Protein AF-A0A8J1ZIY0-F1 (afdb_monomer_lite)

Sequence (659 aa):
MEEKLQEEKKQRLEEENERSHACDASVSLLRNRNELLRKRKSDLEQQRAEKSGAVGVLETEKEEKAAILAQSKEAVRKLKAEIRARTAEYEKTQKTRGDEAEVLASALGLLETEDRDLLTEAKEQVEATRTEDSADSNASDSSEETTESQGESLKSLQDSDSTSRSPKSLQDSEDANESSGASRTEGEEQSEQDAEKDDVEDTATEQGESMTSTSGAEEEVNKDAKQDERKARRKLKVVEQNRRGGEKKNRTSSSKSASSSSDSKRTRKTDRRRRERRGGKKLRLLASRWSSTSSFEDGGSPDAAASSLVDGLFSSSVFLQQQQSRNNKEVLLRAAAFLREQTAGKRNAVAFLAEELQSNAEKGDGAFDRIKAMLSDTIHRLSKEAAAAANKEQWCVREIGNNKADLQDIEEREKDSKARAEEMQSRLAQLVARSKESNKDKRTRQTLWQQQSKQRMDDKKRNLEEAEEMKRAGEKIARARILLQGFYGGQETSGKTSELFALLERLEADYAASLIEATGREVSASAAFGEDRSKFQTEQAALDVRLQHLEATRANVKQEASEKTRDLAMLNYDGQFLLVVLVHFVSCFEALRAARGPTTRNSNPFLVLFNYLSSTRLSLFQHQRNRANSLDKYLFLRGPNNLSFTHHLSSPIHDGLYH

Structure (mmCIF, N/CA/C/O backbone):
data_AF-A0A8J1ZIY0-F1
#
_entry.id   AF-A0A8J1ZIY0-F1
#
loop_
_atom_site.group_PDB
_atom_site.id
_atom_site.type_symbol
_atom_site.label_atom_id
_atom_site.label_alt_id
_atom_site.label_comp_id
_atom_site.label_asym_id
_atom_site.label_entity_id
_atom_site.label_seq_id
_atom_site.pdbx_PDB_ins_code
_atom_site.Cartn_x
_atom_site.Cartn_y
_atom_site.Cartn_z
_atom_site.occupancy
_atom_site.B_iso_or_equiv
_atom_site.auth_seq_id
_atom_site.auth_comp_id
_atom_site.auth_asym_id
_atom_site.auth_atom_id
_atom_site.pdbx_PDB_model_num
ATOM 1 N N . MET A 1 1 ? 66.704 22.684 -57.482 1.00 84.94 1 MET A N 1
ATOM 2 C CA . MET A 1 1 ? 66.725 21.382 -56.773 1.00 84.94 1 MET A CA 1
ATOM 3 C C . MET A 1 1 ? 66.736 21.593 -55.267 1.00 84.94 1 MET A C 1
ATOM 5 O O . MET A 1 1 ? 65.852 21.065 -54.612 1.00 84.94 1 MET A O 1
ATOM 9 N N . GLU A 1 2 ? 67.650 22.406 -54.730 1.00 92.31 2 GLU A N 1
ATOM 10 C CA . GLU A 1 2 ? 67.698 22.720 -53.289 1.00 92.31 2 GLU A CA 1
ATOM 11 C C . GLU A 1 2 ? 66.407 23.349 -52.748 1.00 92.31 2 GLU A C 1
ATOM 13 O O . GLU A 1 2 ? 65.921 22.923 -51.710 1.00 92.31 2 GLU A O 1
ATOM 18 N N . GLU A 1 3 ? 65.794 24.282 -53.479 1.00 92.56 3 GLU A N 1
ATOM 19 C CA . GLU A 1 3 ? 64.529 24.916 -53.072 1.00 92.56 3 GLU A CA 1
ATOM 20 C C . GLU A 1 3 ? 63.373 23.905 -52.955 1.00 92.56 3 GLU A C 1
ATOM 22 O O . GLU A 1 3 ? 62.667 23.887 -51.954 1.00 92.56 3 GLU A O 1
ATOM 27 N N . LYS A 1 4 ? 63.258 22.961 -53.903 1.00 90.69 4 LYS A N 1
ATOM 28 C CA . LYS A 1 4 ? 62.276 21.861 -53.826 1.00 90.69 4 LYS A CA 1
ATOM 29 C C . LYS A 1 4 ? 62.531 20.935 -52.634 1.00 90.69 4 LYS A C 1
ATOM 31 O O . LYS A 1 4 ? 61.582 20.475 -52.013 1.00 90.69 4 LYS A O 1
ATOM 36 N N . LEU A 1 5 ? 63.799 20.676 -52.307 1.00 93.44 5 LEU A N 1
ATOM 37 C CA . LEU A 1 5 ? 64.171 19.879 -51.136 1.00 93.44 5 LEU A CA 1
ATOM 38 C C . LEU A 1 5 ? 63.813 20.607 -49.826 1.00 93.44 5 LEU A C 1
ATOM 40 O O . LEU A 1 5 ? 63.412 19.965 -48.860 1.00 93.44 5 LEU A O 1
ATOM 44 N N . GLN A 1 6 ? 63.963 21.933 -49.778 1.00 94.31 6 GLN A N 1
ATOM 45 C CA . GLN A 1 6 ? 63.569 22.750 -48.625 1.00 94.31 6 GLN A CA 1
ATOM 46 C C . GLN A 1 6 ? 62.044 22.801 -48.462 1.00 94.31 6 GLN A C 1
ATOM 48 O O . GLN A 1 6 ? 61.550 22.618 -47.352 1.00 94.31 6 GLN A O 1
ATOM 53 N N . GLU A 1 7 ? 61.302 22.962 -49.560 1.00 94.31 7 GLU A N 1
ATOM 54 C CA . GLU A 1 7 ? 59.835 22.916 -49.573 1.00 94.31 7 GLU A CA 1
ATOM 55 C C . GLU A 1 7 ? 59.317 21.561 -49.059 1.00 94.31 7 GLU A C 1
ATOM 57 O O . GLU A 1 7 ? 58.463 21.513 -48.177 1.00 94.31 7 GLU A O 1
ATOM 62 N N . GLU A 1 8 ? 59.893 20.451 -49.534 1.00 94.12 8 GLU A N 1
ATOM 63 C CA . GLU A 1 8 ? 59.505 19.104 -49.103 1.00 94.12 8 GLU A CA 1
ATOM 64 C C . GLU A 1 8 ? 59.823 18.861 -47.618 1.00 94.12 8 GLU A C 1
ATOM 66 O O . GLU A 1 8 ? 59.022 18.269 -46.895 1.00 94.12 8 GLU A O 1
ATOM 71 N N . LYS A 1 9 ? 60.966 19.354 -47.118 1.00 96.62 9 LYS A N 1
ATOM 72 C CA . LYS A 1 9 ? 61.289 19.291 -45.681 1.00 96.62 9 LYS A CA 1
ATOM 73 C C . LYS A 1 9 ? 60.301 20.093 -44.839 1.00 96.62 9 LYS A C 1
ATOM 75 O O . LYS A 1 9 ? 59.909 19.623 -43.774 1.00 96.62 9 LYS A O 1
ATOM 80 N N . LYS A 1 10 ? 59.889 21.273 -45.309 1.00 96.06 10 LYS A N 1
ATOM 81 C CA . LYS A 1 10 ? 58.896 22.109 -44.628 1.00 96.06 10 LYS A CA 1
ATOM 82 C C . LYS A 1 10 ? 57.525 21.429 -44.593 1.00 96.06 10 LYS A C 1
ATOM 84 O O . LYS A 1 10 ? 56.934 21.365 -43.523 1.00 96.06 10 LYS A O 1
ATOM 89 N N . GLN A 1 11 ? 57.075 20.855 -45.710 1.00 94.94 11 GLN A N 1
ATOM 90 C CA . GLN A 1 11 ? 55.819 20.097 -45.774 1.00 94.94 11 GLN A CA 1
ATOM 91 C C . GLN A 1 11 ? 55.836 18.884 -44.841 1.00 94.94 11 GLN A C 1
ATOM 93 O O . GLN A 1 11 ? 54.886 18.672 -44.098 1.00 94.94 11 GLN A O 1
ATOM 98 N N . ARG A 1 12 ? 56.939 18.124 -44.801 1.00 95.06 12 ARG A N 1
ATOM 99 C CA . ARG A 1 12 ? 57.076 16.993 -43.867 1.00 95.06 12 ARG A CA 1
ATOM 100 C C . ARG A 1 12 ? 57.025 17.431 -42.405 1.00 95.06 12 ARG A C 1
ATOM 102 O O . ARG A 1 12 ? 56.400 16.748 -41.604 1.00 95.06 12 ARG A O 1
ATOM 109 N N . LEU A 1 13 ? 57.663 18.553 -42.067 1.00 96.31 13 LEU A N 1
ATOM 110 C CA . LEU A 1 13 ? 57.620 19.114 -40.715 1.00 96.31 13 LEU A CA 1
ATOM 111 C C . LEU A 1 13 ? 56.198 19.565 -40.340 1.00 96.31 13 LEU A C 1
ATOM 113 O O . LEU A 1 13 ? 55.760 19.365 -39.212 1.00 96.31 13 LEU A O 1
ATOM 117 N N . GLU A 1 14 ? 55.473 20.166 -41.283 1.00 95.00 14 GLU A N 1
ATOM 118 C CA . GLU A 1 14 ? 54.090 20.603 -41.090 1.00 95.00 14 GLU A CA 1
ATOM 119 C C . GLU A 1 14 ? 53.147 19.404 -40.911 1.00 95.00 14 GLU A C 1
ATOM 121 O O . GLU A 1 14 ? 52.411 19.355 -39.928 1.00 95.00 14 GLU A O 1
ATOM 126 N N . GLU A 1 15 ? 53.267 18.370 -41.750 1.00 95.31 15 GLU A N 1
ATOM 127 C CA . GLU A 1 15 ? 52.539 17.105 -41.581 1.00 95.31 15 GLU A CA 1
ATOM 128 C C . GLU A 1 15 ? 52.866 16.409 -40.248 1.00 95.31 15 GLU A C 1
ATOM 130 O O . GLU A 1 15 ? 51.986 15.823 -39.616 1.00 95.31 15 GLU A O 1
ATOM 135 N N . GLU A 1 16 ? 54.126 16.438 -39.806 1.00 96.00 16 GLU A N 1
ATOM 136 C CA . GLU A 1 16 ? 54.537 15.858 -38.525 1.00 96.00 16 GLU A CA 1
ATOM 137 C C . GLU A 1 16 ? 53.939 16.629 -37.340 1.00 96.00 16 GLU A C 1
ATOM 139 O O . GLU A 1 16 ? 53.426 16.010 -36.404 1.00 96.00 16 GLU A O 1
ATOM 144 N N . ASN A 1 17 ? 53.900 17.963 -37.410 1.00 94.81 17 ASN A N 1
ATOM 145 C CA . ASN A 1 17 ? 53.231 18.801 -36.414 1.00 94.81 17 ASN A CA 1
ATOM 146 C C . ASN A 1 17 ? 51.715 18.563 -36.382 1.00 94.81 17 ASN A C 1
ATOM 148 O O . ASN A 1 17 ? 51.141 18.437 -35.300 1.00 94.81 17 ASN A O 1
ATOM 152 N N . GLU A 1 18 ? 51.057 18.438 -37.536 1.00 95.19 18 GLU A N 1
ATOM 153 C CA . GLU A 1 18 ? 49.628 18.109 -37.609 1.00 95.19 18 GLU A CA 1
ATOM 154 C C . GLU A 1 18 ? 49.328 16.727 -37.015 1.00 95.19 18 GLU A C 1
ATOM 156 O O . GLU A 1 18 ? 48.380 16.571 -36.239 1.00 95.19 18 GLU A O 1
ATOM 161 N N . ARG A 1 19 ? 50.165 15.721 -37.310 1.00 94.31 19 ARG A N 1
ATOM 162 C CA . ARG A 1 19 ? 50.056 14.382 -36.704 1.00 94.31 19 ARG A CA 1
ATOM 163 C C . ARG A 1 19 ? 50.274 14.428 -35.195 1.00 94.31 19 ARG A C 1
ATOM 165 O O . ARG A 1 19 ? 49.537 13.767 -34.465 1.00 94.31 19 ARG A O 1
ATOM 172 N N . SER A 1 20 ? 51.242 15.215 -34.727 1.00 94.94 20 SER A N 1
ATOM 173 C CA . SER A 1 20 ? 51.497 15.426 -33.300 1.00 94.94 20 SER A CA 1
ATOM 174 C C . SER A 1 20 ? 50.278 16.044 -32.604 1.00 94.94 20 SER A C 1
ATOM 176 O O . SER A 1 20 ? 49.769 15.488 -31.630 1.00 94.94 20 SER A O 1
ATOM 178 N N . HIS A 1 21 ? 49.698 17.104 -33.177 1.00 93.44 21 HIS A N 1
ATOM 179 C CA . HIS A 1 21 ? 48.482 17.731 -32.654 1.00 93.44 21 HIS A CA 1
ATOM 180 C C . HIS A 1 21 ? 47.265 16.793 -32.658 1.00 93.44 21 HIS A C 1
ATOM 182 O O . HIS A 1 21 ? 46.485 16.789 -31.702 1.00 93.44 21 HIS A O 1
ATOM 188 N N . ALA A 1 22 ? 47.102 15.961 -33.691 1.00 92.62 22 ALA A N 1
ATOM 189 C CA . ALA A 1 22 ? 46.039 14.958 -33.740 1.00 92.62 22 ALA A CA 1
ATOM 190 C C . ALA A 1 22 ? 46.212 13.868 -32.661 1.00 92.62 22 ALA A C 1
ATOM 192 O O . ALA A 1 22 ? 45.230 13.438 -32.040 1.00 92.62 22 ALA A O 1
ATOM 193 N N . CYS A 1 23 ? 47.454 13.448 -32.399 1.00 94.06 23 CYS A N 1
ATOM 194 C CA . CYS A 1 23 ? 47.790 12.544 -31.300 1.00 94.06 23 CYS A CA 1
ATOM 195 C C . CYS A 1 23 ? 47.470 13.175 -29.938 1.00 94.06 23 CYS A C 1
ATOM 197 O O . CYS A 1 23 ? 46.787 12.545 -29.128 1.00 94.06 23 CYS A O 1
ATOM 199 N N . ASP A 1 24 ? 47.865 14.427 -29.703 1.00 94.75 24 ASP A N 1
ATOM 200 C CA . ASP A 1 24 ? 47.583 15.142 -28.453 1.00 94.75 24 ASP A CA 1
ATOM 201 C C . ASP A 1 24 ? 46.078 15.321 -28.207 1.00 94.75 24 ASP A C 1
ATOM 203 O O . ASP A 1 24 ? 45.589 15.087 -27.094 1.00 94.75 24 ASP A O 1
ATOM 207 N N . ALA A 1 25 ? 45.311 15.655 -29.250 1.00 94.12 25 ALA A N 1
ATOM 208 C CA . ALA A 1 25 ? 43.854 15.741 -29.175 1.00 94.12 25 ALA A CA 1
ATOM 209 C C . ALA A 1 25 ? 43.221 14.385 -28.812 1.00 94.12 25 ALA A C 1
ATOM 211 O O . ALA A 1 25 ? 42.346 14.310 -27.944 1.00 94.12 25 ALA A O 1
ATOM 212 N N . SER A 1 26 ? 43.705 13.296 -29.417 1.00 93.69 26 SER A N 1
ATOM 213 C CA . SER A 1 26 ? 43.235 11.935 -29.130 1.00 93.69 26 SER A CA 1
ATOM 214 C C . SER A 1 26 ? 43.559 11.507 -27.694 1.00 93.69 26 SER A C 1
ATOM 216 O O . SER A 1 26 ? 42.702 10.959 -26.996 1.00 93.69 26 SER A O 1
ATOM 218 N N . VAL A 1 27 ? 44.767 11.809 -27.210 1.00 96.19 27 VAL A N 1
ATOM 219 C CA . VAL A 1 27 ? 45.183 11.545 -25.824 1.00 96.19 27 VAL A CA 1
ATOM 220 C C . VAL A 1 27 ? 44.336 12.351 -24.835 1.00 96.19 27 VAL A C 1
ATOM 222 O O . VAL A 1 27 ? 43.915 11.809 -23.811 1.00 96.19 27 VAL A O 1
ATOM 225 N N . SER A 1 28 ? 44.025 13.613 -25.143 1.00 94.69 28 SER A N 1
ATOM 226 C CA . SER A 1 28 ? 43.142 14.457 -24.326 1.00 94.69 28 SER A CA 1
ATOM 227 C C . SER A 1 28 ? 41.725 13.876 -24.213 1.00 94.69 28 SER A C 1
ATOM 229 O O . SER A 1 28 ? 41.196 13.722 -23.109 1.00 94.69 28 SER A O 1
ATOM 231 N N . LEU A 1 29 ? 41.134 13.431 -25.329 1.00 92.25 29 LEU A N 1
ATOM 232 C CA . LEU A 1 29 ? 39.823 12.769 -25.328 1.00 92.25 29 LEU A CA 1
ATOM 233 C C . LEU A 1 29 ? 39.821 11.473 -24.504 1.00 92.25 29 LEU A C 1
ATOM 235 O O . LEU A 1 29 ? 38.870 11.212 -23.761 1.00 92.25 29 LEU A O 1
ATOM 239 N N . LEU A 1 30 ? 40.888 10.672 -24.590 1.00 94.12 30 LEU A N 1
ATOM 240 C CA . LEU A 1 30 ? 41.032 9.453 -23.790 1.00 94.12 30 LEU A CA 1
ATOM 241 C C . LEU A 1 30 ? 41.179 9.751 -22.292 1.00 94.12 30 LEU A C 1
ATOM 243 O O . LEU A 1 30 ? 40.608 9.024 -21.475 1.00 94.12 30 LEU A O 1
ATOM 247 N N . ARG A 1 31 ? 41.888 10.823 -21.910 1.00 95.88 31 ARG A N 1
ATOM 248 C CA . ARG A 1 31 ? 41.962 11.276 -20.508 1.00 95.88 31 ARG A CA 1
ATOM 249 C C . ARG A 1 31 ? 40.583 11.680 -19.986 1.00 95.88 31 ARG A C 1
ATOM 251 O O . ARG A 1 31 ? 40.152 11.125 -18.977 1.00 95.88 31 ARG A O 1
ATOM 258 N N . ASN A 1 32 ? 39.848 12.512 -20.725 1.00 93.50 32 ASN A N 1
ATOM 259 C CA . ASN A 1 32 ? 38.493 12.941 -20.352 1.00 93.50 32 ASN A CA 1
ATOM 260 C C . ASN A 1 32 ? 37.526 11.753 -20.217 1.00 93.50 32 ASN A C 1
ATOM 262 O O . ASN A 1 32 ? 36.746 11.669 -19.265 1.00 93.50 32 ASN A O 1
ATOM 266 N N . ARG A 1 33 ? 37.594 10.784 -21.140 1.00 95.19 33 ARG A N 1
ATOM 267 C CA . ARG A 1 33 ? 36.790 9.556 -21.061 1.00 95.19 33 ARG A CA 1
ATOM 268 C C . ARG A 1 33 ? 37.138 8.726 -19.824 1.00 95.19 33 ARG A C 1
ATOM 270 O O . ARG A 1 33 ? 36.232 8.219 -19.166 1.00 95.19 33 ARG A O 1
ATOM 277 N N . ASN A 1 34 ? 38.421 8.590 -19.492 1.00 94.06 34 ASN A N 1
ATOM 278 C CA . ASN A 1 34 ? 38.854 7.866 -18.296 1.00 94.06 34 ASN A CA 1
ATOM 279 C C . ASN A 1 34 ? 38.411 8.559 -17.001 1.00 94.06 34 ASN A C 1
ATOM 281 O O . ASN A 1 34 ? 38.004 7.879 -16.060 1.00 94.06 34 ASN A O 1
ATOM 285 N N . GLU A 1 35 ? 38.429 9.890 -16.948 1.00 96.44 35 GLU A N 1
ATOM 286 C CA . GLU A 1 35 ? 37.897 10.649 -15.811 1.00 96.44 35 GLU A CA 1
ATOM 287 C C . GLU A 1 35 ? 36.387 10.448 -15.641 1.00 96.44 35 GLU A C 1
ATOM 289 O O . GLU A 1 35 ? 35.929 10.152 -14.536 1.00 96.44 35 GLU A O 1
ATOM 294 N N . LEU A 1 36 ? 35.617 10.494 -16.733 1.00 92.44 36 LEU A N 1
ATOM 295 C CA . LEU A 1 36 ? 34.182 10.185 -16.711 1.00 92.44 36 LEU A CA 1
ATOM 296 C C . LEU A 1 36 ? 33.901 8.757 -16.227 1.00 92.44 36 LEU A C 1
ATOM 298 O O . LEU A 1 36 ? 32.975 8.544 -15.444 1.00 92.44 36 LEU A O 1
ATOM 302 N N . LEU A 1 37 ? 34.701 7.777 -16.658 1.00 92.50 37 LEU A N 1
ATOM 303 C CA . LEU A 1 37 ? 34.569 6.392 -16.200 1.00 92.50 37 LEU A CA 1
ATOM 304 C C . LEU A 1 37 ? 34.894 6.243 -14.710 1.00 92.50 37 LEU A C 1
ATOM 306 O O . LEU A 1 37 ? 34.174 5.534 -14.008 1.00 92.50 37 LEU A O 1
ATOM 310 N N . ARG A 1 38 ? 35.924 6.934 -14.203 1.00 96.12 38 ARG A N 1
ATOM 311 C CA . ARG A 1 38 ? 36.242 6.959 -12.765 1.00 96.12 38 ARG A CA 1
ATOM 312 C C . ARG A 1 38 ? 35.113 7.580 -11.950 1.00 96.12 38 ARG A C 1
ATOM 314 O O . ARG A 1 38 ? 34.714 6.996 -10.947 1.00 96.12 38 ARG A O 1
ATOM 321 N N . LYS A 1 39 ? 34.553 8.701 -12.412 1.00 95.12 39 LYS A N 1
ATOM 322 C CA . LYS A 1 39 ? 33.408 9.349 -11.762 1.00 95.12 39 LYS A CA 1
ATOM 323 C C . LYS A 1 39 ? 32.191 8.424 -11.722 1.00 95.12 39 LYS A C 1
ATOM 325 O O . LYS A 1 39 ? 31.655 8.168 -10.654 1.00 95.12 39 LYS A O 1
ATOM 330 N N . ARG A 1 40 ? 31.835 7.810 -12.856 1.00 91.06 40 ARG A N 1
ATOM 331 C CA . ARG A 1 40 ? 30.720 6.852 -12.929 1.00 91.06 40 ARG A CA 1
ATOM 332 C C . ARG A 1 40 ? 30.934 5.631 -12.031 1.00 91.06 40 ARG A C 1
ATOM 334 O O . ARG A 1 40 ? 29.972 5.122 -11.466 1.00 91.06 40 ARG A O 1
ATOM 341 N N . LYS A 1 41 ? 32.175 5.149 -11.901 1.00 96.31 41 LYS A N 1
ATOM 342 C CA . LYS A 1 41 ? 32.515 4.061 -10.975 1.00 96.31 41 LYS A CA 1
ATOM 343 C C . LYS A 1 41 ? 32.298 4.483 -9.516 1.00 96.31 41 LYS A C 1
ATOM 345 O O . LYS A 1 41 ? 31.647 3.744 -8.786 1.00 96.31 41 LYS A O 1
ATOM 350 N N . SER A 1 42 ? 32.764 5.674 -9.136 1.00 95.69 42 SER A N 1
ATOM 351 C CA . SER A 1 42 ? 32.536 6.256 -7.805 1.00 95.69 42 SER A CA 1
ATOM 352 C C . SER A 1 42 ? 31.043 6.408 -7.494 1.00 95.69 42 SER A C 1
ATOM 354 O O . SER A 1 42 ? 30.597 5.990 -6.430 1.00 95.69 42 SER A O 1
ATOM 356 N N . ASP A 1 43 ? 30.250 6.930 -8.434 1.00 91.44 43 ASP A N 1
ATOM 357 C CA . ASP A 1 43 ? 28.801 7.100 -8.257 1.00 91.44 43 ASP A CA 1
ATOM 358 C C . ASP A 1 43 ? 28.093 5.744 -8.055 1.00 91.44 43 ASP A C 1
ATOM 360 O O . ASP A 1 43 ? 27.182 5.616 -7.238 1.00 91.44 43 ASP A O 1
ATOM 364 N N . LEU A 1 44 ? 28.525 4.699 -8.774 1.00 90.88 44 LEU A N 1
ATOM 365 C CA . LEU A 1 44 ? 27.994 3.341 -8.608 1.00 90.88 44 LEU A CA 1
ATOM 366 C C . LEU A 1 44 ? 28.379 2.717 -7.261 1.00 90.88 44 LEU A C 1
ATOM 368 O O . LEU A 1 44 ? 27.569 1.995 -6.678 1.00 90.88 44 LEU A O 1
ATOM 372 N N . GLU A 1 45 ? 29.591 2.966 -6.766 1.00 93.75 45 GLU A N 1
ATOM 373 C CA . GLU A 1 45 ? 30.028 2.522 -5.437 1.00 93.75 45 GLU A CA 1
ATOM 374 C C . GLU A 1 45 ? 29.233 3.228 -4.333 1.00 93.75 45 GLU A C 1
ATOM 376 O O . GLU A 1 45 ? 28.742 2.561 -3.421 1.00 93.75 45 GLU A O 1
ATOM 381 N N . GLN A 1 46 ? 28.987 4.534 -4.471 1.00 92.81 46 GLN A N 1
ATOM 382 C CA . GLN A 1 46 ? 28.132 5.287 -3.555 1.00 92.81 46 GLN A CA 1
ATOM 383 C C . GLN A 1 46 ? 26.688 4.758 -3.559 1.00 92.81 46 GLN A C 1
ATOM 385 O O . GLN A 1 46 ? 26.137 4.469 -2.500 1.00 92.81 46 GLN A O 1
ATOM 390 N N . GLN A 1 47 ? 26.096 4.521 -4.734 1.00 88.31 47 GLN A N 1
ATOM 391 C CA . GLN A 1 47 ? 24.756 3.927 -4.829 1.00 88.31 47 GLN A CA 1
ATOM 392 C C . GLN A 1 47 ? 24.684 2.519 -4.225 1.00 88.31 47 GLN A C 1
ATOM 394 O O . GLN A 1 47 ? 23.646 2.127 -3.691 1.00 88.31 47 GLN A O 1
ATOM 399 N N . ARG A 1 48 ? 25.757 1.723 -4.324 1.00 91.19 48 ARG A N 1
ATOM 400 C CA . ARG A 1 48 ? 25.828 0.408 -3.669 1.00 91.19 48 ARG A CA 1
ATOM 401 C C . ARG A 1 48 ? 25.882 0.548 -2.151 1.00 91.19 48 ARG A C 1
ATOM 403 O O . ARG A 1 48 ? 25.153 -0.183 -1.490 1.00 91.19 48 ARG A O 1
ATOM 410 N N . ALA A 1 49 ? 26.664 1.491 -1.629 1.00 91.19 49 ALA A N 1
ATOM 411 C CA . ALA A 1 49 ? 26.742 1.777 -0.197 1.00 91.19 49 ALA A CA 1
ATOM 412 C C . ALA A 1 49 ? 25.396 2.271 0.371 1.00 91.19 49 ALA A C 1
ATOM 414 O O . ALA A 1 49 ? 24.945 1.797 1.414 1.00 91.19 49 ALA A O 1
ATOM 415 N N . GLU A 1 50 ? 24.706 3.158 -0.351 1.00 89.94 50 GLU A N 1
ATOM 416 C CA . GLU A 1 50 ? 23.363 3.631 0.011 1.00 89.94 50 GLU A CA 1
ATOM 417 C C . GLU A 1 50 ? 22.343 2.483 0.011 1.00 89.94 50 GLU A C 1
ATOM 419 O O . GLU A 1 50 ? 21.560 2.338 0.951 1.00 89.94 50 GLU A O 1
ATOM 424 N N . LYS A 1 51 ? 22.384 1.607 -1.005 1.00 89.75 51 LYS A N 1
ATOM 425 C CA . LYS A 1 51 ? 21.517 0.422 -1.065 1.00 89.75 51 LYS A CA 1
ATOM 426 C C . LYS A 1 51 ? 21.815 -0.576 0.051 1.00 89.75 51 LYS A C 1
ATOM 428 O O . LYS A 1 51 ? 20.868 -1.095 0.631 1.00 89.75 51 LYS A O 1
ATOM 433 N N . SER A 1 52 ? 23.083 -0.836 0.377 1.00 90.19 52 SER A N 1
ATOM 434 C CA . SER A 1 52 ? 23.426 -1.723 1.496 1.00 90.19 52 SER A CA 1
ATOM 435 C C . SER A 1 52 ? 22.983 -1.144 2.839 1.00 90.19 52 SER A C 1
ATOM 437 O O . SER A 1 52 ? 22.479 -1.887 3.674 1.00 90.19 52 SER A O 1
ATOM 439 N N . GLY A 1 53 ? 23.081 0.178 3.024 1.00 88.25 53 GLY A N 1
ATOM 440 C CA . GLY A 1 53 ? 22.541 0.848 4.208 1.00 88.25 53 GLY A CA 1
ATOM 441 C C . GLY A 1 53 ? 21.020 0.697 4.317 1.00 88.25 53 GLY A C 1
ATOM 442 O O . GLY A 1 53 ? 20.508 0.355 5.379 1.00 88.25 53 GLY A O 1
ATOM 443 N N . ALA A 1 54 ? 20.296 0.868 3.207 1.00 85.00 54 ALA A N 1
ATOM 444 C CA . ALA A 1 54 ? 18.845 0.679 3.171 1.00 85.00 54 ALA A CA 1
ATOM 445 C C . ALA A 1 54 ? 18.419 -0.772 3.462 1.00 85.00 54 ALA A C 1
ATOM 447 O O . ALA A 1 54 ? 17.408 -0.985 4.128 1.00 85.00 54 ALA A O 1
ATOM 448 N N . VAL A 1 55 ? 19.183 -1.768 2.995 1.00 87.69 55 VAL A N 1
ATOM 449 C CA . VAL A 1 55 ? 18.935 -3.183 3.323 1.00 87.69 55 VAL A CA 1
ATOM 450 C C . VAL A 1 55 ? 19.103 -3.429 4.823 1.00 87.69 55 VAL A C 1
ATOM 452 O O . VAL A 1 55 ? 18.221 -4.042 5.416 1.00 87.69 55 VAL A O 1
ATOM 455 N N . GLY A 1 56 ? 20.146 -2.876 5.450 1.00 89.38 56 GLY A N 1
ATOM 456 C CA . GLY A 1 56 ? 20.351 -2.997 6.898 1.00 89.38 56 GLY A CA 1
ATOM 457 C C . GLY A 1 56 ? 19.185 -2.438 7.722 1.00 89.38 56 GLY A C 1
ATOM 458 O O . GLY A 1 56 ? 18.709 -3.103 8.635 1.00 89.38 56 GLY A O 1
ATOM 459 N N . VAL A 1 57 ? 18.649 -1.266 7.355 1.00 87.00 57 VAL A N 1
ATOM 460 C CA . VAL A 1 57 ? 17.469 -0.679 8.030 1.00 87.00 57 VAL A CA 1
ATOM 461 C C . VAL A 1 57 ? 16.223 -1.564 7.881 1.00 87.00 57 VAL A C 1
ATOM 463 O O . VAL A 1 57 ? 15.432 -1.708 8.813 1.00 87.00 57 VAL A O 1
ATOM 466 N N . LEU A 1 58 ? 16.032 -2.188 6.714 1.00 85.50 58 LEU A N 1
ATOM 467 C CA . LEU A 1 58 ? 14.907 -3.100 6.492 1.00 85.50 58 LEU A CA 1
ATOM 468 C C . LEU A 1 58 ? 15.047 -4.407 7.284 1.00 85.50 58 LEU A C 1
ATOM 470 O O . LEU A 1 58 ? 14.034 -4.962 7.712 1.00 85.50 58 LEU A O 1
ATOM 474 N N . GLU A 1 59 ? 16.270 -4.899 7.480 1.00 89.69 59 GLU A N 1
ATOM 475 C CA . GLU A 1 59 ? 16.545 -6.067 8.321 1.00 89.69 59 GLU A CA 1
ATOM 476 C C . GLU A 1 59 ? 16.254 -5.768 9.793 1.00 89.69 59 GLU A C 1
ATOM 478 O O . GLU A 1 59 ? 15.504 -6.524 10.413 1.00 89.69 59 GLU A O 1
ATOM 483 N N . THR A 1 60 ? 16.700 -4.621 10.318 1.00 89.94 60 THR A N 1
ATOM 484 C CA . THR A 1 60 ? 16.383 -4.218 11.699 1.00 89.94 60 THR A CA 1
ATOM 485 C C . THR A 1 60 ? 14.880 -4.018 11.904 1.00 89.94 60 THR A C 1
ATOM 487 O O . THR A 1 60 ? 14.316 -4.529 12.868 1.00 89.94 60 THR A O 1
ATOM 490 N N . GLU A 1 61 ? 14.175 -3.378 10.960 1.00 87.69 61 GLU A N 1
ATOM 491 C CA . GLU A 1 61 ? 12.709 -3.255 11.035 1.00 87.69 61 GLU A CA 1
ATOM 492 C C . GLU A 1 61 ? 11.996 -4.617 11.002 1.00 87.69 61 GLU A C 1
ATOM 494 O O . GLU A 1 61 ? 10.927 -4.789 11.597 1.00 87.69 61 GLU A O 1
ATOM 499 N N . LYS A 1 62 ? 12.532 -5.585 10.248 1.00 91.88 62 LYS A N 1
ATOM 500 C CA . LYS A 1 62 ? 11.974 -6.939 10.167 1.00 91.88 62 LYS A CA 1
ATOM 501 C C . LYS A 1 62 ? 12.144 -7.669 11.498 1.00 91.88 62 LYS A C 1
ATOM 503 O O . LYS A 1 62 ? 11.199 -8.329 11.931 1.00 91.88 62 LYS A O 1
ATOM 508 N N . GLU A 1 63 ? 13.302 -7.537 12.137 1.00 92.44 63 GLU A N 1
ATOM 509 C CA . GLU A 1 63 ? 13.582 -8.104 13.459 1.00 92.44 63 GLU A CA 1
ATOM 510 C C . GLU A 1 63 ? 12.696 -7.477 14.544 1.00 92.44 63 GLU A C 1
ATOM 512 O O . GLU A 1 63 ? 12.053 -8.206 15.301 1.00 92.44 63 GLU A O 1
ATOM 517 N N . GLU A 1 64 ? 12.543 -6.150 14.554 1.00 92.44 64 GLU A N 1
ATOM 518 C CA . GLU A 1 64 ? 11.637 -5.447 15.473 1.00 92.44 64 GLU A CA 1
ATOM 519 C C . GLU A 1 64 ? 10.181 -5.904 15.304 1.00 92.44 64 GLU A C 1
ATOM 521 O O . GLU A 1 64 ? 9.502 -6.246 16.277 1.00 92.44 64 GLU A O 1
ATOM 526 N N . LYS A 1 65 ? 9.689 -5.985 14.060 1.00 91.56 65 LYS A N 1
ATOM 527 C CA . LYS A 1 65 ? 8.328 -6.474 13.774 1.00 91.56 65 LYS A CA 1
ATOM 528 C C . LYS A 1 65 ? 8.152 -7.937 14.182 1.00 91.56 65 LYS A C 1
ATOM 530 O O . LYS A 1 65 ? 7.079 -8.302 14.666 1.00 91.56 65 LYS A O 1
ATOM 535 N N . ALA A 1 66 ? 9.177 -8.774 14.016 1.00 92.25 66 ALA A N 1
ATOM 536 C CA . ALA A 1 66 ? 9.151 -10.161 14.472 1.00 92.25 66 ALA A CA 1
ATOM 537 C C . ALA A 1 66 ? 9.089 -10.256 16.007 1.00 92.25 66 ALA A C 1
ATOM 539 O O . ALA A 1 66 ? 8.309 -11.057 16.527 1.00 92.25 66 ALA A O 1
ATOM 540 N N . ALA A 1 67 ? 9.827 -9.404 16.726 1.00 93.25 67 ALA A N 1
ATOM 541 C CA . ALA A 1 67 ? 9.788 -9.324 18.185 1.00 93.25 67 ALA A CA 1
ATOM 542 C C . ALA A 1 67 ? 8.411 -8.873 18.705 1.00 93.25 67 ALA A C 1
ATOM 544 O O . ALA A 1 67 ? 7.843 -9.521 19.586 1.00 93.25 67 ALA A O 1
ATOM 545 N N . ILE A 1 68 ? 7.817 -7.834 18.104 1.00 89.75 68 ILE A N 1
ATOM 546 C CA . ILE A 1 68 ? 6.454 -7.376 18.435 1.00 89.75 68 ILE A CA 1
ATOM 547 C C . ILE A 1 68 ? 5.433 -8.496 18.190 1.00 89.75 68 ILE A C 1
ATOM 549 O O . ILE A 1 68 ? 4.543 -8.742 19.007 1.00 89.75 68 ILE A O 1
ATOM 553 N N . LEU A 1 69 ? 5.569 -9.226 17.079 1.00 89.75 69 LEU A N 1
ATOM 554 C CA . LEU A 1 69 ? 4.682 -10.339 16.756 1.00 89.75 69 LEU A CA 1
ATOM 555 C C . LEU A 1 69 ? 4.826 -11.488 17.768 1.00 89.75 69 LEU A C 1
ATOM 557 O O . LEU A 1 69 ? 3.815 -12.058 18.180 1.00 89.75 69 LEU A O 1
ATOM 561 N N . ALA A 1 70 ? 6.043 -11.799 18.220 1.00 93.25 70 ALA A N 1
ATOM 562 C CA . ALA A 1 70 ? 6.277 -12.781 19.277 1.00 93.25 70 ALA A CA 1
ATOM 563 C C . ALA A 1 70 ? 5.628 -12.363 20.610 1.00 93.25 70 ALA A C 1
ATOM 565 O O . ALA A 1 70 ? 4.886 -13.157 21.192 1.00 93.25 70 ALA A O 1
ATOM 566 N N . GLN A 1 71 ? 5.803 -11.105 21.031 1.00 92.00 71 GLN A N 1
ATOM 567 C CA . GLN A 1 71 ? 5.164 -10.557 22.236 1.00 92.00 71 GLN A CA 1
ATOM 568 C C . GLN A 1 71 ? 3.632 -10.610 22.148 1.00 92.00 71 GLN A C 1
ATOM 570 O O . GLN A 1 71 ? 2.965 -11.041 23.088 1.00 92.00 71 GLN A O 1
ATOM 575 N N . SER A 1 72 ? 3.058 -10.247 20.995 1.00 88.19 72 SER A N 1
ATOM 576 C CA . SER A 1 72 ? 1.605 -10.310 20.790 1.00 88.19 72 SER A CA 1
ATOM 577 C C . SER A 1 72 ? 1.063 -11.745 20.871 1.00 88.19 72 SER A C 1
ATOM 579 O O . SER A 1 72 ? 0.018 -11.980 21.477 1.00 88.19 72 SER A O 1
ATOM 581 N N . LYS A 1 73 ? 1.794 -12.734 20.334 1.00 94.38 73 LYS A N 1
ATOM 582 C CA . LYS A 1 73 ? 1.433 -14.156 20.444 1.00 94.38 73 LYS A CA 1
ATOM 583 C C . LYS A 1 73 ? 1.467 -14.639 21.891 1.00 94.38 73 LYS A C 1
ATOM 585 O O . LYS A 1 73 ? 0.593 -15.406 22.290 1.00 94.38 73 LYS A O 1
ATOM 590 N N . GLU A 1 74 ? 2.451 -14.203 22.672 1.00 96.31 74 GLU A N 1
ATOM 591 C CA . GLU A 1 74 ? 2.535 -14.532 24.095 1.00 96.31 74 GLU A CA 1
ATOM 592 C C . GLU A 1 74 ? 1.371 -13.917 24.886 1.00 96.31 74 GLU A C 1
ATOM 594 O O . GLU A 1 74 ? 0.727 -14.618 25.666 1.00 96.31 74 GLU A O 1
ATOM 599 N N . ALA A 1 75 ? 1.028 -12.651 24.626 1.00 90.88 75 ALA A N 1
ATOM 600 C CA . ALA A 1 75 ? -0.122 -11.992 25.244 1.00 90.88 75 ALA A CA 1
ATOM 601 C C . ALA A 1 75 ? -1.443 -12.722 24.934 1.00 90.88 75 ALA A C 1
ATOM 603 O O . ALA A 1 75 ? -2.242 -12.969 25.836 1.00 90.88 75 ALA A O 1
ATOM 604 N N . VAL A 1 76 ? -1.646 -13.157 23.685 1.00 89.69 76 VAL A N 1
ATOM 605 C CA . VAL A 1 76 ? -2.826 -13.954 23.299 1.00 89.69 76 VAL A CA 1
ATOM 606 C C . VAL A 1 76 ? -2.852 -15.309 24.011 1.00 89.69 76 VAL A C 1
ATOM 608 O O . VAL A 1 76 ? -3.922 -15.764 24.413 1.00 89.69 76 VAL A O 1
ATOM 611 N N . ARG A 1 77 ? -1.700 -15.967 24.197 1.00 94.75 77 ARG A N 1
ATOM 612 C CA . ARG A 1 77 ? -1.623 -17.216 24.976 1.00 94.75 77 ARG A CA 1
ATOM 613 C C . ARG A 1 77 ? -1.999 -16.989 26.442 1.00 94.75 77 ARG A C 1
ATOM 615 O O . ARG A 1 77 ? -2.776 -17.780 26.969 1.00 94.75 77 ARG A O 1
ATOM 622 N N . LYS A 1 78 ? -1.516 -15.907 27.064 1.00 95.50 78 LYS A N 1
ATOM 623 C CA . LYS A 1 78 ? -1.875 -15.529 28.444 1.00 95.50 78 LYS A CA 1
ATOM 624 C C . LYS A 1 78 ? -3.372 -15.257 28.583 1.00 95.50 78 LYS A C 1
ATOM 626 O O . LYS A 1 78 ? -4.004 -15.856 29.442 1.00 95.50 78 LYS A O 1
ATOM 631 N N . LEU A 1 79 ? -3.957 -14.467 27.679 1.00 92.50 79 LEU A N 1
ATOM 632 C CA . LEU A 1 79 ? -5.401 -14.203 27.673 1.00 92.50 79 LEU A CA 1
ATOM 633 C C . LEU A 1 79 ? -6.229 -15.479 27.479 1.00 92.50 79 LEU A C 1
ATOM 635 O O . LEU A 1 79 ? -7.229 -15.671 28.159 1.00 92.50 79 LEU A O 1
ATOM 639 N N . LYS A 1 80 ? -5.811 -16.392 26.591 1.00 94.69 80 LYS A N 1
ATOM 640 C CA . LYS A 1 80 ? -6.489 -17.690 26.432 1.00 94.69 80 LYS A CA 1
ATOM 641 C C . LYS A 1 80 ? -6.423 -18.541 27.701 1.00 94.69 80 LYS A C 1
ATOM 643 O O . LYS A 1 80 ? -7.405 -19.203 28.022 1.00 94.69 80 LYS A O 1
ATOM 648 N N . ALA A 1 81 ? -5.287 -18.544 28.395 1.00 95.56 81 ALA A N 1
ATOM 649 C CA . ALA A 1 81 ? -5.142 -19.252 29.663 1.00 95.56 81 ALA A CA 1
ATOM 650 C C . ALA A 1 81 ? -6.028 -18.633 30.756 1.00 95.56 81 ALA A C 1
ATOM 652 O O . ALA A 1 81 ? -6.710 -19.368 31.462 1.00 95.56 81 ALA A O 1
ATOM 653 N N . GLU A 1 82 ? -6.087 -17.301 30.839 1.00 95.81 82 GLU A N 1
ATOM 654 C CA . GLU A 1 82 ? -6.954 -16.586 31.782 1.00 95.81 82 GLU A CA 1
ATOM 655 C C . GLU A 1 82 ? -8.440 -16.853 31.513 1.00 95.81 82 GLU A C 1
ATOM 657 O O . GLU A 1 82 ? -9.186 -17.137 32.445 1.00 95.81 82 GLU A O 1
ATOM 662 N N . ILE A 1 83 ? -8.867 -16.833 30.244 1.00 91.19 83 ILE A N 1
ATOM 663 C CA . ILE A 1 83 ? -10.246 -17.175 29.870 1.00 91.19 83 ILE A CA 1
ATOM 664 C C . ILE A 1 83 ? -10.574 -18.592 30.336 1.00 91.19 83 ILE A C 1
ATOM 666 O O . ILE A 1 83 ? -11.566 -18.768 31.028 1.00 91.19 83 ILE A O 1
ATOM 670 N N . ARG A 1 84 ? -9.722 -19.583 30.035 1.00 95.19 84 ARG A N 1
ATOM 671 C CA . ARG A 1 84 ? -9.932 -20.974 30.478 1.00 95.19 84 ARG A CA 1
ATOM 672 C C . ARG A 1 84 ? -10.011 -21.098 31.999 1.00 95.19 84 ARG A C 1
ATOM 674 O O . ARG A 1 84 ? -10.864 -21.825 32.492 1.00 95.19 84 ARG A O 1
ATOM 681 N N . ALA A 1 85 ? -9.153 -20.385 32.731 1.00 95.19 85 ALA A N 1
ATOM 682 C CA . ALA A 1 85 ? -9.184 -20.373 34.191 1.00 95.19 85 ALA A CA 1
ATOM 683 C C . ALA A 1 85 ? -10.511 -19.806 34.719 1.00 95.19 85 ALA A C 1
ATOM 685 O O . ALA A 1 85 ? -11.156 -20.444 35.547 1.00 95.19 85 ALA A O 1
ATOM 686 N N . ARG A 1 86 ? -10.975 -18.672 34.175 1.00 93.25 86 ARG A N 1
ATOM 687 C CA . ARG A 1 86 ? -12.270 -18.081 34.547 1.00 93.25 86 ARG A CA 1
ATOM 688 C C . ARG A 1 86 ? -13.457 -18.960 34.162 1.00 93.25 86 ARG A C 1
ATOM 690 O O . ARG A 1 86 ? -14.428 -19.008 34.905 1.00 93.25 86 ARG A O 1
ATOM 697 N N . THR A 1 87 ? -13.402 -19.657 33.026 1.00 93.88 87 THR A N 1
ATOM 698 C CA . THR A 1 87 ? -14.451 -20.612 32.638 1.00 93.88 87 THR A CA 1
ATOM 699 C C . THR A 1 87 ? -14.516 -21.776 33.626 1.00 93.88 87 THR A C 1
ATOM 701 O O . THR A 1 87 ? -15.600 -22.109 34.088 1.00 93.88 87 THR A O 1
ATOM 704 N N . ALA A 1 88 ? -13.367 -22.320 34.037 1.00 95.06 88 ALA A N 1
ATOM 705 C CA . ALA A 1 88 ? -13.312 -23.377 35.046 1.00 95.06 88 ALA A CA 1
ATOM 706 C C . ALA A 1 88 ? -13.797 -22.903 36.432 1.00 95.06 88 ALA A C 1
ATOM 708 O O . ALA A 1 88 ? -14.459 -23.651 37.148 1.00 95.06 88 ALA A O 1
ATOM 709 N N . GLU A 1 89 ? -13.492 -21.663 36.829 1.00 94.44 89 GLU A N 1
ATOM 710 C CA . GLU A 1 89 ? -14.052 -21.057 38.047 1.00 94.44 89 GLU A CA 1
ATOM 711 C C . GLU A 1 89 ? -15.571 -20.893 37.947 1.00 94.44 89 GLU A C 1
ATOM 713 O O . GLU A 1 89 ? -16.290 -21.256 38.877 1.00 94.44 89 GLU A O 1
ATOM 718 N N . TYR A 1 90 ? -16.070 -20.416 36.805 1.00 92.81 90 TYR A N 1
ATOM 719 C CA . TYR A 1 90 ? -17.502 -20.279 36.558 1.00 92.81 90 TYR A CA 1
ATOM 720 C C . TYR A 1 90 ? -18.224 -21.631 36.638 1.00 92.81 90 TYR A C 1
ATOM 722 O O . TYR A 1 90 ? -19.234 -21.743 37.329 1.00 92.81 90 TYR A O 1
ATOM 730 N N . GLU A 1 91 ? -17.679 -22.681 36.022 1.00 94.56 91 GLU A N 1
ATOM 731 C CA . GLU A 1 91 ? -18.217 -24.044 36.113 1.00 94.56 91 GLU A CA 1
ATOM 732 C C . GLU A 1 91 ? -18.246 -24.565 37.555 1.00 94.56 91 GLU A C 1
ATOM 734 O O . GLU A 1 91 ? -19.240 -25.158 37.970 1.00 94.56 91 GLU A O 1
ATOM 739 N N . LYS A 1 92 ? -17.207 -24.293 38.359 1.00 95.00 92 LYS A N 1
ATOM 740 C CA . LYS A 1 92 ? -17.220 -24.622 39.795 1.00 95.00 92 LYS A CA 1
ATOM 741 C C . LYS A 1 92 ? -18.339 -23.889 40.533 1.00 95.00 92 LYS A C 1
ATOM 743 O O . LYS A 1 92 ? -19.050 -24.521 41.303 1.00 95.00 92 LYS A O 1
ATOM 748 N N . THR A 1 93 ? -18.529 -22.592 40.275 1.00 91.31 93 THR A N 1
ATOM 749 C CA . THR A 1 93 ? -19.620 -21.822 40.904 1.00 91.31 93 THR A CA 1
ATOM 750 C C . THR A 1 93 ? -21.010 -22.263 40.444 1.00 91.31 93 THR A C 1
ATOM 752 O O . THR A 1 93 ? -21.966 -22.164 41.206 1.00 91.31 93 THR A O 1
ATOM 755 N N . GLN A 1 94 ? -21.143 -22.756 39.210 1.00 91.94 94 GLN A N 1
ATOM 756 C CA . GLN A 1 94 ? -22.398 -23.326 38.722 1.00 91.94 94 GLN A CA 1
ATOM 757 C C . GLN A 1 94 ? -22.704 -24.660 39.401 1.00 91.94 94 GLN A C 1
ATOM 759 O O . GLN A 1 94 ? -23.839 -24.871 39.811 1.00 91.94 94 GLN A O 1
ATOM 764 N N . LYS A 1 95 ? -21.694 -25.516 39.605 1.00 93.44 95 LYS A N 1
ATOM 765 C CA . LYS A 1 95 ? -21.862 -26.760 40.371 1.00 93.44 95 LYS A CA 1
ATOM 766 C C . LYS A 1 95 ? -22.316 -26.491 41.804 1.00 93.44 95 LYS A C 1
ATOM 768 O O . LYS A 1 95 ? -23.324 -27.045 42.210 1.00 93.44 95 LYS A O 1
ATOM 773 N N . THR A 1 96 ? -21.673 -25.563 42.518 1.00 92.88 96 THR A N 1
ATOM 774 C CA . THR A 1 96 ? -22.088 -25.237 43.896 1.00 92.88 96 THR A CA 1
ATOM 775 C C . THR A 1 96 ? -23.505 -24.673 43.965 1.00 92.88 96 THR A C 1
ATOM 777 O O . THR A 1 96 ? -24.231 -24.972 44.902 1.00 92.88 96 THR A O 1
ATOM 780 N N . ARG A 1 97 ? -23.930 -23.885 42.967 1.00 88.94 97 ARG A N 1
ATOM 781 C CA . ARG A 1 97 ? -25.320 -23.405 42.877 1.00 88.94 97 ARG A CA 1
ATOM 782 C C . ARG A 1 97 ? -26.312 -24.527 42.571 1.00 88.94 97 ARG A C 1
ATOM 784 O O . ARG A 1 97 ? -27.435 -24.471 43.055 1.00 88.94 97 ARG A O 1
ATOM 791 N N . GLY A 1 98 ? -25.909 -25.514 41.770 1.00 91.88 98 GLY A N 1
ATOM 792 C CA . GLY A 1 98 ? -26.678 -26.738 41.544 1.00 91.88 98 GLY A CA 1
ATOM 793 C C . GLY A 1 98 ? -26.875 -27.519 42.843 1.00 91.88 98 GLY A C 1
ATOM 794 O O . GLY A 1 98 ? -28.012 -27.803 43.206 1.00 91.88 98 GLY A O 1
ATOM 795 N N . ASP A 1 99 ? -25.792 -27.747 43.589 1.00 91.19 99 ASP A N 1
ATOM 796 C CA . ASP A 1 99 ? -25.830 -28.424 44.892 1.00 91.19 99 ASP A CA 1
ATOM 797 C C . ASP A 1 99 ? -26.714 -27.655 45.900 1.00 91.19 99 ASP A C 1
ATOM 799 O O . ASP A 1 99 ? -27.536 -28.242 46.602 1.00 91.19 99 ASP A O 1
ATOM 803 N N . GLU A 1 100 ? -26.602 -26.321 45.951 1.00 89.19 100 GLU A N 1
ATOM 804 C CA . GLU A 1 100 ? -27.470 -25.464 46.774 1.00 89.19 100 GLU A CA 1
ATOM 805 C C . GLU A 1 100 ? -28.949 -25.584 46.373 1.00 89.19 100 GLU A C 1
ATOM 807 O O . GLU A 1 100 ? -29.819 -25.657 47.243 1.00 89.19 100 GLU A O 1
ATOM 812 N N . ALA A 1 101 ? -29.251 -25.628 45.072 1.00 87.88 101 ALA A N 1
ATOM 813 C CA . ALA A 1 101 ? -30.614 -25.794 44.575 1.00 87.88 101 ALA A CA 1
ATOM 814 C C . ALA A 1 101 ? -31.199 -27.170 44.937 1.00 87.88 101 ALA A C 1
ATOM 816 O O . ALA A 1 101 ? -32.367 -27.241 45.318 1.00 87.88 101 ALA A O 1
ATOM 817 N N . GLU A 1 102 ? -30.404 -28.243 44.890 1.00 91.62 102 GLU A N 1
ATOM 818 C CA . GLU A 1 102 ? -30.822 -29.581 45.334 1.00 91.62 102 GLU A CA 1
ATOM 819 C C . GLU A 1 102 ? -31.099 -29.637 46.842 1.00 91.62 102 GLU A C 1
ATOM 821 O O . GLU A 1 102 ? -32.086 -30.242 47.274 1.00 91.62 102 GLU A O 1
ATOM 826 N N . VAL A 1 103 ? -30.276 -28.966 47.656 1.00 91.44 103 VAL A N 1
ATOM 827 C CA . VAL A 1 103 ? -30.511 -28.848 49.105 1.00 91.44 103 VAL A CA 1
ATOM 828 C C . VAL A 1 103 ? -31.798 -28.072 49.383 1.00 91.44 103 VAL A C 1
ATOM 830 O O . VAL A 1 103 ? -32.602 -28.503 50.209 1.00 91.44 103 VAL A O 1
ATOM 833 N N . LEU A 1 104 ? -32.031 -26.959 48.679 1.00 87.38 104 LEU A N 1
ATOM 834 C CA . LEU A 1 104 ? -33.268 -26.183 48.810 1.00 87.38 104 LEU A CA 1
ATOM 835 C C . LEU A 1 104 ? -34.499 -26.982 48.365 1.00 87.38 104 LEU A C 1
ATOM 837 O O . LEU A 1 104 ? -35.522 -26.936 49.046 1.00 87.38 104 LEU A O 1
ATOM 841 N N . ALA A 1 105 ? -34.403 -27.744 47.273 1.00 88.69 105 ALA A N 1
ATOM 842 C CA . ALA A 1 105 ? -35.474 -28.626 46.815 1.00 88.69 105 ALA A CA 1
ATOM 843 C C . ALA A 1 105 ? -35.772 -29.737 47.836 1.00 88.69 105 ALA A C 1
ATOM 845 O O . ALA A 1 105 ? -36.934 -30.012 48.128 1.00 88.69 105 ALA A O 1
ATOM 846 N N . SER A 1 106 ? -34.734 -30.324 48.439 1.00 89.69 106 SER A N 1
ATOM 847 C CA . SER A 1 106 ? -34.881 -31.335 49.495 1.00 89.69 106 SER A CA 1
ATOM 848 C C . SER A 1 106 ? -35.522 -30.756 50.761 1.00 89.69 106 SER A C 1
ATOM 850 O O . SER A 1 106 ? -36.395 -31.385 51.355 1.00 89.69 106 SER A O 1
ATOM 852 N N . ALA A 1 107 ? -35.133 -29.542 51.161 1.00 86.50 107 ALA A N 1
ATOM 853 C CA . ALA A 1 107 ? -35.721 -28.847 52.304 1.00 86.50 107 ALA A CA 1
ATOM 854 C C . ALA A 1 107 ? -37.195 -28.473 52.065 1.00 86.50 107 ALA A C 1
ATOM 856 O O . ALA A 1 107 ? -38.016 -28.633 52.965 1.00 86.50 107 ALA A O 1
ATOM 857 N N . LEU A 1 108 ? -37.542 -28.024 50.852 1.00 84.75 108 LEU A N 1
ATOM 858 C CA . LEU A 1 108 ? -38.933 -27.787 50.454 1.00 84.75 108 LEU A CA 1
ATOM 859 C C . LEU A 1 108 ? -39.757 -29.076 50.488 1.00 84.75 108 LEU A C 1
ATOM 861 O O . LEU A 1 108 ? -40.865 -29.060 51.011 1.00 84.75 108 LEU A O 1
ATOM 865 N N . GLY A 1 109 ? -39.205 -30.194 50.010 1.00 87.38 109 GLY A N 1
ATOM 866 C CA . GLY A 1 109 ? -39.868 -31.497 50.092 1.00 87.38 109 GLY A CA 1
ATOM 867 C C . GLY A 1 109 ? -40.157 -31.931 51.533 1.00 87.38 109 GLY A C 1
ATOM 868 O O . GLY A 1 109 ? -41.243 -32.432 51.807 1.00 87.38 109 GLY A O 1
ATOM 869 N N . LEU A 1 110 ? -39.227 -31.688 52.466 1.00 85.19 110 LEU A N 1
ATOM 870 C CA . LEU A 1 110 ? -39.436 -31.970 53.892 1.00 85.19 110 LEU A CA 1
ATOM 871 C C . LEU A 1 110 ? -40.530 -31.088 54.509 1.00 85.19 110 LEU A C 1
ATOM 873 O O . LEU A 1 110 ? -41.388 -31.603 55.224 1.00 85.19 110 LEU A O 1
ATOM 877 N N . LEU A 1 111 ? -40.540 -29.791 54.192 1.00 79.38 111 LEU A N 1
ATOM 878 C CA . LEU A 1 111 ? -41.592 -28.870 54.637 1.00 79.38 111 LEU A CA 1
ATOM 879 C C . LEU A 1 111 ? -42.962 -29.272 54.084 1.00 79.38 111 LEU A C 1
ATOM 881 O O . LEU A 1 111 ? -43.939 -29.283 54.824 1.00 79.38 111 LEU A O 1
ATOM 885 N N . GLU A 1 112 ? -43.036 -29.662 52.809 1.00 84.88 112 GLU A N 1
ATOM 886 C CA . GLU A 1 112 ? -44.279 -30.155 52.215 1.00 84.88 112 GLU A CA 1
ATOM 887 C C . GLU A 1 112 ? -44.765 -31.446 52.879 1.00 84.88 112 GLU A C 1
ATOM 889 O O . GLU A 1 112 ? -45.974 -31.627 53.005 1.00 84.88 112 GLU A O 1
ATOM 894 N N . THR A 1 113 ? -43.864 -32.338 53.313 1.00 83.31 113 THR A N 1
ATOM 895 C CA . THR A 1 113 ? -44.246 -33.543 54.067 1.00 83.31 113 THR A CA 1
ATOM 896 C C . THR A 1 113 ? -44.688 -33.232 55.493 1.00 83.31 113 THR A C 1
ATOM 898 O O . THR A 1 113 ? -45.718 -33.751 55.909 1.00 83.31 113 THR A O 1
ATOM 901 N N . GLU A 1 114 ? -43.992 -32.342 56.210 1.00 81.56 114 GLU A N 1
ATOM 902 C CA . GLU A 1 114 ? -44.381 -31.922 57.564 1.00 81.56 114 GLU A CA 1
ATOM 903 C C . GLU A 1 114 ? -45.736 -31.206 57.558 1.00 81.56 114 GLU A C 1
ATOM 905 O O . GLU A 1 114 ? -46.606 -31.533 58.363 1.00 81.56 114 GLU A O 1
ATOM 910 N N . ASP A 1 115 ? -45.967 -30.293 56.611 1.00 78.94 115 ASP A N 1
ATOM 911 C CA . ASP A 1 115 ? -47.264 -29.629 56.459 1.00 78.94 115 ASP A CA 1
ATOM 912 C C . ASP A 1 115 ? -48.369 -30.635 56.115 1.00 78.94 115 ASP A C 1
ATOM 914 O O . ASP A 1 115 ? -49.502 -30.481 56.575 1.00 78.94 115 ASP A O 1
ATOM 918 N N . ARG A 1 116 ? -48.060 -31.683 55.335 1.00 75.62 116 ARG A N 1
ATOM 919 C CA . ARG A 1 116 ? -49.011 -32.760 55.023 1.00 75.62 116 ARG A CA 1
ATOM 920 C C . ARG A 1 116 ? -49.366 -33.577 56.255 1.00 75.62 116 ARG A C 1
ATOM 922 O O . ARG A 1 116 ? -50.551 -33.834 56.454 1.00 75.62 116 ARG A O 1
ATOM 929 N N . ASP A 1 117 ? -48.366 -33.944 57.049 1.00 77.50 117 ASP A N 1
ATOM 930 C CA . ASP A 1 117 ? -48.523 -34.741 58.263 1.00 77.50 117 ASP A CA 1
ATOM 931 C C . ASP A 1 117 ? -49.327 -33.962 59.318 1.00 77.50 117 ASP A C 1
ATOM 933 O O . ASP A 1 117 ? -50.299 -34.486 59.869 1.00 77.50 117 ASP A O 1
ATOM 937 N N . LEU A 1 118 ? -49.031 -32.668 59.492 1.00 77.75 118 LEU A N 1
ATOM 938 C CA . LEU A 1 118 ? -49.808 -31.756 60.338 1.00 77.75 118 LEU A CA 1
ATOM 939 C C . LEU A 1 118 ? -51.247 -31.575 59.829 1.00 77.75 118 LEU A C 1
ATOM 941 O O . LEU A 1 118 ? -52.184 -31.520 60.626 1.00 77.75 118 LEU A O 1
ATOM 945 N N . LEU A 1 119 ? -51.462 -31.508 58.509 1.00 70.69 119 LEU A N 1
ATOM 946 C CA . LEU A 1 119 ? -52.805 -31.453 57.916 1.00 70.69 119 LEU A CA 1
ATOM 947 C C . LEU A 1 119 ? -53.587 -32.752 58.113 1.00 70.69 119 LEU A C 1
ATOM 949 O O . LEU A 1 119 ? -54.806 -32.699 58.297 1.00 70.69 119 LEU A O 1
ATOM 953 N N . THR A 1 120 ? -52.929 -33.911 58.050 1.00 74.00 120 THR A N 1
ATOM 954 C CA . THR A 1 120 ? -53.570 -35.198 58.343 1.00 74.00 120 THR A CA 1
ATOM 955 C C . THR A 1 120 ? -53.908 -35.333 59.819 1.00 74.00 120 THR A C 1
ATOM 957 O O . THR A 1 120 ? -55.035 -35.706 60.126 1.00 74.00 120 THR A O 1
ATOM 960 N N . GLU A 1 121 ? -53.016 -34.927 60.721 1.00 75.75 121 GLU A N 1
ATOM 961 C CA . GLU A 1 121 ? -53.261 -34.951 62.166 1.00 75.75 121 GLU A CA 1
ATOM 962 C C . GLU A 1 121 ? -54.379 -33.968 62.559 1.00 75.75 121 GLU A C 1
ATOM 964 O O . GLU A 1 121 ? -55.283 -34.309 63.323 1.00 75.75 121 GLU A O 1
ATOM 969 N N . ALA A 1 122 ? -54.410 -32.773 61.958 1.00 71.25 122 ALA A N 1
ATOM 970 C CA . ALA A 1 122 ? -55.503 -31.820 62.140 1.00 71.25 122 ALA A CA 1
ATOM 971 C C . ALA A 1 122 ? -56.842 -32.351 61.599 1.00 71.25 122 ALA A C 1
ATOM 973 O O . ALA A 1 122 ? -57.882 -32.144 62.226 1.00 71.25 122 ALA A O 1
ATOM 974 N N . LYS A 1 123 ? -56.846 -33.052 60.456 1.00 75.88 123 LYS A N 1
ATOM 975 C CA . LYS A 1 123 ? -58.056 -33.717 59.940 1.00 75.88 123 LYS A CA 1
ATOM 976 C C . LYS A 1 123 ? -58.541 -34.821 60.873 1.00 75.88 123 LYS A C 1
ATOM 978 O O . LYS A 1 123 ? -59.741 -34.903 61.106 1.00 75.88 123 LYS A O 1
ATOM 983 N N . GLU A 1 124 ? -57.631 -35.609 61.431 1.00 75.00 124 GLU A N 1
ATOM 984 C CA . GLU A 1 124 ? -57.954 -36.689 62.363 1.00 75.00 124 GLU A CA 1
ATOM 985 C C . GLU A 1 124 ? -58.518 -36.138 63.688 1.00 75.00 124 GLU A C 1
ATOM 987 O O . GLU A 1 124 ? -59.514 -36.647 64.199 1.00 75.00 124 GLU A O 1
ATOM 992 N N . GLN A 1 125 ? -57.989 -35.014 64.193 1.00 73.44 125 GLN A N 1
ATOM 993 C CA . GLN A 1 125 ? -58.558 -34.300 65.348 1.00 73.44 125 GLN A CA 1
ATOM 994 C C . GLN A 1 125 ? -59.937 -33.678 65.055 1.00 73.44 125 GLN A C 1
ATOM 996 O O . GLN A 1 125 ? -60.824 -33.673 65.915 1.00 73.44 125 GLN A O 1
ATOM 1001 N N . VAL A 1 126 ? -60.155 -33.169 63.839 1.00 72.62 126 VAL A N 1
ATOM 1002 C CA . VAL A 1 126 ? -61.468 -32.659 63.408 1.00 72.62 126 VAL A CA 1
ATOM 1003 C C . VAL A 1 126 ? -62.481 -33.797 63.230 1.00 72.62 126 VAL A C 1
ATOM 1005 O O . VAL A 1 126 ? -63.647 -33.636 63.583 1.00 72.62 126 VAL A O 1
ATOM 1008 N N . GLU A 1 127 ? -62.074 -34.967 62.738 1.00 67.19 127 GLU A N 1
ATOM 1009 C CA . GLU A 1 127 ? -62.953 -36.143 62.671 1.00 67.19 127 GLU A CA 1
ATOM 1010 C C . GLU A 1 127 ? -63.266 -36.712 64.059 1.00 67.19 127 GLU A C 1
ATOM 1012 O O . GLU A 1 127 ? -64.428 -37.020 64.325 1.00 67.19 127 GLU A O 1
ATOM 1017 N N . ALA A 1 128 ? -62.294 -36.744 64.975 1.00 61.12 128 ALA A N 1
ATOM 1018 C CA . ALA A 1 128 ? -62.507 -37.165 66.361 1.00 61.12 128 ALA A CA 1
ATOM 1019 C C . ALA A 1 128 ? -63.486 -36.246 67.119 1.00 61.12 128 ALA A C 1
ATOM 1021 O O . ALA A 1 128 ? -64.325 -36.722 67.883 1.00 61.12 128 ALA A O 1
ATOM 1022 N N . THR A 1 129 ? -63.446 -34.934 66.866 1.00 58.75 129 THR A N 1
ATOM 1023 C CA . THR A 1 129 ? -64.414 -33.981 67.447 1.00 58.75 129 THR A CA 1
ATOM 1024 C C . THR A 1 129 ? -65.785 -34.045 66.767 1.00 58.75 129 THR A C 1
ATOM 1026 O O . THR A 1 129 ? -66.810 -33.850 67.415 1.00 58.75 129 THR A O 1
ATOM 1029 N N . ARG A 1 130 ? -65.853 -34.414 65.482 1.00 51.41 130 ARG A N 1
ATOM 1030 C CA . ARG A 1 130 ? -67.122 -34.598 64.753 1.00 51.41 130 ARG A CA 1
ATOM 1031 C C . ARG A 1 130 ? -67.875 -35.878 65.147 1.00 51.41 130 ARG A C 1
ATOM 1033 O O . ARG A 1 130 ? -69.092 -35.952 64.955 1.00 51.41 130 ARG A O 1
ATOM 1040 N N . THR A 1 131 ? -67.192 -36.865 65.727 1.00 51.88 131 THR A N 1
ATOM 1041 C CA . THR A 1 131 ? -67.829 -38.074 66.275 1.00 51.88 131 THR A CA 1
ATOM 1042 C C . THR A 1 131 ? -68.496 -37.884 67.641 1.00 51.88 131 THR A C 1
ATOM 1044 O O . THR A 1 131 ? -69.279 -38.747 68.028 1.00 51.88 131 THR A O 1
ATOM 1047 N N . GLU A 1 132 ? -68.281 -36.763 68.340 1.00 48.78 132 GLU A N 1
ATOM 1048 C CA . GLU A 1 132 ? -68.954 -36.490 69.625 1.00 48.78 132 GLU A CA 1
ATOM 1049 C C . GLU A 1 132 ? -70.234 -35.637 69.492 1.00 48.78 132 GLU A C 1
ATOM 1051 O O . GLU A 1 132 ? -71.113 -35.740 70.344 1.00 48.78 132 GLU A O 1
ATOM 1056 N N . ASP A 1 133 ? -70.422 -34.907 68.383 1.00 42.25 133 ASP A N 1
ATOM 1057 C CA . ASP A 1 133 ? -71.566 -33.989 68.190 1.00 42.25 133 ASP A CA 1
ATOM 1058 C C . ASP A 1 133 ? -72.654 -34.476 67.202 1.00 42.25 133 ASP A C 1
ATOM 1060 O O . ASP A 1 133 ? -73.583 -33.733 66.885 1.00 42.25 133 ASP A O 1
ATOM 1064 N N . SER A 1 134 ? -72.600 -35.717 66.700 1.00 45.31 134 SER A N 1
ATOM 1065 C CA . SER A 1 134 ? -73.577 -36.222 65.702 1.00 45.31 134 SER A CA 1
ATOM 1066 C C . SER A 1 134 ? -74.540 -37.312 66.197 1.00 45.31 134 SER A C 1
ATOM 1068 O O . SER A 1 134 ? -75.197 -37.969 65.391 1.00 45.31 134 SER A O 1
ATOM 1070 N N . ALA A 1 135 ? -74.699 -37.471 67.516 1.00 44.56 135 ALA A N 1
ATOM 1071 C CA . ALA A 1 135 ? -75.613 -38.462 68.096 1.00 44.56 135 ALA A CA 1
ATOM 1072 C C . ALA A 1 135 ? -77.112 -38.088 68.057 1.00 44.56 135 ALA A C 1
ATOM 1074 O O . ALA A 1 135 ? -77.934 -38.947 68.357 1.00 44.56 135 ALA A O 1
ATOM 1075 N N . ASP A 1 136 ? -77.500 -36.875 67.653 1.00 40.22 136 ASP A N 1
ATOM 1076 C CA . ASP A 1 136 ? -78.915 -36.480 67.598 1.00 40.22 136 ASP A CA 1
ATOM 1077 C C . ASP A 1 136 ? -79.228 -35.614 66.371 1.00 40.22 136 ASP A C 1
ATOM 1079 O O . ASP A 1 136 ? -79.119 -34.390 66.387 1.00 40.22 136 ASP A O 1
ATOM 1083 N N . SER A 1 137 ? -79.645 -36.247 65.276 1.00 43.91 137 SER A N 1
ATOM 1084 C CA . SER A 1 137 ? -80.795 -35.797 64.471 1.00 43.91 137 SER A CA 1
ATOM 1085 C C . SER A 1 137 ? -80.991 -36.723 63.278 1.00 43.91 137 SER A C 1
ATOM 1087 O O . SER A 1 137 ? -80.327 -36.664 62.248 1.00 43.91 137 SER A O 1
ATOM 1089 N N . ASN A 1 138 ? -81.951 -37.613 63.475 1.00 36.12 138 ASN A N 1
ATOM 1090 C CA . ASN A 1 138 ? -82.499 -38.508 62.483 1.00 36.12 138 ASN A CA 1
ATOM 1091 C C . ASN A 1 138 ? -83.647 -37.804 61.729 1.00 36.12 138 ASN A C 1
ATOM 1093 O O . ASN A 1 138 ? -84.348 -36.974 62.308 1.00 36.12 138 ASN A O 1
ATOM 1097 N N . ALA A 1 139 ? -83.895 -38.284 60.509 1.00 36.25 139 ALA A N 1
ATOM 1098 C CA . ALA A 1 139 ? -85.143 -38.225 59.738 1.00 36.25 139 ALA A CA 1
ATOM 1099 C C . ALA A 1 139 ? -85.388 -37.071 58.741 1.00 36.25 139 ALA A C 1
ATOM 1101 O O . ALA A 1 139 ? -85.532 -35.907 59.116 1.00 36.25 139 ALA A O 1
ATOM 1102 N N . SER A 1 140 ? -85.621 -37.513 57.491 1.00 38.16 140 SER A N 1
ATOM 1103 C CA . SER A 1 140 ? -86.498 -37.011 56.401 1.00 38.16 140 SER A CA 1
ATOM 1104 C C . SER A 1 140 ? -85.690 -36.771 55.118 1.00 38.16 140 SER A C 1
ATOM 1106 O O . SER A 1 140 ? -84.669 -36.104 55.184 1.00 38.16 140 SER A O 1
ATOM 1108 N N . ASP A 1 141 ? -86.051 -37.164 53.901 1.00 34.19 141 ASP A N 1
ATOM 1109 C CA . ASP A 1 141 ? -87.104 -37.985 53.293 1.00 34.19 141 ASP A CA 1
ATOM 1110 C C . ASP A 1 141 ? -86.754 -38.008 51.771 1.00 34.19 141 ASP A C 1
ATOM 1112 O O . ASP A 1 141 ? -86.140 -37.058 51.290 1.00 34.19 141 ASP A O 1
ATOM 1116 N N . SER A 1 142 ? -87.081 -39.111 51.084 1.00 36.69 142 SER A N 1
ATOM 1117 C CA . SER A 1 142 ? -87.232 -39.392 49.627 1.00 36.69 142 SER A CA 1
ATOM 1118 C C . SER A 1 142 ? -86.762 -38.363 48.558 1.00 36.69 142 SER A C 1
ATOM 1120 O O . SER A 1 142 ? -87.032 -37.175 48.640 1.00 36.69 142 SER A O 1
ATOM 1122 N N . SER A 1 143 ? -86.153 -38.713 47.412 1.00 38.12 143 SER A N 1
ATOM 1123 C CA . SER A 1 143 ? -86.490 -39.756 46.418 1.00 38.12 143 SER A CA 1
ATOM 1124 C C . SER A 1 143 ? -85.443 -39.805 45.271 1.00 38.12 143 SER A C 1
ATOM 1126 O O . SER A 1 143 ? -84.735 -38.828 45.047 1.00 38.12 143 SER A O 1
ATOM 1128 N N . GLU A 1 144 ? -85.377 -40.980 44.621 1.00 37.69 144 GLU A N 1
ATOM 1129 C CA . GLU A 1 144 ? -84.963 -41.396 43.248 1.00 37.69 144 GLU A CA 1
ATOM 1130 C C . GLU A 1 144 ? -84.476 -40.308 42.247 1.00 37.69 144 GLU A C 1
ATOM 1132 O O . GLU A 1 144 ? -84.960 -39.188 42.252 1.00 37.69 144 GLU A O 1
ATOM 1137 N N . GLU A 1 145 ? -83.539 -40.517 41.309 1.00 35.59 145 GLU A N 1
ATOM 1138 C CA . GLU A 1 145 ? -83.462 -41.558 40.269 1.00 35.59 145 GLU A CA 1
ATOM 1139 C C . GLU A 1 145 ? -82.115 -41.439 39.485 1.00 35.59 145 GLU A C 1
ATOM 1141 O O . GLU A 1 145 ? -81.319 -40.525 39.684 1.00 35.59 145 GLU A O 1
ATOM 1146 N N . THR A 1 146 ? -81.851 -42.403 38.608 1.00 41.75 146 THR A N 1
ATOM 1147 C CA . THR A 1 146 ? -80.580 -42.910 38.052 1.00 41.75 146 THR A CA 1
ATOM 1148 C C . THR A 1 146 ? -79.934 -42.202 36.830 1.00 41.75 146 THR A C 1
ATOM 1150 O O . THR A 1 146 ? -80.626 -41.591 36.025 1.00 41.75 146 THR A O 1
ATOM 1153 N N . THR A 1 147 ? -78.638 -42.521 36.609 1.00 40.59 147 THR A N 1
ATOM 1154 C CA . THR A 1 147 ? -77.871 -42.743 35.336 1.00 40.59 147 THR A CA 1
ATOM 1155 C C . THR A 1 147 ? -76.769 -41.758 34.873 1.00 40.59 147 THR A C 1
ATOM 1157 O O . THR A 1 147 ? -76.962 -40.555 34.802 1.00 40.59 147 THR A O 1
ATOM 1160 N N . GLU A 1 148 ? -75.618 -42.379 34.538 1.00 37.56 148 GLU A N 1
ATOM 1161 C CA . GLU A 1 148 ? -74.603 -42.107 33.485 1.00 37.56 148 GLU A CA 1
ATOM 1162 C C . GLU A 1 148 ? -73.927 -40.721 33.379 1.00 37.56 148 GLU A C 1
ATOM 1164 O O . GLU A 1 148 ? -74.553 -39.703 33.141 1.00 37.56 148 GLU A O 1
ATOM 1169 N N . SER A 1 149 ? -72.623 -40.606 33.666 1.00 39.53 149 SER A N 1
ATOM 1170 C CA . SER A 1 149 ? -71.435 -40.891 32.821 1.00 39.53 149 SER A CA 1
ATOM 1171 C C . SER A 1 149 ? -71.027 -39.739 31.885 1.00 39.53 149 SER A C 1
ATOM 1173 O O . SER A 1 149 ? -71.816 -39.336 31.042 1.00 39.53 149 SER A O 1
ATOM 1175 N N . GLN A 1 150 ? -69.740 -39.356 31.980 1.00 36.28 150 GLN A N 1
ATOM 1176 C CA . GLN A 1 150 ? -68.953 -38.558 31.016 1.00 36.28 150 GLN A CA 1
ATOM 1177 C C . GLN A 1 150 ? -69.430 -37.097 30.868 1.00 36.28 150 GLN A C 1
ATOM 1179 O O . GLN A 1 150 ? -70.605 -36.791 30.900 1.00 36.28 150 GLN A O 1
ATOM 1184 N N . GLY A 1 151 ? -68.597 -36.070 30.788 1.00 33.97 151 GLY A N 1
ATOM 1185 C CA . GLY A 1 151 ? -67.291 -35.927 30.172 1.00 33.97 151 GLY A CA 1
ATOM 1186 C C . GLY A 1 151 ? -67.317 -34.529 29.544 1.00 33.97 151 GLY A C 1
ATOM 1187 O O . GLY A 1 151 ? -68.228 -34.206 28.796 1.00 33.97 151 GLY A O 1
ATOM 1188 N N . GLU A 1 152 ? -66.386 -33.690 29.978 1.00 37.44 152 GLU A N 1
ATOM 1189 C CA . GLU A 1 152 ? -65.848 -32.477 29.352 1.00 37.44 152 GLU A CA 1
ATOM 1190 C C . GLU A 1 152 ? -66.582 -31.751 28.195 1.00 37.44 152 GLU A C 1
ATOM 1192 O O . GLU A 1 152 ? -66.829 -32.280 27.119 1.00 37.44 152 GLU A O 1
ATOM 1197 N N . SER A 1 153 ? -66.622 -30.422 28.375 1.00 37.19 153 SER A N 1
ATOM 1198 C CA . SER A 1 153 ? -66.321 -29.390 27.368 1.00 37.19 153 SER A CA 1
ATOM 1199 C C . SER A 1 153 ? -67.382 -29.047 26.315 1.00 37.19 153 SER A C 1
ATOM 1201 O O . SER A 1 153 ? -67.590 -29.749 25.331 1.00 37.19 153 SER A O 1
ATOM 1203 N N . LEU A 1 154 ? -67.933 -27.833 26.437 1.00 33.00 154 LEU A N 1
ATOM 1204 C CA . LEU A 1 154 ? -68.493 -27.085 25.314 1.00 33.00 154 LEU A CA 1
ATOM 1205 C C . LEU A 1 154 ? -68.018 -25.629 25.349 1.00 33.00 154 LEU A C 1
ATOM 1207 O O . LEU A 1 154 ? -68.264 -24.867 26.282 1.00 33.00 154 LEU A O 1
ATOM 1211 N N . LYS A 1 155 ? -67.312 -25.283 24.276 1.00 40.38 155 LYS A N 1
ATOM 1212 C CA . LYS A 1 155 ? -66.924 -23.944 23.833 1.00 40.38 155 LYS A CA 1
ATOM 1213 C C . LYS A 1 155 ? -67.997 -23.396 22.882 1.00 40.38 155 LYS A C 1
ATOM 1215 O O . LYS A 1 155 ? -68.739 -24.173 22.288 1.00 40.38 155 LYS A O 1
ATOM 1220 N N . SER A 1 156 ? -67.869 -22.098 22.589 1.00 40.06 156 SER A N 1
ATOM 1221 C CA . SER A 1 156 ? -68.363 -21.352 21.407 1.00 40.06 156 SER A CA 1
ATOM 1222 C C . SER A 1 156 ? -69.770 -20.741 21.535 1.00 40.06 156 SER A C 1
ATOM 1224 O O . SER A 1 156 ? -70.668 -21.351 22.093 1.00 40.06 156 SER A O 1
ATOM 1226 N N . LEU A 1 157 ? -69.980 -19.469 21.176 1.00 36.03 157 LEU A N 1
ATOM 1227 C CA . LEU A 1 157 ? -69.939 -18.901 19.814 1.00 36.03 157 LEU A CA 1
ATOM 1228 C C . LEU A 1 157 ? -69.732 -17.356 19.891 1.00 36.03 157 LEU A C 1
ATOM 1230 O O . LEU A 1 157 ? -70.345 -16.723 20.743 1.00 36.03 157 LEU A O 1
ATOM 1234 N N . GLN A 1 158 ? -68.786 -16.771 19.130 1.00 36.72 158 GLN A N 1
ATOM 1235 C CA . GLN A 1 158 ? -68.994 -15.922 17.917 1.00 36.72 158 GLN A CA 1
ATOM 1236 C C . GLN A 1 158 ? -69.174 -14.407 18.215 1.00 36.72 158 GLN A C 1
ATOM 1238 O O . GLN A 1 158 ? -69.823 -14.055 19.186 1.00 36.72 158 GLN A O 1
ATOM 1243 N N . ASP A 1 159 ? -68.597 -13.426 17.500 1.00 32.69 159 ASP A N 1
ATOM 1244 C CA . ASP A 1 159 ? -68.178 -13.341 16.090 1.00 32.69 159 ASP A CA 1
ATOM 1245 C C . ASP A 1 159 ? -67.152 -12.207 15.809 1.00 32.69 159 ASP A C 1
ATOM 1247 O O . ASP A 1 159 ? -67.240 -11.138 16.407 1.00 32.69 159 ASP A O 1
ATOM 1251 N N . SER A 1 160 ? -66.304 -12.437 14.784 1.00 38.62 160 SER A N 1
ATOM 1252 C CA . SER A 1 160 ? -65.786 -11.516 13.724 1.00 38.62 160 SER A CA 1
ATOM 1253 C C . SER A 1 160 ? -64.992 -10.230 14.100 1.00 38.62 160 SER A C 1
ATOM 1255 O O . SER A 1 160 ? -65.313 -9.545 15.055 1.00 38.62 160 SER A O 1
ATOM 1257 N N . ASP A 1 161 ? -63.955 -9.761 13.386 1.00 30.80 161 ASP A N 1
ATOM 1258 C CA . ASP A 1 161 ? -63.643 -9.917 11.962 1.00 30.80 161 ASP A CA 1
ATOM 1259 C C . ASP A 1 161 ? -62.175 -9.542 11.593 1.00 30.80 161 ASP A C 1
ATOM 1261 O O . ASP A 1 161 ? -61.561 -8.663 12.194 1.00 30.80 161 ASP A O 1
ATOM 1265 N N . SER A 1 162 ? -61.677 -10.249 10.569 1.00 34.53 162 SER A N 1
ATOM 1266 C CA . SER A 1 162 ? -60.612 -10.018 9.562 1.00 34.53 162 SER A CA 1
ATOM 1267 C C . SER A 1 162 ? -59.375 -9.102 9.781 1.00 34.53 162 SER A C 1
ATOM 1269 O O . SER A 1 162 ? -59.464 -7.888 9.934 1.00 34.53 162 SER A O 1
ATOM 1271 N N . THR A 1 163 ? -58.162 -9.620 9.492 1.00 31.44 163 THR A N 1
ATOM 1272 C CA . THR A 1 163 ? -57.507 -9.537 8.152 1.00 31.44 163 THR A CA 1
ATOM 1273 C C . THR A 1 163 ? -56.106 -10.202 8.131 1.00 31.44 163 THR A C 1
ATOM 1275 O O . THR A 1 163 ? -55.277 -10.038 9.017 1.00 31.44 163 THR A O 1
ATOM 1278 N N . SER A 1 164 ? -55.874 -10.949 7.051 1.00 36.34 164 SER A N 1
ATOM 1279 C CA . SER A 1 164 ? -54.787 -11.860 6.644 1.00 36.34 164 SER A CA 1
ATOM 1280 C C . SER A 1 164 ? -53.342 -11.329 6.501 1.00 36.34 164 SER A C 1
ATOM 1282 O O . SER A 1 164 ? -53.159 -10.239 5.955 1.00 36.34 164 SER A O 1
ATOM 1284 N N . ARG A 1 165 ? -52.331 -12.204 6.715 1.00 30.42 165 ARG A N 1
ATOM 1285 C CA . ARG A 1 165 ? -51.302 -12.598 5.702 1.00 30.42 165 ARG A CA 1
ATOM 1286 C C . ARG A 1 165 ? -50.306 -13.679 6.195 1.00 30.42 165 ARG A C 1
ATOM 1288 O O . ARG A 1 165 ? -49.739 -13.559 7.268 1.00 30.42 165 ARG A O 1
ATOM 1295 N N . SER A 1 166 ? -50.100 -14.697 5.349 1.00 36.38 166 SER A N 1
ATOM 1296 C CA . SER A 1 166 ? -49.303 -15.941 5.491 1.00 36.38 166 SER A CA 1
ATOM 1297 C C . SER A 1 166 ? -47.765 -15.774 5.509 1.00 36.38 166 SER A C 1
ATOM 1299 O O . SER A 1 166 ? -47.274 -14.715 5.109 1.00 36.38 166 SER A O 1
ATOM 1301 N N . PRO A 1 167 ? -46.994 -16.832 5.868 1.00 41.03 167 PRO A N 1
ATOM 1302 C CA . PRO A 1 167 ? -46.418 -17.756 4.855 1.00 41.03 167 PRO A CA 1
ATOM 1303 C C . PRO A 1 167 ? -46.421 -19.250 5.291 1.00 41.03 167 PRO A C 1
ATOM 1305 O O . PRO A 1 167 ? -46.282 -19.559 6.463 1.00 41.03 167 PRO A O 1
ATOM 1308 N N . LYS A 1 168 ? -46.837 -20.191 4.430 1.00 34.84 168 LYS A N 1
ATOM 1309 C CA . LYS A 1 168 ? -46.076 -21.032 3.467 1.00 34.84 168 LYS A CA 1
ATOM 1310 C C . LYS A 1 168 ? -45.178 -22.120 4.095 1.00 34.84 168 LYS A C 1
ATOM 1312 O O . LYS A 1 168 ? -44.168 -21.831 4.720 1.00 34.84 168 LYS A O 1
ATOM 1317 N N . SER A 1 169 ? -45.611 -23.356 3.855 1.00 33.06 169 SER A N 1
ATOM 1318 C CA . SER A 1 169 ? -45.188 -24.657 4.372 1.00 33.06 169 SER A CA 1
ATOM 1319 C C . SER A 1 169 ? -43.915 -25.232 3.740 1.00 33.06 169 SER A C 1
ATOM 1321 O O . SER A 1 169 ? -43.623 -24.984 2.569 1.00 33.06 169 SER A O 1
ATOM 1323 N N . LEU A 1 170 ? -43.233 -26.065 4.534 1.00 37.62 170 LEU A N 1
ATOM 1324 C CA . LEU A 1 170 ? -42.357 -27.159 4.106 1.00 37.62 170 LEU A CA 1
ATOM 1325 C C . LEU A 1 170 ? -43.172 -28.259 3.402 1.00 37.62 170 LEU A C 1
ATOM 1327 O O . LEU A 1 170 ? -44.312 -28.523 3.786 1.00 37.62 170 LEU A O 1
ATOM 1331 N N . GLN A 1 171 ? -42.552 -28.924 2.428 1.00 34.28 171 GLN A N 1
ATOM 1332 C CA . GLN A 1 171 ? -42.900 -30.278 2.003 1.00 34.28 171 GLN A CA 1
ATOM 1333 C C . GLN A 1 171 ? -41.630 -30.994 1.531 1.00 34.28 171 GLN A C 1
ATOM 1335 O O . GLN A 1 171 ? -40.769 -30.386 0.893 1.00 34.28 171 GLN A O 1
ATOM 1340 N N . ASP A 1 172 ? -41.555 -32.260 1.917 1.00 33.41 172 ASP A N 1
ATOM 1341 C CA . ASP A 1 172 ? -40.443 -33.199 1.822 1.00 33.41 172 ASP A CA 1
ATOM 1342 C C . ASP A 1 172 ? -40.114 -33.658 0.395 1.00 33.41 172 ASP A C 1
ATOM 1344 O O . ASP A 1 172 ? -40.989 -33.714 -0.470 1.00 33.41 172 ASP A O 1
ATOM 1348 N N . SER A 1 173 ? -38.865 -34.091 0.197 1.00 35.78 173 SER A N 1
ATOM 1349 C CA . SER A 1 173 ? -38.548 -35.294 -0.585 1.00 35.78 173 SER A CA 1
ATOM 1350 C C . SER A 1 173 ? -37.106 -35.729 -0.302 1.00 35.78 173 SER A C 1
ATOM 1352 O O . SER A 1 173 ? -36.150 -35.087 -0.749 1.00 35.78 173 SER A O 1
ATOM 1354 N N . GLU A 1 174 ? -36.977 -36.812 0.457 1.00 36.59 174 GLU A N 1
ATOM 1355 C CA . GLU A 1 174 ? -35.823 -37.707 0.459 1.00 36.59 174 GLU A CA 1
ATOM 1356 C C . GLU A 1 174 ? -35.705 -38.380 -0.917 1.00 36.59 174 GLU A C 1
ATOM 1358 O O . GLU A 1 174 ? -36.726 -38.715 -1.509 1.00 36.59 174 GLU A O 1
ATOM 1363 N N . ASP A 1 175 ? -34.482 -38.578 -1.414 1.00 32.44 175 ASP A N 1
ATOM 1364 C CA . ASP A 1 175 ? -34.129 -39.761 -2.204 1.00 32.44 175 ASP A CA 1
ATOM 1365 C C . ASP A 1 175 ? -32.603 -39.918 -2.300 1.00 32.44 175 ASP A C 1
ATOM 1367 O O . ASP A 1 175 ? -31.833 -38.960 -2.400 1.00 32.44 175 ASP A O 1
ATOM 1371 N N . ALA A 1 176 ? -32.199 -41.179 -2.209 1.00 38.84 176 ALA A N 1
ATOM 1372 C CA . ALA A 1 176 ? -30.864 -41.710 -1.995 1.00 38.84 176 ALA A CA 1
ATOM 1373 C C . ALA A 1 176 ? -29.849 -41.443 -3.122 1.00 38.84 176 ALA A C 1
ATOM 1375 O O . ALA A 1 176 ? -30.204 -41.421 -4.298 1.00 38.84 176 ALA A O 1
ATOM 1376 N N . ASN A 1 177 ? -28.553 -41.413 -2.772 1.00 33.19 177 ASN A N 1
ATOM 1377 C CA . ASN A 1 177 ? -27.555 -42.155 -3.550 1.00 33.19 177 ASN A CA 1
ATOM 1378 C C . ASN A 1 177 ? -26.273 -42.431 -2.743 1.00 33.19 177 ASN A C 1
ATOM 1380 O O . ASN A 1 177 ? -25.418 -41.562 -2.564 1.00 33.19 177 ASN A O 1
ATOM 1384 N N . GLU A 1 178 ? -26.140 -43.673 -2.285 1.00 34.56 178 GLU A N 1
ATOM 1385 C CA . GLU A 1 178 ? -24.864 -44.291 -1.935 1.00 34.56 178 GLU A CA 1
ATOM 1386 C C . GLU A 1 178 ? -24.090 -44.616 -3.220 1.00 34.56 178 GLU A C 1
ATOM 1388 O O . GLU A 1 178 ? -24.651 -45.168 -4.161 1.00 34.56 178 GLU A O 1
ATOM 1393 N N . SER A 1 179 ? -22.781 -44.355 -3.254 1.00 33.06 179 SER A N 1
ATOM 1394 C CA . SER A 1 179 ? -21.852 -45.162 -4.057 1.00 33.06 179 SER A CA 1
ATOM 1395 C C . SER A 1 179 ? -20.405 -44.890 -3.650 1.00 33.06 179 SER A C 1
ATOM 1397 O O . SER A 1 179 ? -19.771 -43.929 -4.082 1.00 33.06 179 SER A O 1
ATOM 1399 N N . SER A 1 180 ? -19.912 -45.810 -2.827 1.00 37.53 180 SER A N 1
ATOM 1400 C CA . SER A 1 180 ? -18.551 -46.346 -2.719 1.00 37.53 180 SER A CA 1
ATOM 1401 C C . SER A 1 180 ? -17.497 -45.934 -3.761 1.00 37.53 180 SER A C 1
ATOM 1403 O O . SER A 1 180 ? -17.745 -45.967 -4.966 1.00 37.53 180 SER A O 1
ATOM 1405 N N . GLY A 1 181 ? -16.256 -45.762 -3.291 1.00 29.42 181 GLY A N 1
ATOM 1406 C CA . GLY A 1 181 ? -15.067 -45.764 -4.147 1.00 29.42 181 GLY A CA 1
ATOM 1407 C C . GLY A 1 181 ? -13.754 -45.585 -3.385 1.00 29.42 181 GLY A C 1
ATOM 1408 O O . GLY A 1 181 ? -13.171 -44.510 -3.393 1.00 29.42 181 GLY A O 1
ATOM 1409 N N . ALA A 1 182 ? -13.304 -46.644 -2.712 1.00 32.03 182 ALA A N 1
ATOM 1410 C CA . ALA A 1 182 ? -12.021 -46.744 -2.018 1.00 32.03 182 ALA A CA 1
ATOM 1411 C C . ALA A 1 182 ? -10.800 -46.638 -2.959 1.00 32.03 182 ALA A C 1
ATOM 1413 O O . ALA A 1 182 ? -10.848 -47.134 -4.082 1.00 32.03 182 ALA A O 1
ATOM 1414 N N . SER A 1 183 ? -9.661 -46.125 -2.466 1.00 31.81 183 SER A N 1
ATOM 1415 C CA . SER A 1 183 ? -8.446 -46.922 -2.156 1.00 31.81 183 SER A CA 1
ATOM 1416 C C . SER A 1 183 ? -7.127 -46.113 -2.158 1.00 31.81 183 SER A C 1
ATOM 1418 O O . SER A 1 183 ? -6.857 -45.383 -3.102 1.00 31.81 183 SER A O 1
ATOM 1420 N N . ARG A 1 184 ? -6.304 -46.385 -1.118 1.00 33.16 184 ARG A N 1
ATOM 1421 C CA . ARG A 1 184 ? -4.820 -46.539 -1.087 1.00 33.16 184 ARG A CA 1
ATOM 1422 C C . ARG A 1 184 ? -3.901 -45.325 -1.381 1.00 33.16 184 ARG A C 1
ATOM 1424 O O . ARG A 1 184 ? -4.164 -44.583 -2.308 1.00 33.16 184 ARG A O 1
ATOM 1431 N N . THR A 1 185 ? -2.750 -45.082 -0.728 1.00 32.50 185 THR A N 1
ATOM 1432 C CA . THR A 1 185 ? -1.978 -45.679 0.400 1.00 32.50 185 THR A CA 1
ATOM 1433 C C . THR A 1 185 ? -0.775 -44.764 0.739 1.00 32.50 185 THR A C 1
ATOM 1435 O O . THR A 1 185 ? -0.324 -44.053 -0.150 1.00 32.50 185 THR A O 1
ATOM 1438 N N . GLU A 1 186 ? -0.252 -44.905 1.974 1.00 31.19 186 GLU A N 1
ATOM 1439 C CA . GLU A 1 186 ? 1.149 -44.707 2.461 1.00 31.19 186 GLU A CA 1
ATOM 1440 C C . GLU A 1 186 ? 1.785 -43.287 2.428 1.00 31.19 186 GLU A C 1
ATOM 1442 O O . GLU A 1 186 ? 1.618 -42.551 1.465 1.00 31.19 186 GLU A O 1
ATOM 1447 N N . GLY A 1 187 ? 2.544 -42.798 3.427 1.00 30.86 187 GLY A N 1
ATOM 1448 C CA . GLY A 1 187 ? 3.098 -43.367 4.677 1.00 30.86 187 GLY A CA 1
ATOM 1449 C C . GLY A 1 187 ? 3.266 -42.302 5.794 1.00 30.86 187 GLY A C 1
ATOM 1450 O O . GLY A 1 187 ? 3.084 -41.114 5.533 1.00 30.86 187 GLY A O 1
ATOM 1451 N N . GLU A 1 188 ? 3.281 -42.716 7.074 1.00 33.12 188 GLU A N 1
ATOM 1452 C CA . GLU A 1 188 ? 4.456 -42.779 7.997 1.00 33.12 188 GLU A CA 1
ATOM 1453 C C . GLU A 1 188 ? 5.101 -41.387 8.249 1.00 33.12 188 GLU A C 1
ATOM 1455 O O . GLU A 1 188 ? 5.494 -40.723 7.302 1.00 33.12 188 GLU A O 1
ATOM 1460 N N . GLU A 1 189 ? 5.180 -40.805 9.459 1.00 32.91 189 GLU A N 1
ATOM 1461 C CA . GLU A 1 189 ? 5.740 -41.309 10.730 1.00 32.91 189 GLU A CA 1
ATOM 1462 C C . GLU A 1 189 ? 5.237 -40.525 11.989 1.00 32.91 189 GLU A C 1
ATOM 1464 O O . GLU A 1 189 ? 5.059 -39.311 11.934 1.00 32.91 189 GLU A O 1
ATOM 1469 N N . GLN A 1 190 ? 5.108 -41.258 13.118 1.00 33.59 190 GLN A N 1
ATOM 1470 C CA . GLN A 1 190 ? 5.359 -40.910 14.552 1.00 33.59 190 GLN A CA 1
ATOM 1471 C C . GLN A 1 190 ? 4.471 -39.855 15.278 1.00 33.59 190 GLN A C 1
ATOM 1473 O O . GLN A 1 190 ? 4.551 -38.664 15.003 1.00 33.59 190 GLN A O 1
ATOM 1478 N N . SER A 1 191 ? 3.487 -40.247 16.120 1.00 36.09 191 SER A N 1
ATOM 1479 C CA . SER A 1 191 ? 3.515 -40.703 17.553 1.00 36.09 191 SER A CA 1
ATOM 1480 C C . SER A 1 191 ? 3.803 -39.567 18.559 1.00 36.09 191 SER A C 1
ATOM 1482 O O . SER A 1 191 ? 4.872 -38.982 18.483 1.00 36.09 191 SER A O 1
ATOM 1484 N N . GLU A 1 192 ? 2.871 -39.117 19.414 1.00 40.03 192 GLU A N 1
ATOM 1485 C CA . GLU A 1 192 ? 2.427 -39.659 20.731 1.00 40.03 192 GLU A CA 1
ATOM 1486 C C . GLU A 1 192 ? 0.981 -39.156 21.022 1.00 40.03 192 GLU A C 1
ATOM 1488 O O . GLU A 1 192 ? 0.687 -37.991 20.757 1.00 40.03 192 GLU A O 1
ATOM 1493 N N . GLN A 1 193 ? -0.029 -40.008 21.282 1.00 33.88 193 GLN A N 1
ATOM 1494 C CA . GLN A 1 193 ? -0.544 -40.451 22.609 1.00 33.88 193 GLN A CA 1
ATOM 1495 C C . GLN A 1 193 ? -0.677 -39.284 23.616 1.00 33.88 193 GLN A C 1
ATOM 1497 O O . GLN A 1 193 ? 0.306 -38.637 23.932 1.00 33.88 193 GLN A O 1
ATOM 1502 N N . ASP A 1 194 ? -1.877 -38.850 24.019 1.00 36.25 194 ASP A N 1
ATOM 1503 C CA . ASP A 1 194 ? -2.773 -39.588 24.917 1.00 36.25 194 ASP A CA 1
ATOM 1504 C C . ASP A 1 194 ? -4.271 -39.450 24.596 1.00 36.25 194 ASP A C 1
ATOM 1506 O O . ASP A 1 194 ? -4.757 -38.442 24.080 1.00 36.25 194 ASP A O 1
ATOM 1510 N N . ALA A 1 195 ? -4.984 -40.523 24.928 1.00 37.25 195 ALA A N 1
ATOM 1511 C CA . ALA A 1 195 ? -6.413 -40.717 24.778 1.00 37.25 195 ALA A CA 1
ATOM 1512 C C . ALA A 1 195 ? -7.138 -40.457 26.102 1.00 37.25 195 ALA A C 1
ATOM 1514 O O . ALA A 1 195 ? -6.701 -40.952 27.133 1.00 37.25 195 ALA A O 1
ATOM 1515 N N . GLU A 1 196 ? -8.307 -39.822 26.043 1.00 37.31 196 GLU A N 1
ATOM 1516 C CA . GLU A 1 196 ? -9.412 -40.171 26.936 1.00 37.31 196 GLU A CA 1
ATOM 1517 C C . GLU A 1 196 ? -10.734 -39.886 26.212 1.00 37.31 196 GLU A C 1
ATOM 1519 O O . GLU A 1 196 ? -11.007 -38.770 25.764 1.00 37.31 196 GLU A O 1
ATOM 1524 N N . LYS A 1 197 ? -11.477 -40.972 25.985 1.00 37.31 197 LYS A N 1
ATOM 1525 C CA . LYS A 1 197 ? -12.878 -41.000 25.568 1.00 37.31 197 LYS A CA 1
ATOM 1526 C C . LYS A 1 197 ? -13.730 -40.697 26.797 1.00 37.31 197 LYS A C 1
ATOM 1528 O O . LYS A 1 197 ? -13.352 -41.132 27.872 1.00 37.31 197 LYS A O 1
ATOM 1533 N N . ASP A 1 198 ? -14.887 -40.076 26.602 1.00 32.72 198 ASP A N 1
ATOM 1534 C CA . ASP A 1 198 ? -16.141 -40.678 27.054 1.00 32.72 198 ASP A CA 1
ATOM 1535 C C . ASP A 1 198 ? -17.338 -40.053 26.329 1.00 32.72 198 ASP A C 1
ATOM 1537 O O . ASP A 1 198 ? -17.334 -38.888 25.924 1.00 32.72 198 ASP A O 1
ATOM 1541 N N . ASP A 1 199 ? -18.296 -40.937 26.087 1.00 33.91 199 ASP A N 1
ATOM 1542 C CA . ASP A 1 199 ? -19.508 -40.809 25.297 1.00 33.91 199 ASP A CA 1
ATOM 1543 C C . ASP A 1 199 ? -20.674 -40.168 26.098 1.00 33.91 199 ASP A C 1
ATOM 1545 O O . ASP A 1 199 ? -20.607 -40.022 27.317 1.00 33.91 199 ASP A O 1
ATOM 1549 N N . VAL A 1 200 ? -21.792 -39.951 25.387 1.00 33.53 200 VAL A N 1
ATOM 1550 C CA . VAL A 1 200 ? -23.198 -40.085 25.848 1.00 33.53 200 VAL A CA 1
ATOM 1551 C C . VAL A 1 200 ? -24.026 -38.797 26.110 1.00 33.53 200 VAL A C 1
ATOM 1553 O O . VAL A 1 200 ? -23.867 -38.089 27.096 1.00 33.53 200 VAL A O 1
ATOM 1556 N N . GLU A 1 201 ? -24.992 -38.631 25.193 1.00 31.05 201 GLU A N 1
ATOM 1557 C CA . GLU A 1 201 ? -26.418 -38.258 25.333 1.00 31.05 201 GLU A CA 1
ATOM 1558 C C . GLU A 1 201 ? -26.991 -36.842 25.169 1.00 31.05 201 GLU A C 1
ATOM 1560 O O . GLU A 1 201 ? -26.500 -35.811 25.621 1.00 31.05 201 GLU A O 1
ATOM 1565 N N . ASP A 1 202 ? -28.129 -36.920 24.474 1.00 33.97 202 ASP A N 1
ATOM 1566 C CA . ASP A 1 202 ? -29.138 -35.959 24.076 1.00 33.97 202 ASP A CA 1
ATOM 1567 C C . ASP A 1 202 ? -29.823 -35.237 25.245 1.00 33.97 202 ASP A C 1
ATOM 1569 O O . ASP A 1 202 ? -29.976 -35.774 26.337 1.00 33.97 202 ASP A O 1
ATOM 1573 N N . THR A 1 203 ? -30.383 -34.056 24.972 1.00 31.02 203 THR A N 1
ATOM 1574 C CA . THR A 1 203 ? -31.823 -33.792 25.175 1.00 31.02 203 THR A CA 1
ATOM 1575 C C . THR A 1 203 ? -32.223 -32.428 24.613 1.00 31.02 203 THR A C 1
ATOM 1577 O O . THR A 1 203 ? -31.468 -31.457 24.596 1.00 31.02 203 THR A O 1
ATOM 1580 N N . ALA A 1 204 ? -33.441 -32.407 24.085 1.00 30.03 204 ALA A N 1
ATOM 1581 C CA . ALA A 1 204 ? -34.098 -31.310 23.403 1.00 30.03 204 ALA A CA 1
ATOM 1582 C C . ALA A 1 204 ? -34.926 -30.423 24.355 1.00 30.03 204 ALA A C 1
ATOM 1584 O O . ALA A 1 204 ? -35.325 -30.881 25.421 1.00 30.03 204 ALA A O 1
ATOM 1585 N N . THR A 1 205 ? -35.338 -29.252 23.828 1.00 31.62 205 THR A N 1
ATOM 1586 C CA . THR A 1 205 ? -36.558 -28.465 24.176 1.00 31.62 205 THR A CA 1
ATOM 1587 C C . THR A 1 205 ? -36.594 -27.846 25.592 1.00 31.62 205 THR A C 1
ATOM 1589 O O . THR A 1 205 ? -36.096 -28.418 26.539 1.00 31.62 205 THR A O 1
ATOM 1592 N N . GLU A 1 206 ? -37.100 -26.637 25.858 1.00 30.19 206 GLU A N 1
ATOM 1593 C CA . GLU A 1 206 ? -38.353 -26.036 25.400 1.00 30.19 206 GLU A CA 1
ATOM 1594 C C . GLU A 1 206 ? -38.434 -24.519 25.721 1.00 30.19 206 GLU A C 1
ATOM 1596 O O . GLU A 1 206 ? -37.531 -23.910 26.290 1.00 30.19 206 GLU A O 1
ATOM 1601 N N . GLN A 1 207 ? -39.540 -23.927 25.277 1.00 33.94 207 GLN A N 1
ATOM 1602 C CA . GLN A 1 207 ? -39.944 -22.521 25.232 1.00 33.94 207 GLN A CA 1
ATOM 1603 C C . GLN A 1 207 ? -40.121 -21.819 26.592 1.00 33.94 207 GLN A C 1
ATOM 1605 O O . GLN A 1 207 ? -40.362 -22.443 27.618 1.00 33.94 207 GLN A O 1
ATOM 1610 N N . GLY A 1 208 ? -40.155 -20.481 26.553 1.00 28.47 208 GLY A N 1
ATOM 1611 C CA . GLY A 1 208 ? -40.700 -19.661 27.636 1.00 28.47 208 GLY A CA 1
ATOM 1612 C C . GLY A 1 208 ? -40.862 -18.189 27.247 1.00 28.47 208 GLY A C 1
ATOM 1613 O O . GLY A 1 208 ? -39.996 -17.365 27.529 1.00 28.47 208 GLY A O 1
ATOM 1614 N N . GLU A 1 209 ? -41.971 -17.859 26.582 1.00 36.97 209 GLU A N 1
ATOM 1615 C CA . GLU A 1 209 ? -42.482 -16.488 26.460 1.00 36.97 209 GLU A CA 1
ATOM 1616 C C . GLU A 1 209 ? -43.109 -16.041 27.794 1.00 36.97 209 GLU A C 1
ATOM 1618 O O . GLU A 1 209 ? -43.839 -16.819 28.399 1.00 36.97 209 GLU A O 1
ATOM 1623 N N . SER A 1 210 ? -42.949 -14.777 28.212 1.00 30.48 210 SER A N 1
ATOM 1624 C CA . SER A 1 210 ? -44.075 -14.014 28.784 1.00 30.48 210 SER A CA 1
ATOM 1625 C C . SER A 1 210 ? -43.822 -12.501 28.808 1.00 30.48 210 SER A C 1
ATOM 1627 O O . SER A 1 210 ? -42.697 -12.012 28.895 1.00 30.48 210 SER A O 1
ATOM 1629 N N . MET A 1 211 ? -44.927 -11.776 28.662 1.00 33.88 211 MET A N 1
ATOM 1630 C CA . MET A 1 211 ? -45.073 -10.332 28.527 1.00 33.88 211 MET A CA 1
ATOM 1631 C C . MET A 1 211 ? -44.947 -9.584 29.862 1.00 33.88 211 MET A C 1
ATOM 1633 O O . MET A 1 211 ? -45.315 -10.121 30.894 1.00 33.88 211 MET A O 1
ATOM 1637 N N . THR A 1 212 ? -44.645 -8.282 29.822 1.00 32.12 212 THR A N 1
ATOM 1638 C CA . THR A 1 212 ? -45.581 -7.266 30.347 1.00 32.12 212 THR A CA 1
ATOM 1639 C C . THR A 1 212 ? -45.311 -5.889 29.741 1.00 32.12 212 THR A C 1
ATOM 1641 O O . THR A 1 212 ? -44.194 -5.384 29.678 1.00 32.12 212 THR A O 1
ATOM 1644 N N . SER A 1 213 ? -46.394 -5.292 29.265 1.00 37.62 213 SER A N 1
ATOM 1645 C CA . SER A 1 213 ? -46.537 -3.910 28.836 1.00 37.62 213 SER A CA 1
ATOM 1646 C C . SER A 1 213 ? -46.822 -3.001 30.032 1.00 37.62 213 SER A C 1
ATOM 1648 O O . SER A 1 213 ? -47.780 -3.258 30.758 1.00 37.62 213 SER A O 1
ATOM 1650 N N . THR A 1 214 ? -46.114 -1.879 30.157 1.00 35.62 214 THR A N 1
ATO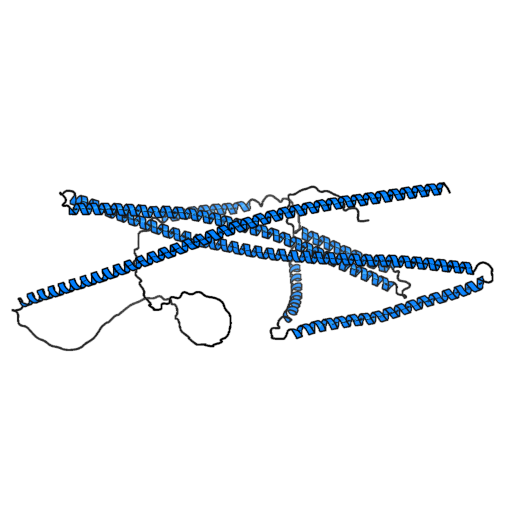M 1651 C CA . THR A 1 214 ? -46.615 -0.695 30.871 1.00 35.62 214 THR A CA 1
ATOM 1652 C C . THR A 1 214 ? -46.323 0.566 30.065 1.00 35.62 214 THR A C 1
ATOM 1654 O O . THR A 1 214 ? -45.192 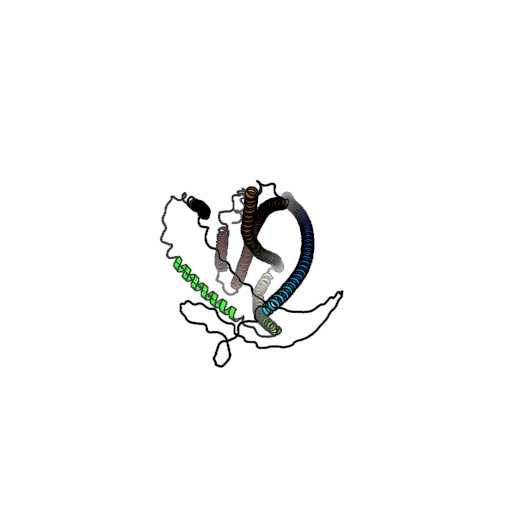0.971 29.815 1.00 35.62 214 THR A O 1
ATOM 1657 N N . SER A 1 215 ? -47.417 1.145 29.589 1.00 40.50 215 SER A N 1
ATOM 1658 C CA . SER A 1 215 ? -47.525 2.387 28.844 1.00 40.50 215 SER A CA 1
ATOM 1659 C C . SER A 1 215 ? -47.513 3.607 29.763 1.00 40.50 215 SER A C 1
ATOM 1661 O O . SER A 1 215 ? -48.183 3.601 30.792 1.00 40.50 215 SER A O 1
ATOM 1663 N N . GLY A 1 216 ? -46.917 4.698 29.276 1.00 41.59 216 GLY A N 1
ATOM 1664 C CA . GLY A 1 216 ? -47.483 6.039 29.447 1.00 41.59 216 GLY A CA 1
ATOM 1665 C C . GLY A 1 216 ? -46.893 6.903 30.558 1.00 41.59 216 GLY A C 1
ATOM 1666 O O . GLY A 1 216 ? -47.550 7.096 31.570 1.00 41.59 216 GLY A O 1
ATOM 1667 N N . ALA A 1 217 ? -45.721 7.505 30.316 1.00 42.88 217 ALA A N 1
ATOM 1668 C CA . ALA A 1 217 ? -45.315 8.781 30.929 1.00 42.88 217 ALA A CA 1
ATOM 1669 C C . ALA A 1 217 ? -44.037 9.377 30.286 1.00 42.88 217 ALA A C 1
ATOM 1671 O O . ALA A 1 217 ? -43.113 9.748 30.996 1.00 42.88 217 ALA A O 1
ATOM 1672 N N . GLU A 1 218 ? -43.930 9.482 28.955 1.00 42.47 218 GLU A N 1
ATOM 1673 C CA . GLU A 1 218 ? -42.724 10.065 28.325 1.00 42.47 218 GLU A CA 1
ATOM 1674 C C . GLU A 1 218 ? -43.044 10.925 27.090 1.00 42.47 218 GLU A C 1
ATOM 1676 O O . GLU A 1 218 ? -42.738 10.555 25.958 1.00 42.47 218 GLU A O 1
ATOM 1681 N N . GLU A 1 219 ? -43.652 12.104 27.277 1.00 46.84 219 GLU A N 1
ATOM 1682 C CA . GLU A 1 219 ? -43.852 13.058 26.164 1.00 46.84 219 GLU A CA 1
ATOM 1683 C C . GLU A 1 219 ? -43.272 14.473 26.391 1.00 46.84 219 GLU A C 1
ATOM 1685 O O . GLU A 1 219 ? -43.262 15.294 25.470 1.00 46.84 219 GLU A O 1
ATOM 1690 N N . GLU A 1 220 ? -42.667 14.775 27.548 1.00 46.50 220 GLU A N 1
ATOM 1691 C CA . GLU A 1 220 ? -42.103 16.120 27.789 1.00 46.50 220 GLU A CA 1
ATOM 1692 C C . GLU A 1 220 ? -40.576 16.240 27.671 1.00 46.50 220 GLU A C 1
ATOM 1694 O O . GLU A 1 220 ? -40.096 17.278 27.222 1.00 46.50 220 GLU A O 1
ATOM 1699 N N . VAL A 1 221 ? -39.793 15.182 27.912 1.00 50.25 221 VAL A N 1
ATOM 1700 C CA . VAL A 1 221 ? -38.312 15.273 27.889 1.00 50.25 221 VAL A CA 1
ATOM 1701 C C . VAL A 1 221 ? -37.721 15.226 26.462 1.00 50.25 221 VAL A C 1
ATOM 1703 O O . VAL A 1 221 ? -36.567 15.576 26.225 1.00 50.25 221 VAL A O 1
ATOM 1706 N N . ASN A 1 222 ? -38.522 14.878 25.447 1.00 51.53 222 ASN A N 1
ATOM 1707 C CA . ASN A 1 222 ? -38.051 14.690 24.064 1.00 51.53 222 ASN A CA 1
ATOM 1708 C C . ASN A 1 222 ? -38.167 15.952 23.171 1.00 51.53 222 ASN A C 1
ATOM 1710 O O . ASN A 1 222 ? -37.865 15.914 21.972 1.00 51.53 222 ASN A O 1
ATOM 1714 N N . LYS A 1 223 ? -38.623 17.090 23.715 1.00 56.97 223 LYS A N 1
ATOM 1715 C CA . LYS A 1 223 ? -38.756 18.344 22.946 1.00 56.97 223 LYS A CA 1
ATOM 1716 C C . LYS A 1 223 ? -37.422 19.086 22.818 1.00 56.97 223 LYS A C 1
ATOM 1718 O O . LYS A 1 223 ? -37.109 19.567 21.725 1.00 56.97 223 LYS A O 1
ATOM 1723 N N . ASP A 1 224 ? -36.591 19.071 23.858 1.00 62.00 224 ASP A N 1
ATOM 1724 C CA . ASP A 1 224 ? -35.299 19.769 23.855 1.00 62.00 224 ASP A CA 1
ATOM 1725 C C . ASP A 1 224 ? -34.234 19.036 23.028 1.00 62.00 224 ASP A C 1
ATOM 1727 O O . ASP A 1 224 ? -33.553 19.655 22.206 1.00 62.00 224 ASP A O 1
ATOM 1731 N N . ALA A 1 225 ? -34.195 17.701 23.090 1.00 65.50 225 ALA A N 1
ATOM 1732 C CA . ALA A 1 225 ? -33.312 16.891 22.244 1.00 65.50 225 ALA A CA 1
ATOM 1733 C C . ALA A 1 225 ? -33.628 17.055 20.741 1.00 65.50 225 ALA A C 1
ATOM 1735 O O . ALA A 1 225 ? -32.727 17.223 19.912 1.00 65.50 225 ALA A O 1
ATOM 1736 N N . LYS A 1 226 ? -34.918 17.107 20.372 1.00 73.06 226 LYS A N 1
ATOM 1737 C CA . LYS A 1 226 ? -35.347 17.388 18.988 1.00 73.06 226 LYS A CA 1
ATOM 1738 C C . LYS A 1 226 ? -35.045 18.825 18.559 1.00 73.06 226 LYS A C 1
ATOM 1740 O O . LYS A 1 226 ? -34.814 19.075 17.370 1.00 73.06 226 LYS A O 1
ATOM 1745 N N . GLN A 1 227 ? -35.047 19.782 19.484 1.00 75.25 227 GLN A N 1
ATOM 1746 C CA . GLN A 1 227 ? -34.708 21.173 19.193 1.00 75.25 227 GLN A CA 1
ATOM 1747 C C . GLN A 1 227 ? -33.208 21.347 18.920 1.00 75.25 227 GLN A C 1
ATOM 1749 O O . GLN A 1 227 ? -32.836 22.057 17.974 1.00 75.25 227 GLN A O 1
ATOM 1754 N N . ASP A 1 228 ? -32.357 20.641 19.659 1.00 75.38 228 ASP A N 1
ATOM 1755 C CA . ASP A 1 228 ? -30.910 20.659 19.452 1.00 75.38 228 ASP A CA 1
ATOM 1756 C C . ASP A 1 228 ? -30.484 19.898 18.192 1.00 75.38 228 ASP A C 1
ATOM 1758 O O . ASP A 1 228 ? -29.651 20.400 17.427 1.00 75.38 228 ASP A O 1
ATOM 1762 N N . GLU A 1 229 ? -31.150 18.788 17.851 1.00 79.56 229 GLU A N 1
ATOM 1763 C CA . GLU A 1 229 ? -30.939 18.119 16.561 1.00 79.56 229 GLU A CA 1
ATOM 1764 C C . GLU A 1 229 ? -31.344 19.026 15.378 1.00 79.56 229 GLU A C 1
ATOM 1766 O O . GLU A 1 229 ? -30.637 19.127 14.366 1.00 79.56 229 GLU A O 1
ATOM 1771 N N . ARG A 1 230 ? -32.448 19.780 15.507 1.00 86.31 230 ARG A N 1
ATOM 1772 C CA . ARG A 1 230 ? -32.879 20.762 14.493 1.00 86.31 230 ARG A CA 1
ATOM 1773 C C . ARG A 1 230 ? -31.898 21.930 14.364 1.00 86.31 230 ARG A C 1
ATOM 1775 O O . ARG A 1 230 ? -31.630 22.366 13.238 1.00 86.31 230 ARG A O 1
ATOM 1782 N N . LYS A 1 231 ? -31.331 22.429 15.469 1.00 87.56 231 LYS A N 1
ATOM 1783 C CA . LYS A 1 231 ? -30.278 23.463 15.444 1.00 87.56 231 LYS A CA 1
ATOM 1784 C C . LYS A 1 231 ? -28.994 22.940 14.792 1.00 87.56 231 LYS A C 1
ATOM 1786 O O . LYS A 1 231 ? -28.423 23.646 13.957 1.00 87.56 231 LYS A O 1
ATOM 1791 N N . ALA A 1 232 ? -28.580 21.707 15.088 1.00 81.69 232 ALA A N 1
ATOM 1792 C CA . ALA A 1 232 ? -27.414 21.075 14.469 1.00 81.69 232 ALA A CA 1
ATOM 1793 C C . ALA A 1 232 ? -27.598 20.896 12.951 1.00 81.69 232 ALA A C 1
ATOM 1795 O O . ALA A 1 2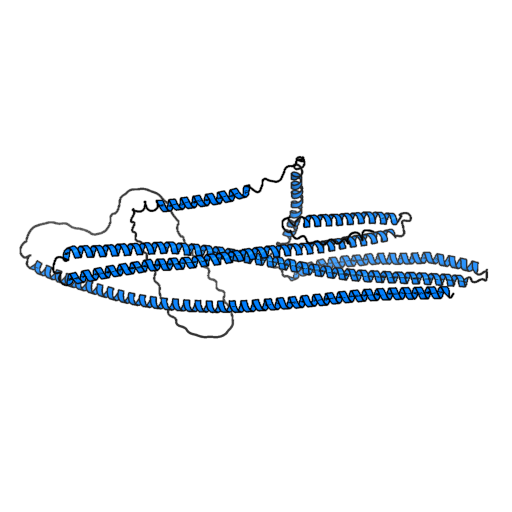32 ? -26.735 21.301 12.168 1.00 81.69 232 ALA A O 1
ATOM 1796 N N . ARG A 1 233 ? -28.770 20.414 12.511 1.00 82.69 233 ARG A N 1
ATOM 1797 C CA . ARG A 1 233 ? -29.111 20.292 11.082 1.00 82.69 233 ARG A CA 1
ATOM 1798 C C . ARG A 1 233 ? -29.127 21.640 10.357 1.00 82.69 233 ARG A C 1
ATOM 1800 O O . ARG A 1 233 ? -28.673 21.718 9.216 1.00 82.69 233 ARG A O 1
ATOM 1807 N N . ARG A 1 234 ? -29.607 22.717 10.996 1.00 89.50 234 ARG A N 1
ATOM 1808 C CA . ARG A 1 234 ? -29.568 24.076 10.417 1.00 89.50 234 ARG A CA 1
ATOM 1809 C C . ARG A 1 234 ? -28.134 24.587 10.252 1.00 89.50 234 ARG A C 1
ATOM 1811 O O . ARG A 1 234 ? -27.815 25.106 9.186 1.00 89.50 234 ARG A O 1
ATOM 1818 N N . LYS A 1 235 ? -27.258 24.381 11.244 1.00 85.81 235 LYS A N 1
ATOM 1819 C CA . LYS A 1 235 ? -25.833 24.758 11.154 1.00 85.81 235 LYS A CA 1
ATOM 1820 C C . LYS A 1 235 ? -25.114 24.012 10.025 1.00 85.81 235 LYS A C 1
ATOM 1822 O O . LYS A 1 235 ? -24.405 24.639 9.243 1.00 85.81 235 LYS A O 1
ATOM 1827 N N . LEU A 1 236 ? -25.366 22.711 9.872 1.00 80.50 236 LEU A N 1
ATOM 1828 C CA . LEU A 1 236 ? -24.789 21.901 8.791 1.00 80.50 236 LEU A CA 1
ATOM 1829 C C . LEU A 1 236 ? -25.247 22.372 7.401 1.00 80.50 236 LEU A C 1
ATOM 1831 O O . LEU A 1 236 ? -24.440 22.472 6.478 1.00 80.50 236 LEU A O 1
ATOM 1835 N N . LYS A 1 237 ? -26.524 22.755 7.267 1.00 86.06 237 LYS A N 1
ATOM 1836 C CA . LYS A 1 237 ? -27.073 23.288 6.012 1.00 86.06 237 LYS A CA 1
ATOM 1837 C C . LYS A 1 237 ? -26.434 24.623 5.619 1.00 86.06 237 LYS A C 1
ATOM 1839 O O . LYS A 1 237 ? -26.147 24.817 4.444 1.00 86.06 237 LYS A O 1
ATOM 1844 N N . VAL A 1 238 ? -26.160 25.505 6.587 1.00 85.31 238 VAL A N 1
ATOM 1845 C CA . VAL A 1 238 ? -25.467 26.789 6.357 1.00 85.31 238 VAL A CA 1
ATOM 1846 C C . VAL A 1 238 ? -24.009 26.571 5.938 1.00 85.31 238 VAL A C 1
ATOM 1848 O O . VAL A 1 238 ? -23.544 27.210 4.996 1.00 85.31 238 VAL A O 1
ATOM 1851 N N . VAL A 1 239 ? -23.301 25.626 6.566 1.00 79.25 239 VAL A N 1
ATOM 1852 C CA . VAL A 1 239 ? -21.926 25.263 6.175 1.00 79.25 239 VAL A CA 1
ATOM 1853 C C . VAL A 1 239 ? -21.887 24.717 4.744 1.00 79.25 239 VAL A C 1
ATOM 1855 O O . VAL A 1 239 ? -21.033 25.118 3.952 1.00 79.25 239 VAL A O 1
ATOM 1858 N N . GLU A 1 240 ? -22.847 23.874 4.358 1.00 75.75 240 GLU A N 1
ATOM 1859 C CA . GLU A 1 240 ? -22.904 23.340 2.996 1.00 75.75 240 GLU A CA 1
ATOM 1860 C C . GLU A 1 240 ? -23.326 24.390 1.951 1.00 75.75 240 GLU A C 1
ATOM 1862 O O . GLU A 1 240 ? -22.809 24.395 0.829 1.00 75.75 240 GLU A O 1
ATOM 1867 N N . GLN A 1 241 ? -24.192 25.340 2.317 1.00 76.25 241 GLN A N 1
ATOM 1868 C CA . GLN A 1 241 ? -24.545 26.475 1.457 1.00 76.25 241 GLN A CA 1
ATOM 1869 C C . GLN A 1 241 ? -23.348 27.411 1.232 1.00 76.25 241 GLN A C 1
ATOM 1871 O O . GLN A 1 241 ? -23.109 27.832 0.099 1.00 76.25 241 GLN A O 1
ATOM 1876 N N . ASN A 1 242 ? -22.539 27.655 2.268 1.00 68.81 242 ASN A N 1
ATOM 1877 C CA . ASN A 1 242 ? -21.302 28.432 2.160 1.00 68.81 242 ASN A CA 1
ATOM 1878 C C . ASN A 1 242 ? -20.242 27.711 1.311 1.00 68.81 242 ASN A C 1
ATOM 1880 O O . ASN A 1 242 ? -19.557 28.352 0.512 1.00 68.81 242 ASN A O 1
ATOM 1884 N N . ARG A 1 243 ? -20.174 26.373 1.380 1.00 63.38 243 ARG A N 1
ATOM 1885 C CA . ARG A 1 243 ? -19.295 25.565 0.518 1.00 63.38 243 ARG A CA 1
ATOM 1886 C C . ARG A 1 243 ? -19.693 25.651 -0.960 1.00 63.38 243 ARG A C 1
ATOM 1888 O O . ARG A 1 243 ? -18.829 25.786 -1.820 1.00 63.38 243 ARG A O 1
ATOM 1895 N N . ARG A 1 244 ? -20.998 25.658 -1.262 1.00 57.62 244 ARG A N 1
ATOM 1896 C CA . ARG A 1 244 ? -21.522 25.827 -2.635 1.00 57.62 244 ARG A CA 1
ATOM 1897 C C . ARG A 1 244 ? -21.446 27.275 -3.146 1.00 57.62 244 ARG A C 1
ATOM 1899 O O . ARG A 1 244 ? -21.433 27.491 -4.356 1.00 57.62 244 ARG A O 1
ATOM 1906 N N . GLY A 1 245 ? -21.387 28.264 -2.252 1.00 52.31 245 GLY A N 1
ATOM 1907 C CA . GLY A 1 245 ? -21.201 29.680 -2.594 1.00 52.31 245 GLY A CA 1
ATOM 1908 C C . GLY A 1 245 ? -19.763 30.043 -2.991 1.00 52.31 245 GLY A C 1
ATOM 1909 O O . GLY A 1 245 ? -19.569 30.912 -3.842 1.00 52.31 245 GLY A O 1
ATOM 1910 N N . GLY A 1 246 ? -18.764 29.348 -2.433 1.00 44.28 246 GLY A N 1
ATOM 1911 C CA . GLY A 1 246 ? -17.341 29.571 -2.728 1.00 44.28 246 GLY A CA 1
ATOM 1912 C C . GLY A 1 246 ? -16.908 29.142 -4.136 1.00 44.28 246 GLY A C 1
ATOM 1913 O O . GLY A 1 246 ? -16.064 29.793 -4.744 1.00 44.28 246 GLY A O 1
ATOM 1914 N N . GLU A 1 247 ? -17.540 28.117 -4.715 1.00 44.25 247 GLU A N 1
ATOM 1915 C CA . GLU A 1 247 ? -17.194 27.609 -6.056 1.00 44.25 247 GLU A CA 1
ATOM 1916 C C . GLU A 1 247 ? -17.697 28.483 -7.219 1.00 44.25 247 GLU A C 1
ATOM 1918 O O . GLU A 1 247 ? -17.247 28.322 -8.354 1.00 44.25 247 GLU A O 1
ATOM 1923 N N . LYS A 1 248 ? -18.603 29.441 -6.972 1.00 45.97 248 LYS A N 1
ATOM 1924 C CA . LYS A 1 248 ? -19.162 30.304 -8.031 1.00 45.97 248 LYS A CA 1
ATOM 1925 C C . LYS A 1 248 ? -18.446 31.646 -8.218 1.00 45.97 248 LYS A C 1
ATOM 1927 O O . LYS A 1 248 ? -18.722 32.315 -9.209 1.00 45.97 248 LYS A O 1
ATOM 1932 N N . LYS A 1 249 ? -17.515 32.038 -7.337 1.00 44.81 249 LYS A N 1
ATOM 1933 C CA . LYS A 1 249 ? -16.829 33.347 -7.422 1.00 44.81 249 LYS A CA 1
ATOM 1934 C C . LYS A 1 249 ? -15.486 33.351 -8.172 1.00 44.81 249 LYS A C 1
ATOM 1936 O O . LYS A 1 249 ? -15.008 34.427 -8.499 1.00 44.81 249 LYS A O 1
ATOM 1941 N N . ASN A 1 250 ? -14.943 32.195 -8.568 1.00 40.81 250 ASN A N 1
ATOM 1942 C CA . ASN A 1 250 ? -13.673 32.111 -9.320 1.00 40.81 250 ASN A CA 1
ATOM 1943 C C . ASN A 1 250 ? -13.829 31.952 -10.847 1.00 40.81 250 ASN A C 1
ATOM 1945 O O . ASN A 1 250 ? -12.919 31.471 -11.518 1.00 40.81 250 ASN A O 1
ATOM 1949 N N . ARG A 1 251 ? -14.974 32.340 -11.430 1.00 40.09 251 ARG A N 1
ATOM 1950 C CA . ARG A 1 251 ? -15.224 32.203 -12.883 1.00 40.09 251 ARG A CA 1
ATOM 1951 C C . ARG A 1 251 ? -15.594 33.483 -13.637 1.00 40.09 251 ARG A C 1
ATOM 1953 O O . ARG A 1 251 ? -15.957 33.397 -14.805 1.00 40.09 251 ARG A O 1
ATOM 1960 N N . THR A 1 252 ? -15.452 34.665 -13.042 1.00 40.69 252 THR A N 1
ATOM 1961 C CA . THR A 1 252 ? -15.809 35.929 -13.714 1.00 40.69 252 THR A CA 1
ATOM 1962 C C . THR A 1 252 ? -14.734 37.002 -13.560 1.00 40.69 252 THR A C 1
ATOM 1964 O O . THR A 1 252 ? -14.939 37.984 -12.856 1.00 40.69 252 THR A O 1
ATOM 1967 N N . SER A 1 253 ? -13.596 36.835 -14.237 1.00 40.75 253 SER A N 1
ATOM 1968 C CA . SER A 1 253 ? -12.671 37.943 -14.539 1.00 40.75 253 SER A CA 1
ATOM 1969 C C . SER A 1 253 ? -11.626 37.562 -15.597 1.00 40.75 253 SER A C 1
ATOM 1971 O O . SER A 1 253 ? -10.430 37.658 -15.367 1.00 40.75 253 SER A O 1
ATOM 1973 N N . SER A 1 254 ? -12.055 37.114 -16.781 1.00 38.56 254 SER A N 1
ATOM 1974 C CA . SER A 1 254 ? -11.204 37.142 -17.985 1.00 38.56 254 SER A CA 1
ATOM 1975 C C . SER A 1 254 ? -12.025 36.807 -19.230 1.00 38.56 254 SER A C 1
ATOM 1977 O O . SER A 1 254 ? -12.264 35.642 -19.539 1.00 38.56 254 SER A O 1
ATOM 1979 N N . SER A 1 255 ? -12.541 37.832 -19.909 1.00 37.72 255 SER A N 1
ATOM 1980 C CA . SER A 1 255 ? -12.646 37.887 -21.379 1.00 37.72 255 SER A CA 1
ATOM 1981 C C . SER A 1 255 ? -13.426 39.129 -21.806 1.00 37.72 255 SER A C 1
ATOM 1983 O O . SER A 1 255 ? -14.644 39.219 -21.671 1.00 37.72 255 SER A O 1
ATOM 1985 N N . LYS A 1 256 ? -12.700 40.097 -22.366 1.00 40.66 256 LYS A N 1
ATOM 1986 C CA . LYS A 1 256 ? -13.259 41.153 -23.206 1.00 40.66 256 LYS A CA 1
ATOM 1987 C C . LYS A 1 256 ? -12.330 41.345 -24.401 1.00 40.66 256 LYS A C 1
ATOM 1989 O O . LYS A 1 256 ? -11.427 42.165 -24.352 1.00 40.66 256 LYS A O 1
ATOM 1994 N N . SER A 1 257 ? -12.557 40.570 -25.457 1.00 35.31 257 SER A N 1
ATOM 1995 C CA . SER A 1 257 ? -12.311 40.987 -26.842 1.00 35.31 257 SER A CA 1
ATOM 1996 C C . SER A 1 257 ? -12.976 40.003 -27.806 1.00 35.31 257 SER A C 1
ATOM 1998 O O . SER A 1 257 ? -12.969 38.787 -27.622 1.00 35.31 257 SER A O 1
ATOM 2000 N N . ALA A 1 258 ? -13.657 40.581 -28.787 1.00 39.91 258 ALA A N 1
ATOM 2001 C CA . ALA A 1 258 ? -14.526 39.933 -29.750 1.00 39.91 258 ALA A CA 1
ATOM 2002 C C . ALA A 1 258 ? -13.751 39.397 -30.965 1.00 39.91 258 ALA A C 1
ATOM 2004 O O . ALA A 1 258 ? -12.748 39.984 -31.358 1.00 39.91 258 ALA A O 1
ATOM 2005 N N . SER A 1 259 ? -14.267 38.348 -31.618 1.00 34.50 259 SER A N 1
ATOM 2006 C CA . SER A 1 259 ? -14.649 38.387 -33.048 1.00 34.50 259 SER A CA 1
ATOM 2007 C C . SER A 1 259 ? -15.058 37.007 -33.605 1.00 34.50 259 SER A C 1
ATOM 2009 O O . SER A 1 259 ? -14.405 35.989 -33.400 1.00 34.50 259 SER A O 1
ATOM 2011 N N . SER A 1 260 ? -16.217 37.017 -34.273 1.00 45.91 260 SER A N 1
ATOM 2012 C CA . SER A 1 260 ? -16.667 36.214 -35.426 1.00 45.91 260 SER A CA 1
ATOM 2013 C C . SER A 1 260 ? -16.058 34.827 -35.701 1.00 45.91 260 SER A C 1
ATOM 2015 O O . SER A 1 260 ? -14.936 34.726 -36.185 1.00 45.91 260 SER A O 1
ATOM 2017 N N . SER A 1 261 ? -16.870 33.765 -35.569 1.00 41.28 261 SER A N 1
ATOM 2018 C CA . SER A 1 261 ? -16.846 32.567 -36.443 1.00 41.28 261 SER A CA 1
ATOM 2019 C C . SER A 1 261 ? -17.806 31.497 -35.894 1.00 41.28 261 SER A C 1
ATOM 2021 O O . SER A 1 261 ? -17.401 30.509 -35.266 1.00 41.28 261 SER A O 1
ATOM 2023 N N . SER A 1 262 ? -19.102 31.667 -36.136 1.00 42.12 262 SER A N 1
ATOM 2024 C CA . SER A 1 262 ? -20.136 30.698 -35.764 1.00 42.12 262 SER A CA 1
ATOM 2025 C C . SER A 1 262 ? -20.934 30.258 -36.987 1.00 42.12 262 SER A C 1
ATOM 2027 O O . SER A 1 262 ? -22.128 30.500 -37.037 1.00 42.12 262 SER A O 1
ATOM 2029 N N . ASP A 1 263 ? -20.284 29.603 -37.959 1.00 43.22 263 ASP A N 1
ATOM 2030 C CA . ASP A 1 263 ? -21.038 28.885 -39.006 1.00 43.22 263 ASP A CA 1
ATOM 2031 C C . ASP A 1 263 ? -20.378 27.619 -39.603 1.00 43.22 263 ASP A C 1
ATOM 2033 O O . ASP A 1 263 ? -20.976 26.926 -40.417 1.00 43.22 263 ASP A O 1
ATOM 2037 N N . SER A 1 264 ? -19.188 27.191 -39.148 1.00 46.78 264 SER A N 1
ATOM 2038 C CA . SER A 1 264 ? -18.534 25.969 -39.686 1.00 46.78 264 SER A CA 1
ATOM 2039 C C . SER A 1 264 ? -18.655 24.708 -38.811 1.00 46.78 264 SER A C 1
ATOM 2041 O O . SER A 1 264 ? -18.140 23.640 -39.152 1.00 46.78 264 SER A O 1
ATOM 2043 N N . LYS A 1 265 ? -19.348 24.781 -37.664 1.00 46.59 265 LYS A N 1
ATOM 2044 C CA . LYS A 1 265 ? -19.393 23.676 -36.681 1.00 46.59 265 LYS A CA 1
ATOM 2045 C C . LYS A 1 265 ? -20.544 22.681 -36.882 1.00 46.59 265 LYS A C 1
ATOM 2047 O O . LYS A 1 265 ? -20.519 21.615 -36.264 1.00 46.59 265 LYS A O 1
ATOM 2052 N N . ARG A 1 266 ? -21.520 22.962 -37.757 1.00 46.16 266 ARG A N 1
ATOM 2053 C CA . ARG A 1 266 ? -22.698 22.089 -37.948 1.00 46.16 266 ARG A CA 1
ATOM 2054 C C . ARG A 1 266 ? -22.487 20.943 -38.952 1.00 46.16 266 ARG A C 1
ATOM 2056 O O . ARG A 1 266 ? -23.118 19.904 -38.797 1.00 46.16 266 ARG A O 1
ATOM 2063 N N . THR A 1 267 ? -21.538 21.049 -39.885 1.00 51.97 267 THR A N 1
ATOM 2064 C CA . THR A 1 267 ? -21.302 20.028 -40.933 1.00 51.97 267 THR A CA 1
ATOM 2065 C C . THR A 1 267 ? -20.231 18.985 -40.581 1.00 51.97 267 THR A C 1
ATOM 2067 O O . THR A 1 267 ? -20.213 17.900 -41.151 1.00 51.97 267 THR A O 1
ATOM 2070 N N . ARG A 1 268 ? -19.377 19.227 -39.572 1.00 52.03 268 ARG A N 1
ATOM 2071 C CA . ARG A 1 268 ? -18.337 18.259 -39.144 1.00 52.03 268 ARG A CA 1
ATOM 2072 C C . ARG A 1 268 ? -18.846 17.132 -38.236 1.00 52.03 268 ARG A C 1
ATOM 2074 O O . ARG A 1 268 ? -18.190 16.097 -38.111 1.00 52.03 268 ARG A O 1
ATOM 2081 N N . LYS A 1 269 ? -20.007 17.299 -37.592 1.00 53.28 269 LYS A N 1
ATOM 2082 C CA . LYS A 1 269 ? -20.544 16.306 -36.639 1.00 53.28 269 LYS A CA 1
ATOM 2083 C C . LYS A 1 269 ? -21.260 15.141 -37.336 1.00 53.28 269 LYS A C 1
ATOM 2085 O O . LYS A 1 269 ? -21.297 14.037 -36.796 1.00 53.28 269 LYS A O 1
ATOM 2090 N N . THR A 1 270 ? -21.774 15.358 -38.544 1.00 55.66 270 THR A N 1
ATOM 2091 C CA . THR A 1 270 ? -22.450 14.336 -39.358 1.00 55.66 270 THR A CA 1
ATOM 2092 C C . THR A 1 270 ? -21.459 13.434 -40.102 1.00 55.66 270 THR A C 1
ATOM 2094 O O . THR A 1 270 ? -21.683 12.225 -40.172 1.00 55.66 270 THR A O 1
ATOM 2097 N N . ASP A 1 271 ? -20.307 13.957 -40.534 1.00 54.34 271 ASP A N 1
ATOM 2098 C CA . ASP A 1 271 ? -19.285 13.161 -41.234 1.00 54.34 271 ASP A CA 1
ATOM 2099 C C . ASP A 1 271 ? -18.494 12.211 -40.320 1.00 54.34 271 ASP A C 1
ATOM 2101 O O . ASP A 1 271 ? -18.138 11.095 -40.716 1.00 54.34 271 ASP A O 1
ATOM 2105 N N . ARG A 1 272 ? -18.289 12.586 -39.050 1.00 57.78 272 ARG A N 1
ATOM 2106 C CA . ARG A 1 272 ? -17.614 11.720 -38.067 1.00 57.78 272 ARG A CA 1
ATOM 2107 C C . ARG A 1 272 ? -18.414 10.445 -37.774 1.00 57.78 272 ARG A C 1
ATOM 2109 O O . ARG A 1 272 ? -17.848 9.353 -37.776 1.00 57.78 272 ARG A O 1
ATOM 2116 N N . ARG A 1 273 ? -19.745 10.555 -37.656 1.00 59.75 273 ARG A N 1
ATOM 2117 C CA . ARG A 1 273 ? -20.642 9.395 -37.475 1.00 59.75 273 ARG A CA 1
ATOM 2118 C C . ARG A 1 273 ? -20.692 8.478 -38.704 1.00 59.75 273 ARG A C 1
ATOM 2120 O O . ARG A 1 273 ? -20.941 7.281 -38.565 1.00 59.75 273 ARG A O 1
ATOM 2127 N N . ARG A 1 274 ? -20.429 9.005 -39.907 1.00 59.97 274 ARG A N 1
ATOM 2128 C CA . ARG A 1 274 ? -20.412 8.214 -41.150 1.00 59.97 274 ARG A CA 1
ATOM 2129 C C . ARG A 1 274 ? -19.116 7.407 -41.315 1.00 59.97 274 ARG A C 1
ATOM 2131 O O . ARG A 1 274 ? -19.172 6.294 -41.837 1.00 59.97 274 ARG A O 1
ATOM 2138 N N . ARG A 1 275 ? -17.977 7.908 -40.812 1.00 56.38 275 ARG A N 1
ATOM 2139 C CA . ARG A 1 275 ? -16.694 7.169 -40.784 1.00 56.38 275 ARG A CA 1
ATOM 2140 C C . ARG A 1 275 ? -16.657 6.065 -39.721 1.00 56.38 275 ARG A C 1
ATOM 2142 O O . ARG A 1 275 ? -16.203 4.965 -40.027 1.00 56.38 275 ARG A O 1
ATOM 2149 N N . GLU A 1 276 ? -17.227 6.290 -38.537 1.00 62.09 276 GLU A N 1
ATOM 2150 C CA . GLU A 1 276 ? -17.296 5.267 -37.473 1.00 62.09 276 GLU A CA 1
ATOM 2151 C C . GLU A 1 276 ? -18.160 4.053 -37.880 1.00 62.09 276 GLU A C 1
ATOM 2153 O O . GLU A 1 276 ? -17.806 2.907 -37.599 1.00 62.09 276 GLU A O 1
ATOM 2158 N N . ARG A 1 277 ? -19.225 4.264 -38.670 1.00 63.16 277 ARG A N 1
ATOM 2159 C CA . ARG A 1 277 ? -20.065 3.169 -39.197 1.00 63.16 277 ARG A CA 1
ATOM 2160 C C . ARG A 1 277 ? -19.399 2.317 -40.288 1.00 63.16 277 ARG A C 1
ATOM 2162 O O . ARG A 1 277 ? -19.814 1.177 -40.488 1.00 63.16 277 ARG A O 1
ATOM 2169 N N . ARG A 1 278 ? -18.377 2.830 -40.986 1.00 61.25 278 ARG A N 1
ATOM 2170 C CA . ARG A 1 278 ? -17.626 2.067 -42.006 1.00 61.25 278 ARG A CA 1
ATOM 2171 C C . ARG A 1 278 ? -16.451 1.284 -41.405 1.00 61.25 278 ARG A C 1
ATOM 2173 O O . ARG A 1 278 ? -16.174 0.185 -41.874 1.00 61.25 278 ARG A O 1
ATOM 2180 N N . GLY A 1 279 ? -15.831 1.784 -40.332 1.00 57.31 279 GLY A N 1
ATOM 2181 C CA . GLY A 1 279 ? -14.777 1.065 -39.599 1.00 57.31 279 GLY A CA 1
ATOM 2182 C C . GLY A 1 279 ? -15.289 -0.154 -38.819 1.00 57.31 279 GLY A C 1
ATOM 2183 O O . GLY A 1 279 ? -14.667 -1.214 -38.850 1.00 57.31 279 GLY A O 1
ATOM 2184 N N . GLY A 1 280 ? -16.473 -0.049 -38.201 1.00 59.72 280 GLY A N 1
ATOM 2185 C CA . GLY A 1 280 ? -17.037 -1.128 -37.377 1.00 59.72 280 GLY A CA 1
ATOM 2186 C C . GLY A 1 280 ? -17.416 -2.407 -38.140 1.00 59.72 280 GLY A C 1
ATOM 2187 O O . GLY A 1 280 ? -17.351 -3.496 -37.577 1.00 59.72 280 GLY A O 1
ATOM 2188 N N . LYS A 1 281 ? -17.760 -2.315 -39.434 1.00 62.31 281 LYS A N 1
ATOM 2189 C CA . LYS A 1 281 ? -18.105 -3.499 -40.249 1.00 62.31 281 LYS A CA 1
ATOM 2190 C C . LYS A 1 281 ? -16.877 -4.324 -40.651 1.00 62.31 281 LYS A C 1
ATOM 2192 O O . LYS A 1 281 ? -16.963 -5.546 -40.698 1.00 62.31 281 LYS A O 1
ATOM 2197 N N . LYS A 1 282 ? -15.732 -3.676 -40.892 1.00 58.03 282 LYS A N 1
ATOM 2198 C CA . LYS A 1 282 ? -14.486 -4.359 -41.284 1.00 58.03 282 LYS A CA 1
ATOM 2199 C C . LYS A 1 282 ? -13.834 -5.077 -40.095 1.00 58.03 282 LYS A C 1
ATOM 2201 O O . LYS A 1 282 ? -13.321 -6.177 -40.256 1.00 58.03 282 LYS A O 1
ATOM 2206 N N . LEU A 1 283 ? -13.946 -4.497 -38.896 1.00 57.06 283 LEU A N 1
ATOM 2207 C CA . LEU A 1 283 ? -13.509 -5.123 -37.643 1.00 57.06 283 LEU A CA 1
ATOM 2208 C C . LEU A 1 283 ? -14.409 -6.292 -37.213 1.00 57.06 283 LEU A C 1
ATOM 2210 O O . LEU A 1 283 ? -13.890 -7.290 -36.729 1.00 57.06 283 LEU A O 1
ATOM 2214 N N . ARG A 1 284 ? -15.729 -6.233 -37.460 1.00 58.44 284 ARG A N 1
ATOM 2215 C CA . ARG A 1 284 ? -16.616 -7.388 -37.219 1.00 58.44 284 ARG A CA 1
ATOM 2216 C C . ARG A 1 284 ? -16.323 -8.572 -38.144 1.00 58.44 284 ARG A C 1
ATOM 2218 O O . ARG A 1 284 ? -16.315 -9.691 -37.664 1.00 58.44 284 ARG A O 1
ATOM 2225 N N . LEU A 1 285 ? -16.012 -8.341 -39.422 1.00 59.69 285 LEU A N 1
ATOM 2226 C CA . LEU A 1 285 ? -15.633 -9.418 -40.354 1.00 59.69 285 LEU A CA 1
ATOM 2227 C C . LEU A 1 285 ? -14.294 -10.085 -39.994 1.00 59.69 285 LEU A C 1
ATOM 2229 O O . LEU A 1 285 ? -14.143 -11.289 -40.178 1.00 59.69 285 LEU A O 1
ATOM 2233 N N . LEU A 1 286 ? -13.339 -9.325 -39.447 1.00 51.97 286 LEU A N 1
ATOM 2234 C CA . LEU A 1 286 ? -12.071 -9.874 -38.953 1.00 51.97 286 LEU A CA 1
ATOM 2235 C C . LEU A 1 286 ? -12.243 -10.629 -37.626 1.00 51.97 286 LEU A C 1
ATOM 2237 O O . LEU A 1 286 ? -11.658 -11.696 -37.466 1.00 51.97 286 LEU A O 1
ATOM 2241 N N . ALA A 1 287 ? -13.101 -10.141 -36.724 1.00 54.09 287 ALA A N 1
ATOM 2242 C CA . ALA A 1 287 ? -13.424 -10.832 -35.476 1.00 54.09 287 ALA A CA 1
ATOM 2243 C C . ALA A 1 287 ? -14.216 -12.133 -35.710 1.00 54.09 287 ALA A C 1
ATOM 2245 O O . ALA A 1 287 ? -13.933 -13.138 -35.067 1.00 54.09 287 ALA A O 1
ATOM 2246 N N . SER A 1 288 ? -15.141 -12.163 -36.678 1.00 57.97 288 SER A N 1
ATOM 2247 C CA . SER A 1 288 ? -15.848 -13.395 -37.058 1.00 57.97 288 SER A CA 1
ATOM 2248 C C . SER A 1 288 ? -14.913 -14.448 -37.659 1.00 57.97 288 SER A C 1
ATOM 2250 O O . SER A 1 288 ? -15.113 -15.629 -37.419 1.00 57.97 288 SER A O 1
ATOM 2252 N N . ARG A 1 289 ? -13.851 -14.044 -38.373 1.00 50.19 289 ARG A N 1
ATOM 2253 C CA . ARG A 1 289 ? -12.852 -14.977 -38.925 1.00 50.19 289 ARG A CA 1
ATOM 2254 C C . ARG A 1 289 ? -11.901 -15.548 -37.865 1.00 50.19 289 ARG A C 1
ATOM 2256 O O . ARG A 1 289 ? -11.379 -16.633 -38.072 1.00 50.19 289 ARG A O 1
ATOM 2263 N N . TRP A 1 290 ? -11.689 -14.843 -36.752 1.00 50.62 290 TRP A N 1
ATOM 2264 C CA . TRP A 1 290 ? -10.897 -15.331 -35.610 1.00 50.62 290 TRP A CA 1
ATOM 2265 C C . TRP A 1 290 ? -11.729 -16.137 -34.601 1.00 50.62 290 TRP A C 1
ATOM 2267 O O . TRP A 1 290 ? -11.206 -17.033 -33.951 1.00 50.62 290 TRP A O 1
ATOM 2277 N N . SER A 1 291 ? -13.034 -15.869 -34.499 1.00 44.47 291 SER A N 1
ATOM 2278 C CA . SER A 1 291 ? -13.947 -16.639 -33.643 1.00 44.47 291 SER A CA 1
ATOM 2279 C C . SER A 1 291 ? -14.287 -18.025 -34.208 1.00 44.47 291 SER A C 1
ATOM 2281 O O . SER A 1 291 ? -14.710 -18.889 -33.448 1.00 44.47 291 SER A O 1
ATOM 2283 N N . SER A 1 292 ? -14.106 -18.259 -35.513 1.00 44.34 292 SER A N 1
ATOM 2284 C CA . SER A 1 292 ? -14.342 -19.572 -36.139 1.00 44.34 292 SER A CA 1
ATOM 2285 C C . SER A 1 292 ? -13.191 -20.571 -35.961 1.00 44.34 292 SER A C 1
ATOM 2287 O O . SER A 1 292 ? -13.298 -21.692 -36.440 1.00 44.34 292 SER A O 1
ATOM 2289 N N . THR A 1 293 ? -12.104 -20.194 -35.280 1.00 45.12 293 THR A N 1
ATOM 2290 C CA . THR A 1 293 ? -10.961 -21.083 -34.989 1.00 45.12 293 THR A CA 1
ATOM 2291 C C . THR A 1 293 ? -10.822 -21.445 -33.507 1.00 45.12 293 THR A C 1
ATOM 2293 O O . THR A 1 293 ? -9.825 -22.048 -33.134 1.00 45.12 293 THR A O 1
ATOM 2296 N N . SER A 1 294 ? -11.789 -21.094 -32.649 1.00 39.72 294 SER A N 1
ATOM 2297 C CA . SER A 1 294 ? -11.696 -21.321 -31.194 1.00 39.72 294 SER A CA 1
ATOM 2298 C C . SER A 1 294 ? -12.806 -22.200 -30.606 1.00 39.72 294 SER A C 1
ATOM 2300 O O . SER A 1 294 ? -13.088 -22.103 -29.418 1.00 39.72 294 SER A O 1
ATOM 2302 N N . SER A 1 295 ? -13.460 -23.036 -31.413 1.00 44.50 295 SER A N 1
ATOM 2303 C CA . SER A 1 295 ? -14.352 -24.100 -30.921 1.00 44.50 295 SER A CA 1
ATOM 2304 C C . SER A 1 295 ? -13.760 -25.448 -31.328 1.00 44.50 295 SER A C 1
ATOM 2306 O O . SER A 1 295 ? -14.101 -26.005 -32.365 1.00 44.50 295 SER A O 1
ATOM 2308 N N . PHE A 1 296 ? -12.799 -25.918 -30.534 1.00 37.19 296 PHE A N 1
ATOM 2309 C CA . PHE A 1 296 ? -12.263 -27.275 -30.597 1.00 37.19 296 PHE A CA 1
ATOM 2310 C C . PHE A 1 296 ? -12.064 -27.755 -29.157 1.00 37.19 296 PHE A C 1
ATOM 2312 O O . PHE A 1 296 ? -10.960 -27.749 -28.621 1.00 37.19 296 PHE A O 1
ATOM 2319 N N . GLU A 1 297 ? -13.178 -28.068 -28.503 1.00 44.34 297 GLU A N 1
ATOM 2320 C CA . GLU A 1 297 ? -13.197 -28.932 -27.328 1.00 44.34 297 GLU A CA 1
ATOM 2321 C C . GLU A 1 297 ? -13.648 -30.302 -27.833 1.00 44.34 297 GLU A C 1
ATOM 2323 O O . GLU A 1 297 ? -14.826 -30.485 -28.111 1.00 4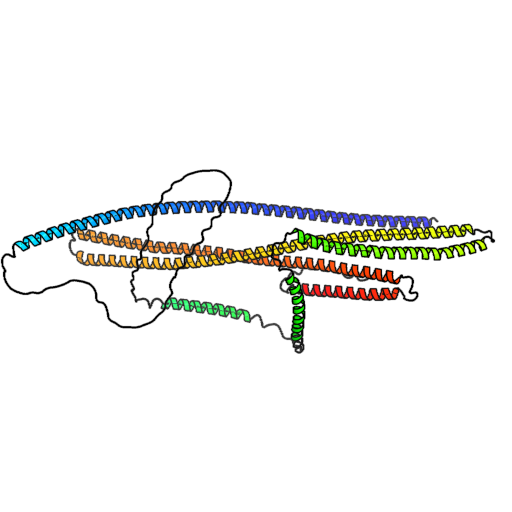4.34 297 GLU A O 1
ATOM 2328 N N . ASP A 1 298 ? -12.685 -31.189 -28.096 1.00 40.91 298 ASP A N 1
ATOM 2329 C CA . ASP A 1 298 ? -12.814 -32.636 -27.883 1.00 40.91 298 ASP A CA 1
ATOM 2330 C C . ASP A 1 298 ? -11.478 -33.353 -28.178 1.00 40.91 298 ASP A C 1
ATOM 2332 O O . ASP A 1 298 ? -11.006 -33.434 -29.311 1.00 40.91 298 ASP A O 1
ATOM 2336 N N . GLY A 1 299 ? -10.848 -33.853 -27.110 1.00 44.97 299 GLY A N 1
ATOM 2337 C CA . GLY A 1 299 ? -10.223 -35.184 -27.028 1.00 44.97 299 GLY A CA 1
ATOM 2338 C C . GLY A 1 299 ? -9.140 -35.655 -28.015 1.00 44.97 299 GLY A C 1
ATOM 2339 O O . GLY A 1 299 ? -8.887 -36.856 -28.051 1.00 44.97 299 GLY A O 1
ATOM 2340 N N . GLY A 1 300 ? -8.492 -34.798 -28.808 1.00 38.88 300 GLY A N 1
ATOM 2341 C CA . GLY A 1 300 ? -7.482 -35.216 -29.799 1.00 38.88 300 GLY A CA 1
ATOM 2342 C C . GLY A 1 300 ? -6.022 -35.049 -29.354 1.00 38.88 300 GLY A C 1
ATOM 2343 O O . GLY A 1 300 ? -5.602 -33.946 -29.017 1.00 38.88 300 GLY A O 1
ATOM 2344 N N . SER A 1 301 ? -5.244 -36.138 -29.409 1.00 47.69 301 SER A N 1
ATOM 2345 C CA . SER A 1 301 ? -3.814 -36.236 -29.056 1.00 47.69 301 SER A CA 1
ATOM 2346 C C . SER A 1 301 ? -2.926 -35.094 -29.612 1.00 47.69 301 SER A C 1
ATOM 2348 O O . SER A 1 301 ? -3.022 -34.770 -30.803 1.00 47.69 301 SER A O 1
ATOM 2350 N N . PRO A 1 302 ? -2.015 -34.517 -28.795 1.00 49.41 302 PRO A N 1
ATOM 2351 C CA . PRO A 1 302 ? -1.201 -33.348 -29.150 1.00 49.41 302 PRO A CA 1
ATOM 2352 C C . PRO A 1 302 ? -0.170 -33.568 -30.278 1.00 49.41 302 PRO A C 1
ATOM 2354 O O . PRO A 1 302 ? 0.342 -32.586 -30.819 1.00 49.41 302 PRO A O 1
ATOM 2357 N N . ASP A 1 303 ? 0.083 -34.806 -30.713 1.00 45.50 303 ASP A N 1
ATOM 2358 C CA . ASP A 1 303 ? 1.050 -35.100 -31.790 1.00 45.50 303 ASP A CA 1
ATOM 2359 C C . ASP A 1 303 ? 0.521 -34.808 -33.212 1.00 45.50 303 ASP A C 1
ATOM 2361 O O . ASP A 1 303 ? 1.297 -34.580 -34.148 1.00 45.50 303 ASP A O 1
ATOM 2365 N N . ALA A 1 304 ? -0.802 -34.728 -33.400 1.00 50.00 304 ALA A N 1
ATOM 2366 C CA . ALA A 1 304 ? -1.392 -34.455 -34.715 1.00 50.00 304 ALA A CA 1
ATOM 2367 C C . ALA A 1 304 ? -1.342 -32.961 -35.101 1.00 50.00 304 ALA A C 1
ATOM 2369 O O . ALA A 1 304 ? -1.198 -32.615 -36.277 1.00 50.00 304 ALA A O 1
ATOM 2370 N N . ALA A 1 305 ? -1.410 -32.055 -34.119 1.00 50.50 305 ALA A N 1
ATOM 2371 C CA . ALA A 1 305 ? -1.394 -30.612 -34.366 1.00 50.50 305 ALA A CA 1
ATOM 2372 C C . ALA A 1 305 ? 0.011 -30.092 -34.723 1.00 50.50 305 ALA A C 1
ATOM 2374 O O . ALA A 1 305 ? 0.138 -29.219 -35.584 1.00 50.50 305 ALA A O 1
ATOM 2375 N N . ALA A 1 306 ? 1.066 -30.672 -34.136 1.00 52.84 306 ALA A N 1
ATOM 2376 C CA . ALA A 1 306 ? 2.453 -30.334 -34.457 1.00 52.84 306 ALA A CA 1
ATOM 2377 C C . ALA A 1 306 ? 2.829 -30.710 -35.904 1.00 52.84 306 ALA A C 1
ATOM 2379 O O . ALA A 1 306 ? 3.509 -29.941 -36.583 1.00 52.84 306 ALA A O 1
ATOM 2380 N N . SER A 1 307 ? 2.314 -31.834 -36.413 1.00 51.97 307 SER A N 1
ATOM 2381 C CA . SER A 1 307 ? 2.622 -32.320 -37.767 1.00 51.97 307 SER A CA 1
ATOM 2382 C C . SER A 1 307 ? 2.059 -31.406 -38.869 1.00 51.97 307 SER A C 1
ATOM 2384 O O . SER A 1 307 ? 2.770 -31.053 -39.804 1.00 51.97 307 SER A O 1
ATOM 2386 N N . SER A 1 308 ? 0.833 -30.890 -38.711 1.00 54.72 308 SER A N 1
ATOM 2387 C CA . SER A 1 308 ? 0.210 -29.992 -39.706 1.00 54.72 308 SER A CA 1
ATOM 2388 C C . SER A 1 308 ? 0.874 -28.609 -39.824 1.00 54.72 308 SER A C 1
ATOM 2390 O O . SER A 1 308 ? 0.857 -27.983 -40.888 1.00 54.72 308 SER A O 1
ATOM 2392 N N . LEU A 1 309 ? 1.491 -28.130 -38.740 1.00 49.50 309 LEU A N 1
ATOM 2393 C CA . LEU A 1 309 ? 2.163 -26.829 -38.689 1.00 49.50 309 LEU A CA 1
ATOM 2394 C C . LEU A 1 309 ? 3.589 -26.925 -39.256 1.00 49.50 309 LEU A C 1
ATOM 2396 O O . LEU A 1 309 ? 4.062 -25.998 -39.918 1.00 49.50 309 LEU A O 1
ATOM 2400 N N . VAL A 1 310 ? 4.229 -28.085 -39.084 1.00 55.56 310 VAL A N 1
ATOM 2401 C CA . VAL A 1 310 ? 5.493 -28.443 -39.737 1.00 55.56 310 VAL A CA 1
ATOM 2402 C C . VAL A 1 310 ? 5.283 -28.678 -41.241 1.00 55.56 310 VAL A C 1
ATOM 2404 O O . VAL A 1 310 ? 6.043 -28.128 -42.036 1.00 55.56 310 VAL A O 1
ATOM 2407 N N . ASP A 1 311 ? 4.204 -29.342 -41.667 1.00 52.59 311 ASP A N 1
ATOM 2408 C CA . ASP A 1 311 ? 3.905 -29.570 -43.093 1.00 52.59 311 ASP A CA 1
ATOM 2409 C C . ASP A 1 311 ? 3.592 -28.270 -43.864 1.00 52.59 311 ASP A C 1
ATOM 2411 O O . ASP A 1 311 ? 3.999 -28.096 -45.021 1.00 52.59 311 ASP A O 1
ATOM 2415 N N . GLY A 1 312 ? 2.947 -27.297 -43.207 1.00 51.09 312 GLY A N 1
ATOM 2416 C CA . GLY A 1 312 ? 2.730 -25.955 -43.760 1.00 51.09 312 GLY A CA 1
ATOM 2417 C C . GLY A 1 312 ? 4.020 -25.133 -43.904 1.00 51.09 312 GLY A C 1
ATOM 2418 O O . GLY A 1 312 ? 4.196 -24.408 -44.889 1.00 51.09 312 GLY A O 1
ATOM 2419 N N . LEU A 1 313 ? 4.960 -25.277 -42.962 1.00 52.16 313 LEU A N 1
ATOM 2420 C CA . LEU A 1 313 ? 6.273 -24.622 -43.016 1.00 52.16 313 LEU A CA 1
ATOM 2421 C C . LEU A 1 313 ? 7.212 -25.286 -44.038 1.00 52.16 313 LEU A C 1
ATOM 2423 O O . LEU A 1 313 ? 7.938 -24.578 -44.745 1.00 52.16 313 LEU A O 1
ATOM 2427 N N . PHE A 1 314 ? 7.145 -26.610 -44.205 1.00 51.88 314 PHE A N 1
ATOM 2428 C CA . PHE A 1 314 ? 7.909 -27.331 -45.228 1.00 51.88 314 PHE A CA 1
ATOM 2429 C C . PHE A 1 314 ? 7.416 -27.035 -46.653 1.00 51.88 314 PHE A C 1
ATOM 2431 O O . PHE A 1 314 ? 8.246 -26.843 -47.544 1.00 51.88 314 PHE A O 1
ATOM 2438 N N . SER A 1 315 ? 6.107 -26.869 -46.881 1.00 51.75 315 SER A N 1
ATOM 2439 C CA . SER A 1 315 ? 5.590 -26.452 -48.201 1.00 51.75 315 SER A CA 1
ATOM 2440 C C . SER A 1 315 ? 6.015 -25.031 -48.604 1.00 51.75 315 SER A C 1
ATOM 2442 O O . SER A 1 315 ? 6.304 -24.781 -49.775 1.00 51.75 315 SER A O 1
ATOM 2444 N N . SER A 1 316 ? 6.116 -24.098 -47.648 1.00 51.41 316 SER A N 1
ATOM 2445 C CA . SER A 1 316 ? 6.608 -22.730 -47.901 1.00 51.41 316 SER A CA 1
ATOM 2446 C C . SER A 1 316 ? 8.115 -22.702 -48.209 1.00 51.41 316 SER A C 1
ATOM 2448 O O . SER A 1 316 ? 8.562 -22.027 -49.141 1.00 51.41 316 SER A O 1
ATOM 2450 N N . SER A 1 317 ? 8.891 -23.507 -47.476 1.00 50.59 317 SER A N 1
ATOM 2451 C CA . SER A 1 317 ? 10.336 -23.681 -47.663 1.00 50.59 317 SER A CA 1
ATOM 2452 C C . SER A 1 317 ? 10.683 -24.269 -49.039 1.00 50.59 317 SER A C 1
ATOM 2454 O O . SER A 1 317 ? 11.514 -23.713 -49.762 1.00 50.59 317 SER A O 1
ATOM 2456 N N . VAL A 1 318 ? 9.980 -25.325 -49.470 1.00 58.88 318 VAL A N 1
ATOM 2457 C CA . VAL A 1 318 ? 10.219 -25.969 -50.774 1.00 58.88 318 VAL A CA 1
ATOM 2458 C C . VAL A 1 318 ? 9.822 -25.053 -51.938 1.00 58.88 318 VAL A C 1
ATOM 2460 O O . VAL A 1 318 ? 10.521 -25.020 -52.952 1.00 58.88 318 VAL A O 1
ATOM 2463 N N . PHE A 1 319 ? 8.775 -24.232 -51.794 1.00 55.75 319 PHE A N 1
ATOM 2464 C CA . PHE A 1 319 ? 8.387 -23.262 -52.825 1.00 55.75 319 PHE A CA 1
ATOM 2465 C C . PHE A 1 319 ? 9.413 -22.123 -52.979 1.00 55.75 319 PHE A C 1
ATOM 2467 O O . PHE A 1 319 ? 9.780 -21.772 -54.104 1.00 55.75 319 PHE A O 1
ATOM 2474 N N . LEU A 1 320 ? 9.950 -21.595 -51.871 1.00 52.78 320 LEU A N 1
ATOM 2475 C CA . LEU A 1 320 ? 11.023 -20.589 -51.890 1.00 52.78 320 LEU A CA 1
ATOM 2476 C C . LEU A 1 320 ? 12.343 -21.161 -52.433 1.00 52.78 320 LEU A C 1
ATOM 2478 O O . LEU A 1 320 ? 13.013 -20.504 -53.234 1.00 52.78 320 LEU A O 1
ATOM 2482 N N . GLN A 1 321 ? 12.686 -22.406 -52.095 1.00 52.12 321 GLN A N 1
ATOM 2483 C CA . GLN A 1 321 ? 13.888 -23.071 -52.605 1.00 52.12 321 GLN A CA 1
ATOM 2484 C C . GLN A 1 321 ? 13.765 -23.430 -54.101 1.00 52.12 321 GLN A C 1
ATOM 2486 O O . GLN A 1 321 ? 14.732 -23.308 -54.863 1.00 52.12 321 GLN A O 1
ATOM 2491 N N . GLN A 1 322 ? 12.560 -23.768 -54.577 1.00 55.59 322 GLN A N 1
ATOM 2492 C CA . GLN A 1 322 ? 12.304 -24.021 -55.996 1.00 55.59 322 GLN A CA 1
ATOM 2493 C C . GLN A 1 322 ? 12.290 -22.726 -56.829 1.00 55.59 322 GLN A C 1
ATOM 2495 O O . GLN A 1 322 ? 12.810 -22.731 -57.951 1.00 55.59 322 GLN A O 1
ATOM 2500 N N . GLN A 1 323 ? 11.814 -21.600 -56.279 1.00 56.31 323 GLN A N 1
ATOM 2501 C CA . GLN A 1 323 ? 11.938 -20.283 -56.920 1.00 56.31 323 GLN A CA 1
ATOM 2502 C C . GLN A 1 323 ? 13.399 -19.817 -57.020 1.00 56.31 323 GLN A C 1
ATOM 2504 O O . GLN A 1 323 ? 13.815 -19.330 -58.073 1.00 56.31 323 GLN A O 1
ATOM 2509 N N . GLN A 1 324 ? 14.211 -20.036 -55.980 1.00 55.03 324 GLN A N 1
ATOM 2510 C CA . GLN A 1 324 ? 15.639 -19.703 -56.011 1.00 55.03 324 GLN A CA 1
ATOM 2511 C C . GLN A 1 324 ? 16.405 -20.520 -57.067 1.00 55.03 324 GLN A C 1
ATOM 2513 O O . GLN A 1 324 ? 17.246 -19.971 -57.776 1.00 55.03 324 GLN A O 1
ATOM 2518 N N . SER A 1 325 ? 16.067 -21.800 -57.268 1.00 56.41 325 SER A N 1
ATOM 2519 C CA . SER A 1 325 ? 16.723 -22.639 -58.288 1.00 56.41 325 SER A CA 1
ATOM 2520 C C . SER A 1 325 ? 16.411 -22.224 -59.737 1.00 56.41 325 SER A C 1
ATOM 2522 O O . SER A 1 325 ? 17.277 -22.326 -60.612 1.00 56.41 325 SER A O 1
ATOM 2524 N N . ARG A 1 326 ? 15.195 -21.721 -60.002 1.00 56.84 326 ARG A N 1
ATOM 2525 C CA . ARG A 1 326 ? 14.793 -21.212 -61.325 1.00 56.84 326 ARG A CA 1
ATOM 2526 C C . ARG A 1 326 ? 15.440 -19.861 -61.621 1.00 56.84 326 ARG A C 1
ATOM 2528 O O . ARG A 1 326 ? 16.009 -19.694 -62.699 1.00 56.84 326 ARG A O 1
ATOM 2535 N N . ASN A 1 327 ? 15.466 -18.964 -60.637 1.00 62.22 327 ASN A N 1
ATOM 2536 C CA . ASN A 1 327 ? 16.126 -17.665 -60.768 1.00 62.22 327 ASN A CA 1
ATOM 2537 C C . ASN A 1 327 ? 17.645 -17.820 -60.961 1.00 62.22 327 ASN A C 1
ATOM 2539 O O . ASN A 1 327 ? 18.236 -17.122 -61.782 1.00 62.22 327 ASN A O 1
ATOM 2543 N N . ASN A 1 328 ? 18.278 -18.793 -60.297 1.00 63.06 328 ASN A N 1
ATOM 2544 C CA . ASN A 1 328 ? 19.714 -19.037 -60.451 1.00 63.06 328 ASN A CA 1
ATOM 2545 C C . ASN A 1 328 ? 20.095 -19.522 -61.861 1.00 63.06 328 ASN A C 1
ATOM 2547 O O . ASN A 1 328 ? 21.136 -19.119 -62.375 1.00 63.06 328 ASN A O 1
ATOM 2551 N N . LYS A 1 329 ? 19.257 -20.327 -62.534 1.00 67.75 329 LYS A N 1
ATOM 2552 C CA . LYS A 1 329 ? 19.529 -20.780 -63.913 1.00 67.75 329 LYS A CA 1
ATOM 2553 C C . LYS A 1 329 ? 19.432 -19.647 -64.934 1.00 67.75 329 LYS A C 1
ATOM 2555 O O . LYS A 1 329 ? 20.290 -19.551 -65.809 1.00 67.75 329 LYS A O 1
ATOM 2560 N N . GLU A 1 330 ? 18.440 -18.766 -64.813 1.00 70.62 330 GLU A N 1
ATOM 2561 C CA . GLU A 1 330 ? 18.330 -17.590 -65.687 1.00 70.62 330 GLU A CA 1
ATOM 2562 C C . GLU A 1 330 ? 19.451 -16.576 -65.443 1.00 70.62 330 GLU A C 1
ATOM 2564 O O . GLU A 1 330 ? 19.998 -16.018 -66.396 1.00 70.62 330 GLU A O 1
ATOM 2569 N N . VAL A 1 331 ? 19.840 -16.366 -64.181 1.00 67.62 331 VAL A N 1
ATOM 2570 C CA . VAL A 1 331 ? 20.972 -15.498 -63.831 1.00 67.62 331 VAL A CA 1
ATOM 2571 C C . VAL A 1 331 ? 22.282 -16.067 -64.381 1.00 67.62 331 VAL A C 1
ATOM 2573 O O . VAL A 1 331 ? 23.063 -15.311 -64.958 1.00 67.62 331 VAL A O 1
ATOM 2576 N N . LEU A 1 332 ? 22.502 -17.385 -64.295 1.00 65.25 332 LEU A N 1
ATOM 2577 C CA . LEU A 1 332 ? 23.676 -18.049 -64.875 1.00 65.25 332 LEU A CA 1
ATOM 2578 C C . LEU A 1 332 ? 23.684 -17.997 -66.411 1.00 65.25 332 LEU A C 1
ATOM 2580 O O . LEU A 1 332 ? 24.730 -17.726 -66.997 1.00 65.25 332 LEU A O 1
ATOM 2584 N N . LEU A 1 333 ? 22.539 -18.184 -67.076 1.00 73.94 333 LEU A N 1
ATOM 2585 C CA . LEU A 1 333 ? 22.432 -18.062 -68.536 1.00 73.94 333 LEU A CA 1
ATOM 2586 C C . LEU A 1 333 ? 22.660 -16.623 -69.015 1.00 73.94 333 LEU A C 1
ATOM 2588 O O . LEU A 1 333 ? 23.363 -16.418 -70.004 1.00 73.94 333 LEU A O 1
ATOM 2592 N N . ARG A 1 334 ? 22.141 -15.618 -68.298 1.00 70.12 334 ARG A N 1
ATOM 2593 C CA . ARG A 1 334 ? 22.430 -14.202 -68.583 1.00 70.12 334 ARG A CA 1
ATOM 2594 C C . ARG A 1 334 ? 23.888 -13.846 -68.323 1.00 70.12 334 ARG A C 1
ATOM 2596 O O . ARG A 1 334 ? 24.470 -13.128 -69.128 1.00 70.12 334 ARG A O 1
ATOM 2603 N N . ALA A 1 335 ? 24.490 -14.357 -67.250 1.00 64.88 335 ALA A N 1
ATOM 2604 C CA . ALA A 1 335 ? 25.913 -14.164 -66.982 1.00 64.88 335 ALA A CA 1
ATOM 2605 C C . ALA A 1 335 ? 26.777 -14.805 -68.082 1.00 64.88 335 ALA A C 1
ATOM 2607 O O . ALA A 1 335 ? 27.694 -14.166 -68.590 1.00 64.88 335 ALA A O 1
ATOM 2608 N N . ALA A 1 336 ? 26.443 -16.022 -68.524 1.00 67.25 336 ALA A N 1
ATOM 2609 C CA . ALA A 1 336 ? 27.133 -16.698 -69.621 1.00 67.25 336 ALA A CA 1
ATOM 2610 C C . ALA A 1 336 ? 26.958 -15.971 -70.968 1.00 67.25 336 ALA A C 1
ATOM 2612 O O . ALA A 1 336 ? 27.919 -15.856 -71.728 1.00 67.25 336 ALA A O 1
ATOM 2613 N N . ALA A 1 337 ? 25.765 -15.445 -71.261 1.00 72.12 337 ALA A N 1
ATOM 2614 C CA . ALA A 1 337 ? 25.513 -14.639 -72.455 1.00 72.12 337 ALA A CA 1
ATOM 2615 C C . ALA A 1 337 ? 26.296 -13.317 -72.427 1.00 72.12 337 ALA A C 1
ATOM 2617 O O . ALA A 1 337 ? 26.953 -12.981 -73.408 1.00 72.12 337 ALA A O 1
ATOM 2618 N N . PHE A 1 338 ? 26.318 -12.626 -71.284 1.00 72.94 338 PHE A N 1
ATOM 2619 C CA . PHE A 1 338 ? 27.084 -11.393 -71.098 1.00 72.94 338 PHE A CA 1
ATOM 2620 C C . PHE A 1 338 ? 28.596 -11.621 -71.232 1.00 72.94 338 PHE A C 1
ATOM 2622 O O . PHE A 1 338 ? 29.286 -10.840 -71.885 1.00 72.94 338 PHE A O 1
ATOM 2629 N N . LEU A 1 339 ? 29.122 -12.718 -70.673 1.00 65.62 339 LEU A N 1
ATOM 2630 C CA . LEU A 1 339 ? 30.526 -13.101 -70.852 1.00 65.62 339 LEU A CA 1
ATOM 2631 C C . LEU A 1 339 ? 30.837 -13.420 -72.322 1.00 65.62 339 LEU A C 1
ATOM 2633 O O . LEU A 1 339 ? 31.867 -12.981 -72.832 1.00 65.62 339 LEU A O 1
ATOM 2637 N N . ARG A 1 340 ? 29.935 -14.109 -73.037 1.00 69.88 340 ARG A N 1
ATOM 2638 C CA . ARG A 1 340 ? 30.085 -14.363 -74.481 1.00 69.88 340 ARG A CA 1
ATOM 2639 C C . ARG A 1 340 ? 30.083 -13.067 -75.295 1.00 69.88 340 ARG A C 1
ATOM 2641 O O . ARG A 1 340 ? 30.946 -12.903 -76.152 1.00 69.88 340 ARG A O 1
ATOM 2648 N N . GLU A 1 341 ? 29.198 -12.127 -74.991 1.00 71.56 341 GLU A N 1
ATOM 2649 C CA . GLU A 1 341 ? 29.104 -10.829 -75.670 1.00 71.56 341 GLU A CA 1
ATOM 2650 C C . GLU A 1 341 ? 30.333 -9.938 -75.404 1.00 71.56 341 GLU A C 1
ATOM 2652 O O . GLU A 1 341 ? 30.918 -9.385 -76.337 1.00 71.56 341 GLU A O 1
ATOM 2657 N N . GLN A 1 342 ? 30.827 -9.908 -74.160 1.00 66.19 342 GLN A N 1
ATOM 2658 C CA . GLN A 1 342 ? 32.105 -9.277 -73.798 1.00 66.19 342 GLN A CA 1
ATOM 2659 C C . GLN A 1 342 ? 33.290 -9.873 -74.569 1.00 66.19 342 GLN A C 1
ATOM 2661 O O . GLN A 1 342 ? 34.179 -9.136 -75.000 1.00 66.19 342 GLN A O 1
ATOM 2666 N N . THR A 1 343 ? 33.323 -11.196 -74.760 1.00 56.94 343 THR A N 1
ATOM 2667 C CA . THR A 1 343 ? 34.387 -11.837 -75.549 1.00 56.94 343 THR A CA 1
ATOM 2668 C C . THR A 1 343 ? 34.237 -11.595 -77.051 1.00 56.94 343 THR A C 1
ATOM 2670 O O . THR A 1 343 ? 35.248 -11.452 -77.733 1.00 56.94 343 THR A O 1
ATOM 2673 N N . ALA A 1 344 ? 33.013 -11.480 -77.572 1.00 61.28 344 ALA A N 1
ATOM 2674 C CA . ALA A 1 344 ? 32.759 -11.193 -78.983 1.00 61.28 344 ALA A CA 1
ATOM 2675 C C . ALA A 1 344 ? 33.195 -9.768 -79.367 1.00 61.28 344 ALA A C 1
ATOM 2677 O O . ALA A 1 344 ? 33.886 -9.596 -80.368 1.00 61.28 344 ALA A O 1
ATOM 2678 N N . GLY A 1 345 ? 32.904 -8.765 -78.529 1.00 60.97 345 GLY A N 1
ATOM 2679 C CA . GLY A 1 345 ? 33.387 -7.393 -78.741 1.00 60.97 345 GLY A CA 1
ATOM 2680 C C . GLY A 1 345 ? 34.917 -7.270 -78.683 1.00 60.97 345 GLY A C 1
ATOM 2681 O O . GLY A 1 345 ? 35.509 -6.496 -79.431 1.00 60.97 345 GLY A O 1
ATOM 2682 N N . LYS A 1 346 ? 35.578 -8.085 -77.848 1.00 58.88 346 LYS A N 1
ATOM 2683 C CA . LYS A 1 346 ? 37.047 -8.113 -77.729 1.00 58.88 346 LYS A CA 1
ATOM 2684 C C . LYS A 1 346 ? 37.738 -8.873 -78.869 1.00 58.88 346 LYS A C 1
ATOM 2686 O O . LYS A 1 346 ? 38.854 -8.512 -79.222 1.00 58.88 346 LYS A O 1
ATOM 2691 N N . ARG A 1 347 ? 37.091 -9.867 -79.493 1.00 57.16 347 ARG A N 1
ATOM 2692 C CA . ARG A 1 347 ? 37.635 -10.578 -80.673 1.00 57.16 347 ARG A CA 1
ATOM 2693 C C . ARG A 1 347 ? 37.819 -9.657 -81.882 1.00 57.16 347 ARG A C 1
ATOM 2695 O O . ARG A 1 347 ? 38.820 -9.777 -82.578 1.00 57.16 347 ARG A O 1
ATOM 2702 N N . ASN A 1 348 ? 36.923 -8.688 -82.070 1.00 60.12 348 ASN A N 1
ATOM 2703 C CA . ASN A 1 348 ? 37.044 -7.703 -83.149 1.00 60.12 348 ASN A CA 1
ATOM 2704 C C . ASN A 1 348 ? 38.150 -6.669 -82.875 1.00 60.12 348 ASN A C 1
ATOM 2706 O O . ASN A 1 348 ? 38.818 -6.234 -83.804 1.00 60.12 348 ASN A O 1
ATOM 2710 N N . ALA A 1 349 ? 38.405 -6.329 -81.606 1.00 57.59 349 ALA A N 1
ATOM 2711 C CA . ALA A 1 349 ? 39.533 -5.474 -81.227 1.00 57.59 349 ALA A CA 1
ATOM 2712 C C . ALA A 1 349 ? 40.892 -6.169 -81.435 1.00 57.59 349 ALA A C 1
ATOM 2714 O O . ALA A 1 349 ? 41.862 -5.518 -81.807 1.00 57.59 349 ALA A O 1
ATOM 2715 N N . VAL A 1 350 ? 40.958 -7.494 -81.244 1.00 57.53 350 VAL A N 1
ATOM 2716 C CA . VAL A 1 350 ? 42.158 -8.296 -81.546 1.00 57.53 350 VAL A CA 1
ATOM 2717 C C . VAL A 1 350 ? 42.401 -8.388 -83.056 1.00 57.53 350 VAL A C 1
ATOM 2719 O O . VAL A 1 350 ? 43.548 -8.310 -83.479 1.00 57.53 350 VAL A O 1
ATOM 2722 N N . ALA A 1 351 ? 41.346 -8.493 -83.870 1.00 58.88 351 ALA A N 1
ATOM 2723 C CA . ALA A 1 351 ? 41.466 -8.460 -85.330 1.00 58.88 351 ALA A CA 1
ATOM 2724 C C . ALA A 1 351 ? 41.950 -7.089 -85.842 1.00 58.88 351 ALA A C 1
ATOM 2726 O O . ALA A 1 351 ? 42.842 -7.036 -86.681 1.00 58.88 351 ALA A O 1
ATOM 2727 N N . PHE A 1 352 ? 41.444 -5.990 -85.272 1.00 63.12 352 PHE A N 1
ATOM 2728 C CA . PHE A 1 352 ? 41.880 -4.632 -85.622 1.00 63.12 352 PHE A CA 1
ATOM 2729 C C . PHE A 1 352 ? 43.337 -4.360 -85.201 1.00 63.12 352 PHE A C 1
ATOM 2731 O O . PHE A 1 352 ? 44.112 -3.788 -85.959 1.00 63.12 352 PHE A O 1
ATOM 2738 N N . LEU A 1 353 ? 43.747 -4.845 -84.020 1.00 59.34 353 LEU A N 1
ATOM 2739 C CA . LEU A 1 353 ? 45.143 -4.792 -83.569 1.00 59.34 353 LEU A CA 1
ATOM 2740 C C . LEU A 1 353 ? 46.075 -5.649 -84.433 1.00 59.34 353 LEU A C 1
ATOM 2742 O O . LEU A 1 353 ? 47.228 -5.272 -84.617 1.00 59.34 353 LEU A O 1
ATOM 2746 N N . ALA A 1 354 ? 45.600 -6.785 -84.952 1.00 60.44 354 ALA A N 1
ATOM 2747 C CA . ALA A 1 354 ? 46.368 -7.625 -85.868 1.00 60.44 354 ALA A CA 1
ATOM 2748 C C . ALA A 1 354 ? 46.580 -6.937 -87.228 1.00 60.44 354 ALA A C 1
ATOM 2750 O O . ALA A 1 354 ? 47.681 -6.998 -87.768 1.00 60.44 354 ALA A O 1
ATOM 2751 N N . GLU A 1 355 ? 45.572 -6.228 -87.739 1.00 64.75 355 GLU A N 1
ATOM 2752 C CA . GLU A 1 355 ? 45.657 -5.461 -88.989 1.00 64.75 355 GLU A CA 1
ATOM 2753 C C . GLU A 1 355 ? 46.581 -4.233 -88.847 1.00 64.75 355 GLU A C 1
ATOM 2755 O O . GLU A 1 355 ? 47.441 -3.985 -89.695 1.00 64.75 355 GLU A O 1
ATOM 2760 N N . GLU A 1 356 ? 46.514 -3.526 -87.715 1.00 62.81 356 GLU A N 1
ATOM 2761 C CA . GLU A 1 356 ? 47.387 -2.382 -87.414 1.00 62.81 356 GLU A CA 1
ATOM 2762 C C . GLU A 1 356 ? 48.848 -2.803 -87.136 1.00 62.81 356 GLU A C 1
ATOM 2764 O O . GLU A 1 356 ? 49.790 -2.095 -87.511 1.00 62.81 356 GLU A O 1
ATOM 2769 N N . LEU A 1 357 ? 49.055 -3.992 -86.555 1.00 58.22 357 LEU A N 1
ATOM 2770 C CA . LEU A 1 357 ? 50.363 -4.648 -86.417 1.00 58.22 357 LEU A CA 1
ATOM 2771 C C . LEU A 1 357 ? 50.989 -4.982 -87.772 1.00 58.22 357 LEU A C 1
ATOM 2773 O O . LEU A 1 357 ? 52.190 -4.787 -87.961 1.00 58.22 357 LEU A O 1
ATOM 2777 N N . GLN A 1 358 ? 50.176 -5.469 -88.709 1.00 62.53 358 GLN A N 1
ATOM 2778 C CA . GLN A 1 358 ? 50.628 -5.877 -90.035 1.00 62.53 358 GLN A CA 1
ATOM 2779 C C . GLN A 1 358 ? 51.003 -4.662 -90.898 1.00 62.53 358 GLN A C 1
ATOM 2781 O O . GLN A 1 358 ? 51.994 -4.719 -91.618 1.00 62.53 358 GLN A O 1
ATOM 2786 N N . SER A 1 359 ? 50.310 -3.525 -90.739 1.00 61.03 359 SER A N 1
ATOM 2787 C CA . SER A 1 359 ? 50.654 -2.268 -91.429 1.00 61.03 359 SER A CA 1
ATOM 2788 C C . SER A 1 359 ? 51.853 -1.503 -90.842 1.00 61.03 359 SER A C 1
ATOM 2790 O O . SER A 1 359 ? 52.477 -0.707 -91.541 1.00 61.03 359 SER A O 1
ATOM 2792 N N . ASN A 1 360 ? 52.194 -1.716 -89.565 1.00 53.69 360 ASN A N 1
ATOM 2793 C CA . ASN A 1 360 ? 53.304 -1.017 -88.900 1.00 53.69 360 ASN A CA 1
ATOM 2794 C C . ASN A 1 360 ? 54.620 -1.814 -88.895 1.00 53.69 360 ASN A C 1
ATOM 2796 O O . ASN A 1 360 ? 55.665 -1.240 -88.605 1.00 53.69 360 ASN A O 1
ATOM 2800 N N . ALA A 1 361 ? 54.601 -3.103 -89.251 1.00 53.81 361 ALA A N 1
ATOM 2801 C CA . ALA A 1 361 ? 55.809 -3.925 -89.376 1.00 53.81 361 ALA A CA 1
ATOM 2802 C C . ALA A 1 361 ? 56.748 -3.471 -90.518 1.00 53.81 361 ALA A C 1
ATOM 2804 O O . ALA A 1 361 ? 57.941 -3.760 -90.479 1.00 53.81 361 ALA A O 1
ATOM 2805 N N . GLU A 1 362 ? 56.237 -2.730 -91.508 1.00 55.66 362 GLU A N 1
ATOM 2806 C CA . GLU A 1 362 ? 57.014 -2.230 -92.656 1.00 55.66 362 GLU A CA 1
ATOM 2807 C C . GLU A 1 362 ? 57.804 -0.942 -92.355 1.00 55.66 362 GLU A C 1
ATOM 2809 O O . GLU A 1 362 ? 58.717 -0.575 -93.094 1.00 55.66 362 GLU A O 1
ATOM 2814 N N . LYS A 1 363 ? 57.503 -0.261 -91.242 1.00 56.34 363 LYS A N 1
ATOM 2815 C CA . LYS A 1 363 ? 58.262 0.891 -90.741 1.00 56.34 363 LYS A CA 1
ATOM 2816 C C . LYS A 1 363 ? 59.037 0.406 -89.524 1.00 56.34 363 LYS A C 1
ATOM 2818 O O . LYS A 1 363 ? 58.458 0.308 -88.452 1.00 56.34 363 LYS A O 1
ATOM 2823 N N . GLY A 1 364 ? 60.303 0.029 -89.708 1.00 53.22 364 GLY A N 1
ATOM 2824 C CA . GLY A 1 364 ? 61.169 -0.624 -88.713 1.00 53.22 364 GLY A CA 1
ATOM 2825 C C . GLY A 1 364 ? 61.506 0.201 -87.464 1.00 53.22 364 GLY A C 1
ATOM 2826 O O . GLY A 1 364 ? 62.677 0.354 -87.138 1.00 53.22 364 GLY A O 1
ATOM 2827 N N . ASP A 1 365 ? 60.495 0.706 -86.762 1.00 56.50 365 ASP A N 1
ATOM 2828 C CA . ASP A 1 365 ? 60.606 1.517 -85.559 1.00 56.50 365 ASP A CA 1
ATOM 2829 C C . ASP A 1 365 ? 59.542 1.055 -84.536 1.00 56.50 365 ASP A C 1
ATOM 2831 O O . ASP A 1 365 ? 58.345 1.315 -84.662 1.00 56.50 365 ASP A O 1
ATOM 2835 N N . GLY A 1 366 ? 59.969 0.282 -83.532 1.00 60.81 366 GLY A N 1
ATOM 2836 C CA . GLY A 1 366 ? 59.322 0.160 -82.213 1.00 60.81 366 GLY A CA 1
ATOM 2837 C C . GLY A 1 366 ? 57.862 -0.325 -82.075 1.00 60.81 366 GLY A C 1
ATOM 2838 O O . GLY A 1 366 ? 57.297 -0.173 -80.990 1.00 60.81 366 GLY A O 1
ATOM 2839 N N . ALA A 1 367 ? 57.209 -0.913 -83.086 1.00 70.81 367 ALA A N 1
ATOM 2840 C CA . ALA A 1 367 ? 55.790 -1.324 -82.996 1.00 70.81 367 ALA A CA 1
ATOM 2841 C C . ALA A 1 367 ? 55.474 -2.275 -81.812 1.00 70.81 367 ALA A C 1
ATOM 2843 O O . ALA A 1 367 ? 54.444 -2.140 -81.145 1.00 70.81 367 ALA A O 1
ATOM 2844 N N . PHE A 1 368 ? 56.387 -3.199 -81.494 1.00 75.94 368 PHE A N 1
ATOM 2845 C CA . PHE A 1 368 ? 56.261 -4.104 -80.343 1.00 75.94 368 PHE A CA 1
ATOM 2846 C C . PHE A 1 368 ? 56.324 -3.380 -78.993 1.00 75.94 368 PHE A C 1
ATOM 2848 O O . PHE A 1 368 ? 55.643 -3.785 -78.049 1.00 75.94 368 PHE A O 1
ATOM 2855 N N . ASP A 1 369 ? 57.105 -2.306 -78.889 1.00 80.88 369 ASP A N 1
ATOM 2856 C CA . ASP A 1 369 ? 57.249 -1.555 -77.641 1.00 80.88 369 ASP A CA 1
ATOM 2857 C C . ASP A 1 369 ? 55.991 -0.735 -77.339 1.00 80.88 369 ASP A C 1
ATOM 2859 O O . ASP A 1 369 ? 55.568 -0.657 -76.185 1.00 80.88 369 ASP A O 1
ATOM 2863 N N . ARG A 1 370 ? 55.299 -0.236 -78.373 1.00 81.50 370 ARG A N 1
ATOM 2864 C CA . ARG A 1 3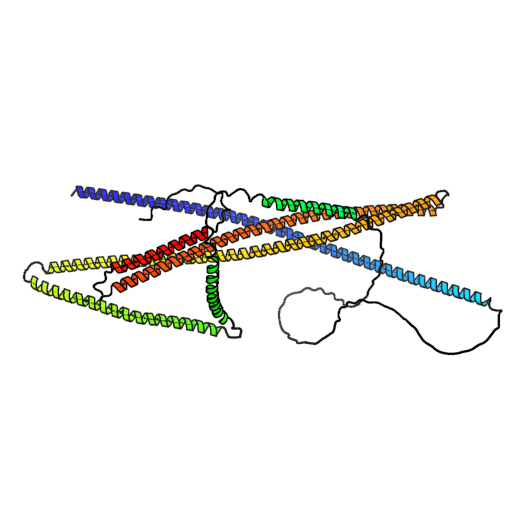70 ? 53.991 0.423 -78.223 1.00 81.50 370 ARG A CA 1
ATOM 2865 C C . ARG A 1 370 ? 52.906 -0.541 -77.730 1.00 81.50 370 ARG A C 1
ATOM 2867 O O . ARG A 1 370 ? 52.105 -0.172 -76.874 1.00 81.50 370 ARG A O 1
ATOM 2874 N N . ILE A 1 371 ? 52.901 -1.785 -78.209 1.00 81.56 371 ILE A N 1
ATOM 2875 C CA . ILE A 1 371 ? 51.950 -2.810 -77.745 1.00 81.56 371 ILE A CA 1
ATOM 2876 C C . ILE A 1 371 ? 52.258 -3.238 -76.316 1.00 81.56 371 ILE A C 1
ATOM 2878 O O . ILE A 1 371 ? 51.336 -3.354 -75.511 1.00 81.56 371 ILE A O 1
ATOM 2882 N N . LYS A 1 372 ? 53.537 -3.414 -75.961 1.00 81.94 372 LYS A N 1
ATOM 2883 C CA . LYS A 1 372 ? 53.940 -3.654 -74.567 1.00 81.94 372 LYS A CA 1
ATOM 2884 C C . LYS A 1 372 ? 53.509 -2.505 -73.653 1.00 81.94 372 LYS A C 1
ATOM 2886 O O . LYS A 1 372 ? 52.996 -2.779 -72.571 1.00 81.94 372 LYS A O 1
ATOM 2891 N N . ALA A 1 373 ? 53.655 -1.251 -74.090 1.00 83.06 373 ALA A N 1
ATOM 2892 C CA . ALA A 1 373 ? 53.189 -0.082 -73.344 1.00 83.06 373 ALA A CA 1
ATOM 2893 C C . ALA A 1 373 ? 51.661 -0.093 -73.166 1.00 83.06 373 ALA A C 1
ATOM 2895 O O . ALA A 1 373 ? 51.186 -0.006 -72.038 1.00 83.06 373 ALA A O 1
ATOM 2896 N N . MET A 1 374 ? 50.889 -0.321 -74.237 1.00 85.44 374 MET A N 1
ATOM 2897 C CA . MET A 1 374 ? 49.429 -0.453 -74.145 1.00 85.44 374 MET A CA 1
ATOM 2898 C C . MET A 1 374 ? 48.996 -1.610 -73.237 1.00 85.44 374 MET A C 1
ATOM 2900 O O . MET A 1 374 ? 48.088 -1.437 -72.426 1.00 85.44 374 MET A O 1
ATOM 2904 N N . LEU A 1 375 ? 49.623 -2.788 -73.332 1.00 88.56 375 LEU A N 1
ATOM 2905 C CA . LEU A 1 375 ? 49.325 -3.911 -72.439 1.00 88.56 375 LEU A CA 1
ATOM 2906 C C . LEU A 1 375 ? 49.668 -3.576 -70.987 1.00 88.56 375 LEU A C 1
ATOM 2908 O O . LEU A 1 375 ? 48.852 -3.844 -70.110 1.00 88.56 375 LEU A O 1
ATOM 2912 N N . SER A 1 376 ? 50.828 -2.967 -70.733 1.00 90.50 376 SER A N 1
ATOM 2913 C CA . SER A 1 376 ? 51.236 -2.525 -69.396 1.00 90.50 376 SER A CA 1
ATOM 2914 C C . SER A 1 376 ? 50.243 -1.522 -68.807 1.00 90.50 376 SER A C 1
ATOM 2916 O O . SER A 1 376 ? 49.827 -1.683 -67.658 1.00 90.50 376 SER A O 1
ATOM 2918 N N . ASP A 1 377 ? 49.793 -0.550 -69.604 1.00 90.56 377 ASP A N 1
ATOM 2919 C CA . ASP A 1 377 ? 48.769 0.424 -69.218 1.00 90.56 377 ASP A CA 1
ATOM 2920 C C . ASP A 1 377 ? 47.421 -0.246 -68.955 1.00 90.56 377 ASP A C 1
ATOM 2922 O O . ASP A 1 377 ? 46.746 0.073 -67.977 1.00 90.56 377 ASP A O 1
ATOM 2926 N N . THR A 1 378 ? 47.029 -1.219 -69.781 1.00 87.75 378 THR A N 1
ATOM 2927 C CA . THR A 1 378 ? 45.774 -1.960 -69.590 1.00 87.75 378 THR A CA 1
ATOM 2928 C C . THR A 1 378 ? 45.833 -2.813 -68.323 1.00 87.75 378 THR A C 1
ATOM 2930 O O . THR A 1 378 ? 44.871 -2.831 -67.560 1.00 87.75 378 THR A O 1
ATOM 2933 N N . ILE A 1 379 ? 46.964 -3.471 -68.051 1.00 90.88 379 ILE A N 1
ATOM 2934 C CA . ILE A 1 379 ? 47.205 -4.227 -66.813 1.00 90.88 379 ILE A CA 1
ATOM 2935 C C . ILE A 1 379 ? 47.181 -3.285 -65.607 1.00 90.88 379 ILE A C 1
ATOM 2937 O O . ILE A 1 379 ? 46.518 -3.598 -64.624 1.00 90.88 379 ILE A O 1
ATOM 2941 N N . HIS A 1 380 ? 47.831 -2.119 -65.684 1.00 90.69 380 HIS A N 1
ATOM 2942 C CA . HIS A 1 380 ? 47.795 -1.107 -64.624 1.00 90.69 380 HIS A CA 1
ATOM 2943 C C . HIS A 1 380 ? 46.389 -0.553 -64.395 1.00 90.69 380 HIS A C 1
ATOM 2945 O O . HIS A 1 380 ? 45.994 -0.296 -63.259 1.00 90.69 380 HIS A O 1
ATOM 2951 N N . ARG A 1 381 ? 45.607 -0.363 -65.460 1.00 91.81 381 ARG A N 1
ATOM 2952 C CA . ARG A 1 381 ? 44.218 0.082 -65.345 1.00 91.81 381 ARG A CA 1
ATOM 2953 C C . ARG A 1 381 ? 43.355 -0.995 -64.700 1.00 91.81 381 ARG A C 1
ATOM 2955 O O . ARG A 1 381 ? 42.627 -0.692 -63.763 1.00 91.81 381 ARG A O 1
ATOM 2962 N N . LEU A 1 382 ? 43.481 -2.245 -65.143 1.00 88.81 382 LEU A N 1
ATOM 2963 C CA . LEU A 1 382 ? 42.750 -3.382 -64.581 1.00 88.81 382 LEU A CA 1
ATOM 2964 C C . LEU A 1 382 ? 43.151 -3.667 -63.130 1.00 88.81 382 LEU A C 1
ATOM 2966 O O . LEU A 1 382 ? 42.282 -3.978 -62.322 1.00 88.81 382 LEU A O 1
ATOM 2970 N N . SER A 1 383 ? 44.427 -3.519 -62.766 1.00 87.94 383 SER A N 1
ATOM 2971 C CA . SER A 1 383 ? 44.879 -3.679 -61.380 1.00 87.94 383 SER A CA 1
ATOM 2972 C C . SER A 1 383 ? 44.351 -2.557 -60.482 1.00 87.94 383 SER A C 1
ATOM 2974 O O . SER A 1 383 ? 43.884 -2.835 -59.377 1.00 87.94 383 SER A O 1
ATOM 2976 N N . LYS A 1 384 ? 44.320 -1.306 -60.969 1.00 92.38 384 LYS A N 1
ATOM 2977 C CA . LYS A 1 384 ? 43.670 -0.178 -60.277 1.00 92.38 384 LYS A CA 1
ATOM 2978 C C . LYS A 1 384 ? 42.159 -0.380 -60.130 1.00 92.38 384 LYS A C 1
ATOM 2980 O O . LYS A 1 384 ? 41.625 -0.154 -59.047 1.00 92.38 384 LYS A O 1
ATOM 2985 N N . GLU A 1 385 ? 41.471 -0.820 -61.184 1.00 87.44 385 GLU A N 1
ATOM 2986 C CA . GLU A 1 385 ? 40.033 -1.128 -61.155 1.00 87.44 385 GLU A CA 1
ATOM 2987 C C . GLU A 1 385 ? 39.727 -2.274 -60.173 1.00 87.44 385 GLU A C 1
ATOM 2989 O O . GLU A 1 385 ? 38.785 -2.170 -59.387 1.00 87.44 385 GLU A O 1
ATOM 2994 N N . ALA A 1 386 ? 40.554 -3.325 -60.147 1.00 88.38 386 ALA A N 1
ATOM 2995 C CA . ALA A 1 386 ? 40.427 -4.435 -59.205 1.00 88.38 386 ALA A CA 1
ATOM 2996 C C . ALA A 1 386 ? 40.657 -3.996 -57.749 1.00 88.38 386 ALA A C 1
ATOM 2998 O O . ALA A 1 386 ? 39.870 -4.351 -56.873 1.00 88.38 386 ALA A O 1
ATOM 2999 N N . ALA A 1 387 ? 41.678 -3.174 -57.484 1.00 90.38 387 ALA A N 1
ATOM 3000 C CA . ALA A 1 387 ? 41.934 -2.630 -56.150 1.00 90.38 387 ALA A CA 1
ATOM 3001 C C . ALA A 1 387 ? 40.789 -1.719 -55.669 1.00 90.38 387 ALA A C 1
ATOM 3003 O O . ALA A 1 387 ? 40.350 -1.816 -54.522 1.00 90.38 387 ALA A O 1
ATOM 3004 N N . ALA A 1 388 ? 40.248 -0.872 -56.551 1.00 90.56 388 ALA A N 1
ATOM 3005 C CA . ALA A 1 388 ? 39.089 -0.038 -56.237 1.00 90.56 388 ALA A CA 1
ATOM 3006 C C . ALA A 1 388 ? 37.828 -0.878 -55.955 1.00 90.56 388 ALA A C 1
ATOM 3008 O O . ALA A 1 388 ? 37.069 -0.560 -55.035 1.00 90.56 388 ALA A O 1
ATOM 3009 N N . ALA A 1 389 ? 37.616 -1.963 -56.707 1.00 83.06 389 ALA A N 1
ATOM 3010 C CA . ALA A 1 389 ? 36.524 -2.901 -56.465 1.00 83.06 389 ALA A CA 1
ATOM 3011 C C . ALA A 1 389 ? 36.666 -3.607 -55.105 1.00 83.06 389 ALA A C 1
ATOM 3013 O O . ALA A 1 389 ? 35.697 -3.637 -54.347 1.00 83.06 389 ALA A O 1
ATOM 3014 N N . ALA A 1 390 ? 37.868 -4.080 -54.759 1.00 90.62 390 ALA A N 1
ATOM 3015 C CA . ALA A 1 390 ? 38.147 -4.711 -53.469 1.00 90.62 390 ALA A CA 1
ATOM 3016 C C . ALA A 1 390 ? 37.919 -3.748 -52.289 1.00 90.62 390 ALA A C 1
ATOM 3018 O O . ALA A 1 390 ? 37.271 -4.113 -51.311 1.00 90.62 390 ALA A O 1
ATOM 3019 N N . ASN A 1 391 ? 38.366 -2.491 -52.399 1.00 89.94 391 ASN A N 1
ATOM 3020 C CA . ASN A 1 391 ? 38.120 -1.472 -51.370 1.00 89.94 391 ASN A CA 1
ATOM 3021 C C . ASN A 1 391 ? 36.621 -1.205 -51.171 1.00 89.94 391 ASN A C 1
ATOM 3023 O O . ASN A 1 391 ? 36.151 -1.058 -50.042 1.00 89.94 391 ASN A O 1
ATOM 3027 N N . LYS A 1 392 ? 35.852 -1.166 -52.264 1.00 87.25 392 LYS A N 1
ATOM 3028 C CA . LYS A 1 392 ? 34.400 -0.984 -52.199 1.00 87.25 392 LYS A CA 1
ATOM 3029 C C . LYS A 1 392 ? 33.701 -2.189 -51.570 1.00 87.25 392 LYS A C 1
ATOM 3031 O O . LYS A 1 392 ? 32.790 -2.001 -50.769 1.00 87.25 392 LYS A O 1
ATOM 3036 N N . GLU A 1 393 ? 34.124 -3.403 -51.906 1.00 89.06 393 GLU A N 1
ATOM 3037 C CA . GLU A 1 393 ? 33.603 -4.627 -51.296 1.00 89.06 393 GLU A CA 1
ATOM 3038 C C . GLU A 1 393 ? 33.881 -4.656 -49.790 1.00 89.06 393 GLU A C 1
ATOM 3040 O O . GLU A 1 393 ? 32.958 -4.864 -49.006 1.00 89.06 393 GLU A O 1
ATOM 3045 N N . GLN A 1 394 ? 35.110 -4.341 -49.371 1.00 90.44 394 GLN A N 1
ATOM 3046 C CA . GLN A 1 394 ? 35.466 -4.242 -47.954 1.00 90.44 394 GLN A CA 1
ATOM 3047 C C . GLN A 1 394 ? 34.622 -3.198 -47.213 1.00 90.44 394 GLN A C 1
ATOM 3049 O O . GLN A 1 394 ? 34.189 -3.450 -46.087 1.00 90.44 394 GLN A O 1
ATOM 3054 N N . TRP A 1 395 ? 34.352 -2.047 -47.837 1.00 93.25 395 TRP A N 1
ATOM 3055 C CA . TRP A 1 395 ? 33.456 -1.039 -47.270 1.00 93.25 395 TRP A CA 1
ATOM 3056 C C . TRP A 1 395 ? 32.025 -1.573 -47.121 1.00 93.25 395 TRP A C 1
ATOM 3058 O O . TRP A 1 395 ? 31.453 -1.463 -46.042 1.00 93.25 395 TRP A O 1
ATOM 3068 N N . CYS A 1 396 ? 31.472 -2.230 -48.148 1.00 88.81 396 CYS A N 1
ATOM 3069 C CA . CYS A 1 396 ? 30.138 -2.832 -48.076 1.00 88.81 396 CYS A CA 1
ATOM 3070 C C . CYS A 1 396 ? 30.041 -3.922 -46.996 1.00 88.81 396 CYS A C 1
ATOM 3072 O O . CYS A 1 396 ? 29.061 -3.952 -46.258 1.00 88.81 396 CYS A O 1
ATOM 3074 N N . VAL A 1 397 ? 31.045 -4.796 -46.873 1.00 92.19 397 VAL A N 1
ATOM 3075 C CA . VAL A 1 397 ? 31.078 -5.845 -45.839 1.00 92.19 397 VAL A CA 1
ATOM 3076 C C . VAL A 1 397 ? 31.120 -5.228 -44.442 1.00 92.19 397 VAL A C 1
ATOM 3078 O O . VAL A 1 397 ? 30.369 -5.654 -43.564 1.00 92.19 397 VAL A O 1
ATOM 3081 N N . ARG A 1 398 ? 31.950 -4.198 -44.240 1.00 93.12 398 ARG A N 1
ATOM 3082 C CA . ARG A 1 398 ? 32.027 -3.473 -42.965 1.00 93.12 398 ARG A CA 1
ATOM 3083 C C . ARG A 1 398 ? 30.700 -2.803 -42.622 1.00 93.12 398 ARG A C 1
ATOM 3085 O O . ARG A 1 398 ? 30.226 -2.948 -41.502 1.00 93.12 398 ARG A O 1
ATOM 3092 N N . GLU A 1 399 ? 30.088 -2.121 -43.583 1.00 88.25 399 GLU A N 1
ATOM 3093 C CA . GLU A 1 399 ? 28.833 -1.400 -43.376 1.00 88.25 399 GLU A CA 1
ATOM 3094 C C . GLU A 1 399 ? 27.664 -2.353 -43.083 1.00 88.25 399 GLU A C 1
ATOM 3096 O O . GLU A 1 399 ? 26.845 -2.090 -42.207 1.00 88.25 399 GLU A O 1
ATOM 3101 N N . ILE A 1 400 ? 27.600 -3.508 -43.757 1.00 84.25 400 ILE A N 1
ATOM 3102 C CA . ILE A 1 400 ? 26.623 -4.564 -43.444 1.00 84.25 400 ILE A CA 1
ATOM 3103 C C . ILE A 1 400 ? 26.865 -5.126 -42.035 1.00 84.25 400 ILE A C 1
ATOM 3105 O O . ILE A 1 400 ? 25.906 -5.368 -41.303 1.00 84.25 400 ILE A O 1
ATOM 3109 N N . GLY A 1 401 ? 28.130 -5.314 -41.644 1.00 90.38 401 GLY A N 1
ATOM 3110 C CA . GLY A 1 401 ? 28.507 -5.749 -40.298 1.00 90.38 401 GLY A CA 1
ATOM 3111 C C . GLY A 1 401 ? 28.052 -4.771 -39.213 1.00 90.38 401 GLY A C 1
ATOM 3112 O O . GLY A 1 401 ? 27.396 -5.190 -38.260 1.00 90.38 401 GLY A O 1
ATOM 3113 N N . ASN A 1 402 ? 28.328 -3.477 -39.398 1.00 87.50 402 ASN A N 1
ATOM 3114 C CA . ASN A 1 402 ? 27.909 -2.412 -38.482 1.00 87.50 402 ASN A CA 1
ATOM 3115 C C . ASN A 1 402 ? 26.380 -2.337 -38.371 1.00 87.50 402 ASN A C 1
ATOM 3117 O O . ASN A 1 402 ? 25.846 -2.400 -37.271 1.00 87.50 402 ASN A O 1
ATOM 3121 N N . ASN A 1 403 ? 25.665 -2.332 -39.502 1.00 82.69 403 ASN A N 1
ATOM 3122 C CA . ASN A 1 403 ? 24.199 -2.314 -39.506 1.00 82.69 403 ASN A CA 1
ATOM 3123 C C . ASN A 1 403 ? 23.593 -3.533 -38.796 1.00 82.69 403 ASN A C 1
ATOM 3125 O O . ASN A 1 403 ? 22.567 -3.418 -38.132 1.00 82.69 403 ASN A O 1
ATOM 3129 N N . LYS A 1 404 ? 24.207 -4.718 -38.921 1.00 86.56 404 LYS A N 1
ATOM 3130 C CA . LYS A 1 404 ? 23.743 -5.919 -38.216 1.00 86.56 404 LYS A CA 1
ATOM 3131 C C . LYS A 1 404 ? 23.934 -5.795 -36.702 1.00 86.56 404 LYS A C 1
ATOM 3133 O O . LYS A 1 404 ? 23.038 -6.200 -35.968 1.00 86.56 404 LYS A O 1
ATOM 3138 N N . ALA A 1 405 ? 25.063 -5.245 -36.256 1.00 87.06 405 ALA A N 1
ATOM 3139 C CA . ALA A 1 405 ? 25.307 -4.975 -34.842 1.00 87.06 405 ALA A CA 1
ATOM 3140 C C . ALA A 1 405 ? 24.311 -3.937 -34.295 1.00 87.06 405 ALA A C 1
ATOM 3142 O O . ALA A 1 405 ? 23.663 -4.194 -33.286 1.00 87.06 405 ALA A O 1
ATOM 3143 N N . ASP A 1 406 ? 24.085 -2.837 -35.018 1.00 84.62 406 ASP A N 1
ATOM 3144 C CA . ASP A 1 406 ? 23.123 -1.801 -34.622 1.00 84.62 406 ASP A CA 1
ATOM 3145 C C . ASP A 1 406 ? 21.685 -2.341 -34.539 1.00 84.62 406 ASP A C 1
ATOM 3147 O O . ASP A 1 406 ? 20.934 -1.993 -33.627 1.00 84.62 406 ASP A O 1
ATOM 3151 N N . LEU A 1 407 ? 21.289 -3.228 -35.460 1.00 83.81 407 LEU A N 1
ATOM 3152 C CA . LEU A 1 407 ? 19.984 -3.894 -35.408 1.00 83.81 407 LEU A CA 1
ATOM 3153 C C . LEU A 1 407 ? 19.849 -4.810 -34.185 1.00 83.81 407 LEU A C 1
ATOM 3155 O O . LEU A 1 407 ? 18.790 -4.818 -33.561 1.00 83.81 407 LEU A O 1
ATOM 3159 N N . GLN A 1 408 ? 20.901 -5.553 -33.831 1.00 88.56 408 GLN A N 1
ATOM 3160 C CA . GLN A 1 408 ? 20.912 -6.394 -32.628 1.00 88.56 408 GLN A CA 1
ATOM 3161 C C . GLN A 1 408 ? 20.817 -5.548 -31.351 1.00 88.56 408 GLN A C 1
ATOM 3163 O O . GLN A 1 408 ? 20.010 -5.861 -30.477 1.00 88.56 408 GLN A O 1
ATOM 3168 N N . ASP A 1 409 ? 21.554 -4.438 -31.283 1.00 86.94 409 ASP A N 1
ATOM 3169 C CA . ASP A 1 409 ? 21.490 -3.474 -30.179 1.00 86.94 409 ASP A CA 1
ATOM 3170 C C . ASP A 1 409 ? 20.085 -2.865 -30.024 1.00 86.94 409 ASP A C 1
ATOM 3172 O O . ASP A 1 409 ? 19.586 -2.702 -28.907 1.00 86.94 409 ASP A O 1
ATOM 3176 N N . ILE A 1 410 ? 19.422 -2.509 -31.132 1.00 85.69 410 ILE A N 1
ATOM 3177 C CA . ILE A 1 410 ? 18.045 -1.988 -31.113 1.00 85.69 410 ILE A CA 1
ATOM 3178 C C . ILE A 1 410 ? 17.067 -3.070 -30.643 1.00 85.69 410 ILE A C 1
ATOM 3180 O O . ILE A 1 410 ? 16.204 -2.777 -29.815 1.00 85.69 410 ILE A O 1
ATOM 3184 N N . GLU A 1 411 ? 17.212 -4.307 -31.122 1.00 88.94 411 GLU A N 1
ATOM 3185 C CA . GLU A 1 411 ? 16.363 -5.434 -30.720 1.00 88.94 411 GLU A CA 1
ATOM 3186 C C . GLU A 1 411 ? 16.510 -5.747 -29.221 1.00 88.94 411 GLU A C 1
ATOM 3188 O O . GLU A 1 411 ? 15.517 -5.976 -28.527 1.00 88.94 411 GLU A O 1
ATOM 3193 N N . GLU A 1 412 ? 17.733 -5.711 -28.685 1.00 92.44 412 GLU A N 1
ATOM 3194 C CA . GLU A 1 412 ? 17.983 -5.892 -27.253 1.00 92.44 412 GLU A CA 1
ATOM 3195 C C . GLU A 1 412 ? 17.362 -4.758 -26.424 1.00 92.44 412 GLU A C 1
ATOM 3197 O O . GLU A 1 412 ? 16.686 -5.016 -25.424 1.00 92.44 412 GLU A O 1
ATOM 3202 N N . ARG A 1 413 ? 17.493 -3.500 -26.870 1.00 86.88 413 ARG A N 1
ATOM 3203 C CA . ARG A 1 413 ? 16.848 -2.347 -26.216 1.00 86.88 413 ARG A CA 1
ATOM 3204 C C . ARG A 1 413 ? 15.326 -2.415 -26.270 1.00 86.88 413 ARG A C 1
ATOM 3206 O O . ARG A 1 413 ? 14.672 -1.995 -25.311 1.00 86.88 413 ARG A O 1
ATOM 3213 N N . GLU A 1 414 ? 14.751 -2.920 -27.359 1.00 88.44 414 GLU A N 1
ATOM 3214 C CA . GLU A 1 414 ? 13.309 -3.146 -27.470 1.00 88.44 414 GLU A CA 1
ATOM 3215 C C . GLU A 1 414 ? 12.853 -4.215 -26.470 1.00 88.44 414 GLU A C 1
ATOM 3217 O O . GLU A 1 414 ? 11.888 -3.985 -25.737 1.00 88.44 414 GLU A O 1
ATOM 3222 N N . LYS A 1 415 ? 13.578 -5.339 -26.373 1.00 92.94 415 LYS A N 1
ATOM 3223 C CA . LYS A 1 415 ? 13.305 -6.406 -25.396 1.00 92.94 415 LYS A CA 1
ATOM 3224 C C . LYS A 1 415 ? 13.393 -5.902 -23.952 1.00 92.94 415 LYS A C 1
ATOM 3226 O O . LYS A 1 415 ? 12.451 -6.131 -23.194 1.00 92.94 415 LYS A O 1
ATOM 3231 N N . ASP A 1 416 ? 14.449 -5.170 -23.582 1.00 91.75 416 ASP A N 1
ATOM 3232 C CA . ASP A 1 416 ? 14.593 -4.578 -22.237 1.00 91.75 416 ASP A CA 1
ATOM 3233 C C . ASP A 1 416 ? 13.469 -3.570 -21.946 1.00 91.75 416 ASP A C 1
ATOM 3235 O O . ASP A 1 416 ? 12.805 -3.632 -20.909 1.00 91.75 416 ASP A O 1
ATOM 3239 N N . SER A 1 417 ? 13.175 -2.672 -22.893 1.00 87.38 417 SER A N 1
ATOM 3240 C CA . SER A 1 417 ? 12.102 -1.680 -22.733 1.00 87.38 417 SER A CA 1
ATOM 3241 C C . SER A 1 417 ? 10.728 -2.335 -22.579 1.00 87.38 417 SER A C 1
ATOM 3243 O O . SER A 1 417 ? 9.910 -1.875 -21.777 1.00 87.38 417 SER A O 1
ATOM 3245 N N . LYS A 1 418 ? 10.477 -3.424 -23.313 1.00 93.19 418 LYS A N 1
ATOM 3246 C CA . LYS A 1 418 ? 9.245 -4.209 -23.218 1.00 93.19 418 LYS A CA 1
ATOM 3247 C C . LYS A 1 418 ? 9.130 -4.909 -21.865 1.00 93.19 418 LYS A C 1
ATOM 3249 O O . LYS A 1 418 ? 8.098 -4.766 -21.213 1.00 93.19 418 LYS A O 1
ATOM 3254 N N . ALA A 1 419 ? 10.190 -5.581 -21.414 1.00 94.38 419 ALA A N 1
ATOM 3255 C CA . ALA A 1 419 ? 10.221 -6.251 -20.116 1.00 94.38 419 ALA A CA 1
ATOM 3256 C C . ALA A 1 419 ? 9.945 -5.267 -18.963 1.00 94.38 419 ALA A C 1
ATOM 3258 O O . ALA A 1 419 ? 9.099 -5.528 -18.109 1.00 94.38 419 ALA A O 1
ATOM 3259 N N . ARG A 1 420 ? 10.564 -4.078 -18.986 1.00 92.25 420 ARG A N 1
ATOM 3260 C CA . ARG A 1 420 ? 10.304 -3.024 -17.988 1.00 92.25 420 ARG A CA 1
ATOM 3261 C C . ARG A 1 420 ? 8.877 -2.483 -18.047 1.00 92.25 420 ARG A C 1
ATOM 3263 O O . ARG A 1 420 ? 8.297 -2.162 -17.012 1.00 92.25 420 ARG A O 1
ATOM 3270 N N . ALA A 1 421 ? 8.296 -2.354 -19.240 1.00 91.06 421 ALA A N 1
ATOM 3271 C CA . ALA A 1 421 ? 6.906 -1.928 -19.375 1.00 91.06 421 ALA A CA 1
ATOM 3272 C C . ALA A 1 421 ? 5.940 -2.958 -18.760 1.00 91.06 421 ALA A C 1
ATOM 3274 O O . ALA A 1 421 ? 5.000 -2.568 -18.064 1.00 91.06 421 ALA A O 1
ATOM 3275 N N . GLU A 1 422 ? 6.190 -4.252 -18.968 1.00 94.38 422 GLU A N 1
ATOM 3276 C CA . GLU A 1 422 ? 5.421 -5.352 -18.370 1.00 94.38 422 GLU A CA 1
ATOM 3277 C C . GLU A 1 422 ? 5.591 -5.401 -16.840 1.00 94.38 422 GLU A C 1
ATOM 3279 O O . GLU A 1 422 ? 4.601 -5.504 -16.109 1.00 94.38 422 GLU A O 1
ATOM 3284 N N . GLU A 1 423 ? 6.814 -5.214 -16.333 1.00 94.38 423 GLU A N 1
ATOM 3285 C CA . GLU A 1 423 ? 7.098 -5.106 -14.896 1.00 94.38 423 GLU A CA 1
ATOM 3286 C C . GLU A 1 423 ? 6.313 -3.953 -14.248 1.00 94.38 423 GLU A C 1
ATOM 3288 O O . GLU A 1 423 ? 5.631 -4.139 -13.234 1.00 94.38 423 GLU A O 1
ATOM 3293 N N . MET A 1 424 ? 6.331 -2.763 -14.860 1.00 92.94 424 MET A N 1
ATOM 3294 C CA . MET A 1 424 ? 5.593 -1.600 -14.358 1.00 92.94 424 MET A CA 1
ATOM 3295 C C . MET A 1 424 ? 4.074 -1.813 -14.387 1.00 92.94 424 MET A C 1
ATOM 3297 O O . MET A 1 424 ? 3.371 -1.374 -13.472 1.00 92.94 424 MET A O 1
ATOM 3301 N N . GLN A 1 425 ? 3.546 -2.510 -15.398 1.00 94.00 425 GLN A N 1
ATOM 3302 C CA . GLN A 1 425 ? 2.127 -2.877 -15.453 1.00 94.00 425 GLN A CA 1
ATOM 3303 C C . GLN A 1 425 ? 1.747 -3.853 -14.333 1.00 94.00 425 GLN A C 1
ATOM 3305 O O . GLN A 1 425 ? 0.725 -3.650 -13.670 1.00 94.00 425 GLN A O 1
ATOM 3310 N N . SER A 1 426 ? 2.587 -4.858 -14.070 1.00 95.50 426 SER A N 1
ATOM 3311 C CA . SER A 1 426 ? 2.414 -5.782 -12.944 1.00 95.50 426 SER A CA 1
ATOM 3312 C C . SER A 1 426 ? 2.436 -5.038 -11.605 1.00 95.50 426 SER A C 1
ATOM 3314 O O . SER A 1 426 ? 1.517 -5.174 -10.791 1.00 95.50 426 SER A O 1
ATOM 3316 N N . ARG A 1 427 ? 3.411 -4.143 -11.402 1.00 94.00 427 ARG A N 1
ATOM 3317 C CA . ARG A 1 427 ? 3.504 -3.301 -10.200 1.00 94.00 427 ARG A CA 1
ATOM 3318 C C . ARG A 1 427 ? 2.274 -2.409 -10.024 1.00 94.00 427 ARG A C 1
ATOM 3320 O O . ARG A 1 427 ? 1.767 -2.265 -8.910 1.00 94.00 427 ARG A O 1
ATOM 3327 N N . LEU A 1 428 ? 1.746 -1.842 -11.109 1.00 95.38 428 LEU A N 1
ATOM 3328 C CA . LEU A 1 428 ? 0.513 -1.055 -11.081 1.00 95.38 428 LEU A CA 1
ATOM 3329 C C . LEU A 1 428 ? -0.691 -1.913 -10.669 1.00 95.38 428 LEU A C 1
ATOM 3331 O O . LEU A 1 428 ? -1.499 -1.463 -9.853 1.00 95.38 428 LEU A O 1
ATOM 3335 N N . ALA A 1 429 ? -0.803 -3.145 -11.176 1.00 96.19 429 ALA A N 1
ATOM 3336 C CA . ALA A 1 429 ? -1.852 -4.081 -10.773 1.00 96.19 429 ALA A CA 1
ATOM 3337 C C . ALA A 1 429 ? -1.762 -4.430 -9.275 1.00 96.19 429 ALA A C 1
ATOM 3339 O O . ALA A 1 429 ? -2.775 -4.384 -8.571 1.00 96.19 429 ALA A O 1
ATOM 3340 N N . GLN A 1 430 ? -0.552 -4.668 -8.756 1.00 95.88 430 GLN A N 1
ATOM 3341 C CA . GLN A 1 430 ? -0.322 -4.904 -7.326 1.00 95.88 430 GLN A CA 1
ATOM 3342 C C . GLN A 1 430 ? -0.713 -3.694 -6.462 1.00 95.88 430 GLN A C 1
ATOM 3344 O O . GLN A 1 430 ? -1.372 -3.858 -5.434 1.00 95.88 430 GLN A O 1
ATOM 3349 N N . LEU A 1 431 ? -0.362 -2.470 -6.874 1.00 94.94 431 LEU A N 1
ATOM 3350 C CA . LEU A 1 431 ? -0.751 -1.246 -6.157 1.00 94.94 431 LEU A CA 1
ATOM 3351 C C . LEU A 1 431 ? -2.273 -1.046 -6.141 1.00 94.94 431 LEU A C 1
ATOM 3353 O O . LEU A 1 431 ? -2.832 -0.639 -5.122 1.00 94.94 431 LEU A O 1
ATOM 3357 N N . VAL A 1 432 ? -2.964 -1.382 -7.236 1.00 97.19 432 VAL A N 1
ATOM 3358 C CA . VAL A 1 432 ? -4.435 -1.369 -7.292 1.00 97.19 432 VAL A CA 1
ATOM 3359 C C . VAL A 1 432 ? -5.036 -2.376 -6.315 1.00 97.19 432 VAL A C 1
ATOM 3361 O O . VAL A 1 432 ? -5.976 -2.029 -5.601 1.00 97.19 432 VAL A O 1
ATOM 3364 N N . ALA A 1 433 ? -4.502 -3.597 -6.257 1.00 97.00 433 ALA A N 1
ATOM 3365 C CA . ALA A 1 433 ? -4.964 -4.613 -5.314 1.00 97.00 433 ALA A CA 1
ATOM 3366 C C . ALA A 1 433 ? -4.754 -4.167 -3.856 1.00 97.00 433 ALA A C 1
ATOM 3368 O O . ALA A 1 433 ? -5.699 -4.186 -3.070 1.00 97.00 433 ALA A O 1
ATOM 3369 N N . ARG A 1 434 ? -3.563 -3.652 -3.516 1.00 94.31 434 ARG A N 1
ATOM 3370 C CA . ARG A 1 434 ? -3.256 -3.126 -2.171 1.00 94.31 434 ARG A CA 1
ATOM 3371 C C . ARG A 1 434 ? -4.155 -1.953 -1.771 1.00 94.31 434 ARG A C 1
ATOM 3373 O O . ARG A 1 434 ? -4.590 -1.882 -0.627 1.00 94.31 434 ARG A O 1
ATOM 3380 N N . SER A 1 435 ? -4.457 -1.045 -2.701 1.00 95.75 435 SER A N 1
ATOM 3381 C CA . SER A 1 435 ? -5.384 0.071 -2.461 1.00 95.75 435 SER A CA 1
ATOM 3382 C C . SER A 1 435 ? -6.819 -0.415 -2.212 1.00 95.75 435 SER A C 1
ATOM 3384 O O . SER A 1 435 ? -7.509 0.122 -1.344 1.00 95.75 435 SER A O 1
ATOM 3386 N N . LYS A 1 436 ? -7.275 -1.454 -2.927 1.00 96.69 436 LYS A N 1
ATOM 3387 C CA . LYS A 1 436 ? -8.587 -2.073 -2.678 1.00 96.69 436 LYS A CA 1
ATOM 3388 C C . LYS A 1 436 ? -8.656 -2.724 -1.299 1.00 96.69 436 LYS A C 1
ATOM 3390 O O . LYS A 1 436 ? -9.631 -2.482 -0.593 1.00 96.69 436 LYS A O 1
ATOM 3395 N N . GLU A 1 437 ? -7.631 -3.478 -0.908 1.00 95.81 437 GLU A N 1
ATOM 3396 C CA . GLU A 1 437 ? -7.596 -4.127 0.409 1.00 95.81 437 GLU A CA 1
ATOM 3397 C C . GLU A 1 437 ? -7.573 -3.092 1.538 1.00 95.81 437 GLU A C 1
ATOM 3399 O O . GLU A 1 437 ? -8.419 -3.125 2.422 1.00 95.81 437 GLU A O 1
ATOM 3404 N N . SER A 1 438 ? -6.724 -2.064 1.437 1.00 93.50 438 SER A N 1
ATOM 3405 C CA . SER A 1 438 ? -6.676 -0.990 2.438 1.00 93.50 438 SER A CA 1
ATOM 3406 C C . SER A 1 438 ? -8.002 -0.219 2.555 1.00 93.50 438 SER A C 1
ATOM 3408 O O . SER A 1 438 ? -8.353 0.253 3.635 1.00 93.50 438 SER A O 1
ATOM 3410 N N . ASN A 1 439 ? -8.763 -0.088 1.462 1.00 96.00 439 ASN A N 1
ATOM 3411 C CA . ASN A 1 439 ? -10.109 0.489 1.496 1.00 96.00 439 ASN A CA 1
ATOM 3412 C C . ASN A 1 439 ? -11.136 -0.446 2.150 1.00 96.00 439 ASN A C 1
ATOM 3414 O O . ASN A 1 439 ? -12.055 0.030 2.819 1.00 96.00 439 ASN A O 1
ATOM 3418 N N . LYS A 1 440 ? -11.008 -1.761 1.947 1.00 97.12 440 LYS A N 1
ATOM 3419 C CA . LYS A 1 440 ? -11.839 -2.768 2.612 1.00 97.12 440 LYS A CA 1
ATOM 3420 C C . LYS A 1 440 ? -11.587 -2.742 4.119 1.00 97.12 440 LYS A C 1
ATOM 3422 O O . LYS A 1 440 ? -12.553 -2.599 4.861 1.00 97.12 440 LYS A O 1
ATOM 3427 N N . ASP A 1 441 ? -10.325 -2.730 4.542 1.00 91.69 441 ASP A N 1
ATOM 3428 C CA . ASP A 1 441 ? -9.918 -2.610 5.949 1.00 91.69 441 ASP A CA 1
ATOM 3429 C C . ASP A 1 441 ? -10.465 -1.340 6.607 1.00 91.69 441 ASP A C 1
ATOM 3431 O O . ASP A 1 441 ? -10.976 -1.366 7.727 1.00 91.69 441 ASP A O 1
ATOM 3435 N N . LYS A 1 442 ? -10.421 -0.207 5.896 1.00 96.12 442 LYS A N 1
ATOM 3436 C CA . LYS A 1 442 ? -11.011 1.044 6.388 1.00 96.12 442 LYS A CA 1
ATOM 3437 C C . LYS A 1 442 ? -12.516 0.898 6.644 1.00 96.12 442 LYS A C 1
ATOM 3439 O O . LYS A 1 442 ? -13.016 1.380 7.659 1.00 96.12 442 LYS A O 1
ATOM 3444 N N . ARG A 1 443 ? -13.247 0.242 5.734 1.00 97.56 443 ARG A N 1
ATOM 3445 C CA . ARG A 1 443 ? -14.699 0.031 5.864 1.00 97.56 443 ARG A CA 1
ATOM 3446 C C . ARG A 1 443 ? -15.037 -0.933 6.993 1.00 97.56 443 ARG A C 1
ATOM 3448 O O . ARG A 1 443 ? -15.939 -0.629 7.764 1.00 97.56 443 ARG A O 1
ATOM 3455 N N . THR A 1 444 ? -14.321 -2.051 7.110 1.00 95.69 444 THR A N 1
ATOM 3456 C CA . THR A 1 444 ? -14.560 -3.044 8.168 1.00 95.69 444 THR A CA 1
ATOM 3457 C C . THR A 1 444 ? -14.304 -2.451 9.551 1.00 95.69 444 THR A C 1
ATOM 3459 O O . THR A 1 444 ? -15.145 -2.584 10.440 1.00 95.69 444 THR A O 1
ATOM 3462 N N . ARG A 1 445 ? -13.213 -1.694 9.731 1.00 94.94 445 ARG A N 1
ATOM 3463 C CA . ARG A 1 445 ? -12.959 -0.969 10.987 1.00 94.94 445 ARG A CA 1
ATOM 3464 C C . ARG A 1 445 ? -14.048 0.052 11.289 1.00 94.94 445 ARG A C 1
ATOM 3466 O O . ARG A 1 445 ? -14.510 0.137 12.420 1.00 94.94 445 ARG A O 1
ATOM 3473 N N . GLN A 1 446 ? -14.510 0.793 10.282 1.00 97.81 446 GLN A N 1
ATOM 3474 C CA . GLN A 1 446 ? -15.599 1.751 10.463 1.00 97.81 446 GLN A CA 1
ATOM 3475 C C . GLN A 1 446 ? -16.912 1.074 10.884 1.00 97.81 446 GLN A C 1
ATOM 3477 O O . GLN A 1 446 ? -17.623 1.615 11.728 1.00 97.81 446 GLN A O 1
ATOM 3482 N N . THR A 1 447 ? -17.236 -0.100 10.335 1.00 97.50 447 THR A N 1
ATOM 3483 C CA . THR A 1 447 ? -18.427 -0.858 10.748 1.00 97.50 447 THR A CA 1
ATOM 3484 C C . THR A 1 447 ? -18.299 -1.409 12.166 1.00 97.50 447 THR A C 1
ATOM 3486 O O . THR A 1 447 ? -19.255 -1.300 12.930 1.00 97.50 447 THR A O 1
ATOM 3489 N N . LEU A 1 448 ? -17.123 -1.923 12.546 1.00 95.38 448 LEU A N 1
ATOM 3490 C CA . LEU A 1 448 ? -16.862 -2.401 13.909 1.00 95.38 448 LEU A CA 1
ATOM 3491 C C . LEU A 1 448 ? -16.972 -1.259 14.925 1.00 95.38 448 LEU A C 1
ATOM 3493 O O . LEU A 1 448 ? -17.660 -1.396 15.931 1.00 95.38 448 LEU A O 1
ATOM 3497 N N . TRP A 1 449 ? -16.403 -0.092 14.612 1.00 97.38 449 TRP A N 1
ATOM 3498 C CA . TRP A 1 449 ? -16.532 1.099 15.451 1.00 97.38 449 TRP A CA 1
ATOM 3499 C C . TRP A 1 449 ? -17.990 1.541 15.626 1.00 97.38 449 TRP A C 1
ATOM 3501 O O . TRP A 1 449 ? -18.413 1.903 16.721 1.00 97.38 449 TRP A O 1
ATOM 3511 N N . GLN A 1 450 ? -18.796 1.491 14.561 1.00 97.75 450 GLN A N 1
ATOM 3512 C CA . GLN A 1 450 ? -20.225 1.799 14.657 1.00 97.75 450 GLN A CA 1
ATOM 3513 C C . GLN A 1 450 ? -20.981 0.801 15.541 1.00 97.75 450 GLN A C 1
ATOM 3515 O O . GLN A 1 450 ? -21.893 1.214 16.253 1.00 97.75 450 GLN A O 1
ATOM 3520 N N . GLN A 1 451 ? -20.627 -0.485 15.503 1.00 97.00 451 GLN A N 1
ATOM 3521 C CA . GLN A 1 451 ? -21.220 -1.505 16.373 1.00 97.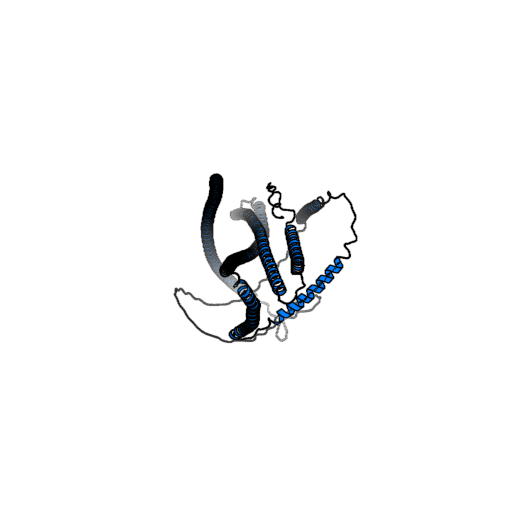00 451 GLN A CA 1
ATOM 3522 C C . GLN A 1 451 ? -20.826 -1.284 17.837 1.00 97.00 451 GLN A C 1
ATOM 3524 O O . GLN A 1 451 ? -21.710 -1.186 18.684 1.00 97.00 451 GLN A O 1
ATOM 3529 N N . GLN A 1 452 ? -19.535 -1.093 18.118 1.00 96.00 452 GLN A N 1
ATOM 3530 C CA . GLN A 1 452 ? -19.028 -0.807 19.464 1.00 96.00 452 GLN A CA 1
ATOM 3531 C C . GLN A 1 452 ? -19.636 0.483 20.035 1.00 96.00 452 GLN A C 1
ATOM 3533 O O . GLN A 1 452 ? -20.050 0.537 21.189 1.00 96.00 452 GLN A O 1
ATOM 3538 N N . SER A 1 453 ? -19.767 1.525 19.208 1.00 97.56 453 SER A N 1
ATOM 3539 C CA . SER A 1 453 ? -20.401 2.777 19.621 1.00 97.56 453 SER A CA 1
ATOM 3540 C C . SER A 1 453 ? -21.889 2.616 19.930 1.00 97.56 453 SER A C 1
ATOM 3542 O O . SER A 1 453 ? -22.386 3.357 20.771 1.00 97.56 453 SER A O 1
ATOM 3544 N N . LYS A 1 454 ? -22.608 1.710 19.257 1.00 97.88 454 LYS A N 1
ATOM 3545 C CA . LYS A 1 454 ? -24.011 1.412 19.586 1.00 97.88 454 LYS A CA 1
ATOM 3546 C C . LYS A 1 454 ? -24.109 0.669 20.912 1.00 97.88 454 LYS A C 1
ATOM 3548 O O . LYS A 1 454 ? -24.811 1.145 21.793 1.00 97.88 454 LYS A O 1
ATOM 3553 N N . GLN A 1 455 ? -23.323 -0.396 21.075 1.00 96.19 455 GLN A N 1
ATOM 3554 C CA . GLN A 1 455 ? -23.252 -1.161 22.324 1.00 96.19 455 GLN A CA 1
ATOM 3555 C C . GLN A 1 455 ? -22.963 -0.249 23.516 1.00 96.19 455 GLN A C 1
ATOM 3557 O O . GLN A 1 455 ? -23.677 -0.288 24.508 1.00 96.19 455 GLN A O 1
ATOM 3562 N N . ARG A 1 456 ? -22.013 0.684 23.379 1.00 96.81 456 ARG A N 1
ATOM 3563 C CA . ARG A 1 456 ? -21.712 1.635 24.452 1.00 96.81 456 ARG A CA 1
ATOM 3564 C C . ARG A 1 456 ? -22.884 2.552 24.809 1.00 96.81 456 ARG A C 1
ATOM 3566 O O . ARG A 1 456 ? -23.040 2.900 25.976 1.00 96.81 456 ARG A O 1
ATOM 3573 N N . MET A 1 457 ? -23.681 2.981 23.829 1.00 97.44 457 MET A N 1
ATOM 3574 C CA . MET A 1 457 ? -24.863 3.808 24.093 1.00 97.44 457 MET A CA 1
ATOM 3575 C C . MET A 1 457 ? -25.959 3.010 24.804 1.00 97.44 457 MET A C 1
ATOM 3577 O O . MET A 1 457 ? -26.603 3.556 25.699 1.00 97.44 457 MET A O 1
ATOM 3581 N N . ASP A 1 458 ? -26.125 1.737 24.446 1.00 96.62 458 ASP A N 1
ATOM 3582 C CA . ASP A 1 458 ? -27.068 0.827 25.101 1.00 96.62 458 ASP A CA 1
ATOM 3583 C C . ASP A 1 458 ? -26.626 0.526 26.544 1.00 96.62 458 ASP A C 1
ATOM 3585 O O . ASP A 1 458 ? -27.424 0.650 27.472 1.00 96.62 458 ASP A O 1
ATOM 3589 N N . ASP A 1 459 ? -25.339 0.241 26.761 1.00 95.19 459 ASP A N 1
ATOM 3590 C CA . ASP A 1 459 ? -24.764 0.012 28.093 1.00 95.19 459 ASP A CA 1
ATOM 3591 C C . ASP A 1 459 ? -24.856 1.258 28.973 1.00 95.19 459 ASP A C 1
ATOM 3593 O O . ASP A 1 459 ? -25.210 1.176 30.144 1.00 95.19 459 ASP A O 1
ATOM 3597 N N . LYS A 1 460 ? -24.580 2.440 28.408 1.00 97.12 460 LYS A N 1
ATOM 3598 C CA . LYS A 1 460 ? -24.751 3.710 29.118 1.00 97.12 460 LYS A CA 1
ATOM 3599 C C . LYS A 1 460 ? -26.196 3.904 29.569 1.00 97.12 460 LYS A C 1
ATOM 3601 O O . LYS A 1 460 ? -26.427 4.366 30.681 1.00 97.12 460 LYS A O 1
ATOM 3606 N N . LYS A 1 461 ? -27.167 3.583 28.709 1.00 97.44 461 LYS A N 1
ATOM 3607 C CA . LYS A 1 461 ? -28.587 3.678 29.058 1.00 97.44 461 LYS A CA 1
ATOM 3608 C C . LYS A 1 461 ? -28.923 2.732 30.218 1.00 97.44 461 LYS A C 1
ATOM 3610 O O . LYS A 1 461 ? -29.496 3.194 31.197 1.00 97.44 461 LYS A O 1
ATOM 3615 N N . ARG A 1 462 ? -28.484 1.471 30.151 1.00 95.31 462 ARG A N 1
ATOM 3616 C CA . ARG A 1 462 ? -28.682 0.479 31.224 1.00 95.31 462 ARG A CA 1
ATOM 3617 C C . ARG A 1 462 ? -28.058 0.911 32.551 1.00 95.31 462 ARG A C 1
ATOM 3619 O O . ARG A 1 462 ? -28.726 0.865 33.572 1.00 95.31 462 ARG A O 1
ATOM 3626 N N . ASN A 1 463 ? -26.818 1.401 32.531 1.00 94.50 463 ASN A N 1
ATOM 3627 C CA . ASN A 1 463 ? -26.133 1.873 33.739 1.00 94.50 463 ASN A CA 1
ATOM 3628 C C . ASN A 1 463 ? -26.840 3.079 34.381 1.00 94.50 463 ASN A C 1
ATOM 3630 O O . ASN A 1 463 ? -26.843 3.220 35.601 1.00 94.50 463 ASN A O 1
ATOM 3634 N N . LEU A 1 464 ? -27.421 3.972 33.568 1.00 96.00 464 LEU A N 1
ATOM 3635 C CA . LEU A 1 464 ? -28.207 5.101 34.071 1.00 96.00 464 LEU A CA 1
ATOM 3636 C C . LEU A 1 464 ? -29.535 4.638 34.678 1.00 96.00 464 LEU A C 1
ATOM 3638 O O . LEU A 1 464 ? -29.908 5.132 35.738 1.00 96.00 464 LEU A O 1
ATOM 3642 N N . GLU A 1 465 ? -30.216 3.682 34.044 1.00 96.56 465 GLU A N 1
ATOM 3643 C CA . GLU A 1 465 ? -31.439 3.070 34.578 1.00 96.56 465 GLU A CA 1
ATOM 3644 C C . GLU A 1 465 ? -31.169 2.360 35.918 1.00 96.56 465 GLU A C 1
ATOM 3646 O O . GLU A 1 465 ? -31.880 2.618 36.888 1.00 96.56 465 GLU A O 1
ATOM 3651 N N . GLU A 1 466 ? -30.090 1.572 36.014 1.00 95.75 466 GLU A N 1
ATOM 3652 C CA . GLU A 1 466 ? -29.643 0.914 37.256 1.00 95.75 466 GLU A CA 1
ATOM 3653 C C . GLU A 1 466 ? -29.323 1.946 38.350 1.00 95.75 466 GLU A C 1
ATOM 3655 O O . GLU A 1 466 ? -29.783 1.826 39.486 1.00 95.75 466 GLU A O 1
ATOM 3660 N N . ALA A 1 467 ? -28.589 3.012 38.017 1.00 96.00 467 ALA A N 1
ATOM 3661 C CA . ALA A 1 467 ? -28.275 4.073 38.972 1.00 96.00 467 ALA A CA 1
ATOM 3662 C C . ALA A 1 467 ? -29.539 4.799 39.476 1.00 96.00 467 ALA A C 1
ATOM 3664 O O . ALA A 1 467 ? -29.652 5.113 40.664 1.00 96.00 467 ALA A O 1
ATOM 3665 N N . GLU A 1 468 ? -30.513 5.064 38.602 1.00 96.88 468 GLU A N 1
ATOM 3666 C CA . GLU A 1 468 ? -31.789 5.658 39.006 1.00 96.88 468 GLU A CA 1
ATOM 3667 C C . GLU A 1 468 ? -32.621 4.719 39.886 1.00 96.88 468 GLU A C 1
ATOM 3669 O O . GLU A 1 468 ? -33.229 5.176 40.859 1.00 96.88 468 GLU A O 1
ATOM 3674 N N . GLU A 1 469 ? -32.643 3.422 39.583 1.00 96.69 469 GLU A N 1
ATOM 3675 C CA . GLU A 1 469 ? -33.334 2.414 40.385 1.00 96.69 469 GLU A CA 1
ATOM 3676 C C . GLU A 1 469 ? -32.737 2.310 41.793 1.00 96.69 469 GLU A C 1
ATOM 3678 O O . GLU A 1 469 ? -33.473 2.428 42.779 1.00 96.69 469 GLU A O 1
ATOM 3683 N N . MET A 1 470 ? -31.407 2.218 41.897 1.00 96.38 470 MET A N 1
ATOM 3684 C CA . MET A 1 470 ? -30.687 2.195 43.176 1.00 96.38 470 MET A CA 1
ATOM 3685 C C . MET A 1 470 ? -30.971 3.448 44.007 1.00 96.38 470 MET A C 1
ATOM 3687 O O . MET A 1 470 ? -31.223 3.366 45.211 1.00 96.38 470 MET A O 1
ATOM 3691 N N . LYS A 1 471 ? -31.016 4.621 43.361 1.00 97.75 471 LYS A N 1
ATOM 3692 C CA . LYS A 1 471 ? -31.368 5.876 44.030 1.00 97.75 471 LYS A CA 1
ATOM 3693 C C . LYS A 1 471 ? -32.804 5.855 44.563 1.00 97.75 471 LYS A C 1
ATOM 3695 O O . LYS A 1 471 ? -33.033 6.203 45.721 1.00 97.75 471 LYS A O 1
ATOM 3700 N N . ARG A 1 472 ? -33.779 5.430 43.751 1.00 96.81 472 ARG A N 1
ATOM 3701 C CA . ARG A 1 472 ? -35.192 5.337 44.169 1.00 96.81 472 ARG A CA 1
ATOM 3702 C C . ARG A 1 472 ? -35.378 4.339 45.314 1.00 96.81 472 ARG A C 1
ATOM 3704 O O . ARG A 1 472 ? -36.179 4.602 46.213 1.00 96.81 472 ARG A O 1
ATOM 3711 N N . ALA A 1 473 ? -34.665 3.214 45.290 1.00 96.81 473 ALA A N 1
ATOM 3712 C CA . ALA A 1 473 ? -34.685 2.218 46.357 1.00 96.81 473 ALA A CA 1
ATOM 3713 C C . ALA A 1 473 ? -34.104 2.780 47.667 1.00 96.81 473 ALA A C 1
ATOM 3715 O O . ALA A 1 473 ? -34.776 2.718 48.700 1.00 96.81 473 ALA A O 1
ATOM 3716 N N . GLY A 1 474 ? -32.944 3.445 47.604 1.00 96.00 474 GLY A N 1
ATOM 3717 C CA . GLY A 1 474 ? -32.351 4.143 48.748 1.00 96.00 474 GLY A CA 1
ATOM 3718 C C . GLY A 1 474 ? -33.291 5.191 49.360 1.00 96.00 474 GLY A C 1
ATOM 3719 O O . GLY A 1 474 ? -33.501 5.210 50.571 1.00 96.00 474 GLY A O 1
ATOM 3720 N N . GLU A 1 475 ? -33.966 6.002 48.535 1.00 97.25 475 GLU A N 1
ATOM 3721 C CA . GLU A 1 475 ? -34.949 6.985 49.017 1.00 97.25 475 GLU A CA 1
ATOM 3722 C C . GLU A 1 475 ? -36.178 6.342 49.689 1.00 97.25 475 GLU A C 1
ATOM 3724 O O . GLU A 1 475 ? -36.749 6.910 50.623 1.00 97.25 475 GLU A O 1
ATOM 3729 N N . LYS A 1 476 ? -36.637 5.173 49.215 1.00 97.31 476 LYS A N 1
ATOM 3730 C CA . LYS A 1 476 ? -37.736 4.430 49.861 1.00 97.31 476 LYS A CA 1
ATOM 3731 C C . LYS A 1 476 ? -37.323 3.927 51.246 1.00 97.31 476 LYS A C 1
ATOM 3733 O O . LYS A 1 476 ? -38.112 4.062 52.179 1.00 97.31 476 LYS A O 1
ATOM 3738 N N . ILE A 1 477 ? -36.101 3.416 51.388 1.00 97.50 477 ILE A N 1
ATOM 3739 C CA . ILE A 1 477 ? -35.554 2.940 52.668 1.00 97.50 477 ILE A CA 1
ATOM 3740 C C . ILE A 1 477 ? -35.380 4.099 53.650 1.00 97.50 477 ILE A C 1
ATOM 3742 O O . ILE A 1 477 ? -35.843 4.010 54.787 1.00 97.50 477 ILE A O 1
ATOM 3746 N N . ALA A 1 478 ? -34.837 5.229 53.189 1.00 96.38 478 ALA A N 1
ATOM 3747 C CA . ALA A 1 478 ? -34.719 6.435 54.003 1.00 96.38 478 ALA A CA 1
ATOM 3748 C C . ALA A 1 478 ? -36.092 6.928 54.506 1.00 96.38 478 ALA A C 1
ATOM 3750 O O . ALA A 1 478 ? -36.247 7.254 55.685 1.00 96.38 478 ALA A O 1
ATOM 3751 N N . ARG A 1 479 ? -37.126 6.923 53.646 1.00 96.69 479 ARG A N 1
ATOM 3752 C CA . ARG A 1 479 ? -38.509 7.255 54.044 1.00 96.69 479 ARG A CA 1
ATOM 3753 C C . ARG A 1 479 ? -39.079 6.267 55.065 1.00 96.69 479 ARG A C 1
ATOM 3755 O O . ARG A 1 479 ? -39.693 6.703 56.036 1.00 96.69 479 ARG A O 1
ATOM 3762 N N . ALA A 1 480 ? -38.870 4.964 54.871 1.00 96.62 480 ALA A N 1
ATOM 3763 C CA . ALA A 1 480 ? -39.315 3.937 55.813 1.00 96.62 480 ALA A CA 1
ATOM 3764 C C . ALA A 1 480 ? -38.669 4.121 57.197 1.00 96.62 480 ALA A C 1
ATOM 3766 O O . ALA A 1 480 ? -39.366 4.053 58.210 1.00 96.62 480 ALA A O 1
ATOM 3767 N N . ARG A 1 481 ? -37.369 4.449 57.238 1.00 95.44 481 ARG A N 1
ATOM 3768 C CA . ARG A 1 481 ? -36.648 4.778 58.475 1.00 95.44 481 ARG A CA 1
ATOM 3769 C C . ARG A 1 481 ? -37.278 5.968 59.202 1.00 95.44 481 ARG A C 1
ATOM 3771 O O . ARG A 1 481 ? -37.545 5.864 60.394 1.00 95.44 481 ARG A O 1
ATOM 3778 N N . ILE A 1 482 ? -37.568 7.063 58.490 1.00 95.44 482 ILE A N 1
ATOM 3779 C CA . ILE A 1 482 ? -38.201 8.263 59.071 1.00 95.44 482 ILE A CA 1
ATOM 3780 C C . ILE A 1 482 ? -39.589 7.942 59.640 1.00 95.44 482 ILE A C 1
ATOM 3782 O O . ILE A 1 482 ? -39.905 8.371 60.748 1.00 95.44 482 ILE A O 1
ATOM 3786 N N . LEU A 1 483 ? -40.412 7.177 58.912 1.00 96.00 483 LEU A N 1
ATOM 3787 C CA . LEU A 1 483 ? -41.739 6.775 59.387 1.00 96.00 483 LEU A CA 1
ATOM 3788 C C . LEU A 1 483 ? -41.635 5.953 60.675 1.00 96.00 483 LEU A C 1
ATOM 3790 O O . LEU A 1 483 ? -42.275 6.296 61.666 1.00 96.00 483 LEU A O 1
ATOM 3794 N N . LEU A 1 484 ? -40.788 4.920 60.697 1.00 92.62 484 LEU A N 1
ATOM 3795 C CA . LEU A 1 484 ? -40.580 4.094 61.889 1.00 92.62 484 LEU A CA 1
ATOM 3796 C C . LEU A 1 484 ? -40.050 4.915 63.068 1.00 92.62 484 LEU A C 1
ATOM 3798 O O . LEU A 1 484 ? -40.510 4.734 64.194 1.00 92.62 484 LEU A O 1
ATOM 3802 N N . GLN A 1 485 ? -39.137 5.855 62.822 1.00 93.12 485 GLN A N 1
ATOM 3803 C CA . GLN A 1 485 ? -38.609 6.738 63.860 1.00 93.12 485 GLN A CA 1
ATOM 3804 C C . GLN A 1 485 ? -39.694 7.665 64.418 1.00 93.12 485 GLN A C 1
ATOM 3806 O O . GLN A 1 485 ? -39.742 7.883 65.625 1.00 93.12 485 GLN A O 1
ATOM 3811 N N . GLY A 1 486 ? -40.600 8.160 63.571 1.00 93.56 486 GLY A N 1
ATOM 3812 C CA . GLY A 1 486 ? -41.752 8.955 63.997 1.00 93.56 486 GLY A CA 1
ATOM 3813 C C . GLY A 1 486 ? -42.770 8.164 64.825 1.00 93.56 486 GLY A C 1
ATOM 3814 O O . GLY A 1 486 ? -43.316 8.705 65.782 1.00 93.56 486 GLY A O 1
ATOM 3815 N N . PHE A 1 487 ? -43.003 6.888 64.496 1.00 93.81 487 PHE A N 1
ATOM 3816 C CA . PHE A 1 487 ? -43.943 6.030 65.229 1.00 93.81 487 PHE A CA 1
ATOM 3817 C C . PHE A 1 487 ? -43.382 5.509 66.559 1.00 93.81 487 PHE A C 1
ATOM 3819 O O . PHE A 1 487 ? -44.114 5.468 67.546 1.00 93.81 487 PHE A O 1
ATOM 3826 N N . TYR A 1 488 ? -42.104 5.121 66.606 1.00 89.56 488 TYR A N 1
ATOM 3827 C CA . TYR A 1 488 ? -41.509 4.453 67.771 1.00 89.56 488 TYR A CA 1
ATOM 3828 C C . TYR A 1 488 ? -40.588 5.344 68.613 1.00 89.56 488 TYR A C 1
ATOM 3830 O O . TYR A 1 488 ? -40.362 5.040 69.778 1.00 89.56 488 TYR A O 1
ATOM 3838 N N . GLY A 1 489 ? -40.091 6.465 68.083 1.00 80.94 489 GLY A N 1
ATOM 3839 C CA . GLY A 1 489 ? -39.103 7.319 68.757 1.00 80.94 489 GLY A CA 1
ATOM 3840 C C . GLY A 1 489 ? -39.591 8.059 70.011 1.00 80.94 489 GLY A C 1
ATOM 3841 O O . GLY A 1 489 ? -38.794 8.746 70.644 1.00 80.94 489 GLY A O 1
ATOM 3842 N N . GLY A 1 490 ? -40.875 7.944 70.372 1.00 77.81 490 GLY A N 1
ATOM 3843 C CA . GLY A 1 490 ? -41.463 8.540 71.580 1.00 77.81 490 GLY A CA 1
ATOM 3844 C C . GLY A 1 490 ? -41.658 7.580 72.763 1.00 77.81 490 GLY A C 1
ATOM 3845 O O . GLY A 1 490 ? -42.027 8.036 73.842 1.00 77.81 490 GLY A O 1
ATOM 3846 N N . GLN A 1 491 ? -41.436 6.274 72.589 1.00 67.94 491 GLN A N 1
ATOM 3847 C CA . GLN A 1 491 ? -41.504 5.277 73.666 1.00 67.94 491 GLN A CA 1
ATOM 3848 C C . GLN A 1 491 ? -40.107 4.695 73.903 1.00 67.94 491 GLN A C 1
ATOM 3850 O O . GLN A 1 491 ? -39.339 4.579 72.954 1.00 67.94 491 GLN A O 1
ATOM 3855 N N . GLU A 1 492 ? -39.759 4.335 75.145 1.00 66.44 492 GLU A N 1
ATOM 3856 C CA . GLU A 1 492 ? -38.541 3.565 75.438 1.00 66.44 492 GLU A CA 1
ATOM 3857 C C . GLU A 1 492 ? -38.606 2.240 74.667 1.00 66.44 492 GLU A C 1
ATOM 3859 O O . GLU A 1 492 ? -39.265 1.273 75.049 1.00 66.44 492 GLU A O 1
ATOM 3864 N N . THR A 1 493 ? -37.996 2.250 73.489 1.00 54.91 493 THR A N 1
ATOM 3865 C CA . THR A 1 493 ? -38.093 1.203 72.487 1.00 54.91 493 THR A CA 1
ATOM 3866 C C . THR A 1 493 ? -37.399 -0.061 72.974 1.00 54.91 493 THR A C 1
ATOM 3868 O O . THR A 1 493 ? -36.182 -0.073 73.148 1.00 54.91 493 THR A O 1
ATOM 3871 N N . SER A 1 494 ? -38.165 -1.141 73.154 1.00 65.25 494 SER A N 1
ATOM 3872 C CA . SER A 1 494 ? -37.638 -2.490 73.404 1.00 65.25 494 SER A CA 1
ATOM 3873 C C . SER A 1 494 ? -36.606 -2.892 72.332 1.00 65.25 494 SER A C 1
ATOM 3875 O O . SER A 1 494 ? -36.757 -2.520 71.169 1.00 65.25 494 SER A O 1
ATOM 3877 N N . GLY A 1 495 ? -35.578 -3.674 72.683 1.00 78.69 495 GLY A N 1
ATOM 3878 C CA . GLY A 1 495 ? -34.390 -3.922 71.836 1.00 78.69 495 GLY A CA 1
ATOM 3879 C C . GLY A 1 495 ? -34.625 -4.403 70.389 1.00 78.69 495 GLY A C 1
ATOM 3880 O O . GLY A 1 495 ? -33.762 -4.217 69.538 1.00 78.69 495 GLY A O 1
ATOM 3881 N N . LYS A 1 496 ? -35.807 -4.933 70.050 1.00 84.88 496 LYS A N 1
ATOM 3882 C CA . LYS A 1 496 ? -36.138 -5.351 68.673 1.00 84.88 496 LYS A CA 1
ATOM 3883 C C . LYS A 1 496 ? -36.281 -4.177 67.698 1.00 84.88 496 LYS A C 1
ATOM 3885 O O . LYS A 1 496 ? -35.919 -4.288 66.531 1.00 84.88 496 LYS A O 1
ATOM 3890 N N . THR A 1 497 ? -36.787 -3.029 68.150 1.00 85.25 497 THR A N 1
ATOM 3891 C CA . THR A 1 497 ? -36.939 -1.852 67.275 1.00 85.25 497 THR A CA 1
ATOM 3892 C C . THR A 1 497 ? -35.599 -1.176 66.977 1.00 85.25 497 THR A C 1
ATOM 3894 O O . THR A 1 497 ? -35.440 -0.637 65.887 1.00 85.25 497 THR A O 1
ATOM 3897 N N . SER A 1 498 ? -34.605 -1.258 67.875 1.00 87.25 498 SER A N 1
ATOM 3898 C CA . SER A 1 498 ? -33.251 -0.756 67.583 1.00 87.25 498 SER A CA 1
ATOM 3899 C C . SER A 1 498 ? -32.529 -1.590 66.525 1.00 87.25 498 SER A C 1
ATOM 3901 O O . SER A 1 498 ? -31.836 -1.026 65.682 1.00 87.25 498 SER A O 1
ATOM 3903 N N . GLU A 1 499 ? -32.730 -2.912 66.517 1.00 91.56 499 GLU A N 1
ATOM 3904 C CA . GLU A 1 499 ? -32.168 -3.794 65.484 1.00 91.56 499 GLU A CA 1
ATOM 3905 C C . GLU A 1 499 ? -32.729 -3.465 64.093 1.00 91.56 499 GLU A C 1
ATOM 3907 O O . GLU A 1 499 ? -31.977 -3.405 63.120 1.00 91.56 499 GLU A O 1
ATOM 3912 N N . LEU A 1 500 ? -34.031 -3.164 63.996 1.00 93.06 500 LEU A N 1
ATOM 3913 C CA . LEU A 1 500 ? -34.661 -2.768 62.733 1.00 93.06 500 LEU A CA 1
ATOM 3914 C C . LEU A 1 500 ? -34.097 -1.445 62.187 1.00 93.06 500 LEU A C 1
ATOM 3916 O O . LEU A 1 500 ? -33.846 -1.340 60.986 1.00 93.06 500 LEU A O 1
ATOM 3920 N N . PHE A 1 501 ? -33.864 -0.443 63.044 1.00 92.19 501 PHE A N 1
ATOM 3921 C CA . PHE A 1 501 ? -33.225 0.811 62.622 1.00 92.19 501 PHE A CA 1
ATOM 3922 C C . PHE A 1 501 ? -31.795 0.588 62.131 1.00 92.19 501 PHE A C 1
ATOM 3924 O O . PHE A 1 501 ? -31.437 1.121 61.081 1.00 92.19 501 PHE A O 1
ATOM 3931 N N . ALA A 1 502 ? -31.015 -0.232 62.842 1.00 94.19 502 ALA A N 1
ATOM 3932 C CA . ALA A 1 502 ? -29.656 -0.577 62.435 1.00 94.19 502 ALA A CA 1
ATOM 3933 C C . ALA A 1 502 ? -29.635 -1.298 61.075 1.00 94.19 502 ALA A C 1
ATOM 3935 O O . ALA A 1 502 ? -28.773 -1.028 60.239 1.00 94.19 502 ALA A O 1
ATOM 3936 N N . LEU A 1 503 ? -30.611 -2.174 60.817 1.00 96.19 503 LEU A N 1
ATOM 3937 C CA . LEU A 1 503 ? -30.744 -2.857 59.532 1.00 96.19 503 LEU A CA 1
ATOM 3938 C C . LEU A 1 503 ? -31.128 -1.891 58.401 1.00 96.19 503 LEU A C 1
ATOM 3940 O O . LEU A 1 503 ? -30.549 -1.968 57.321 1.00 96.19 503 LEU A O 1
ATOM 3944 N N . LEU A 1 504 ? -32.050 -0.952 58.638 1.00 96.19 504 LEU A N 1
ATOM 3945 C CA . LEU A 1 504 ? -32.416 0.067 57.644 1.00 96.19 504 LEU A CA 1
ATOM 3946 C C . LEU A 1 504 ? -31.271 1.037 57.345 1.00 96.19 504 LEU A C 1
ATOM 3948 O O . LEU A 1 504 ? -31.093 1.420 56.193 1.00 96.19 504 LEU A O 1
ATOM 3952 N N . GLU A 1 505 ? -30.487 1.416 58.353 1.00 96.06 505 GLU A N 1
ATOM 3953 C CA . GLU A 1 505 ? -29.296 2.249 58.172 1.00 96.06 505 GLU A CA 1
ATOM 3954 C C . GLU A 1 505 ? -28.213 1.517 57.373 1.00 96.06 505 GLU A C 1
ATOM 3956 O O . GLU A 1 505 ? -27.632 2.093 56.452 1.00 96.06 505 GLU A O 1
ATOM 3961 N N . ARG A 1 506 ? -27.997 0.225 57.655 1.00 97.69 506 ARG A N 1
ATOM 3962 C CA . ARG A 1 506 ? -27.101 -0.618 56.858 1.00 97.69 506 ARG A CA 1
ATOM 3963 C C . ARG A 1 506 ? -27.575 -0.732 55.411 1.00 97.69 506 ARG A C 1
ATOM 3965 O O . ARG A 1 506 ? -26.774 -0.529 54.508 1.00 97.69 506 ARG A O 1
ATOM 3972 N N . LEU A 1 507 ? -28.868 -0.976 55.184 1.00 97.56 507 LEU A N 1
ATOM 3973 C CA . LEU A 1 507 ? -29.430 -1.020 53.833 1.00 97.56 507 LEU A CA 1
ATOM 3974 C C . LEU A 1 507 ? -29.278 0.326 53.108 1.00 97.56 507 LEU A C 1
ATOM 3976 O O . LEU A 1 507 ? -28.901 0.344 51.942 1.00 97.56 507 LEU A O 1
ATOM 3980 N N . GLU A 1 508 ? -29.527 1.458 53.771 1.00 96.31 508 GLU A N 1
ATOM 3981 C CA . GLU A 1 508 ? -29.313 2.791 53.184 1.00 96.31 508 GLU A CA 1
ATOM 3982 C C . GLU A 1 508 ? -27.845 2.988 52.762 1.00 96.31 508 GLU A C 1
ATOM 3984 O O . GLU A 1 508 ? -27.583 3.455 51.650 1.00 96.31 508 GLU A O 1
ATOM 3989 N N . ALA A 1 509 ? -26.894 2.566 53.604 1.00 97.00 509 ALA A N 1
ATOM 3990 C CA . ALA A 1 509 ? -25.469 2.585 53.282 1.00 97.00 509 ALA A CA 1
ATOM 3991 C C . ALA A 1 509 ? -25.117 1.652 52.106 1.00 97.00 509 ALA A C 1
ATOM 3993 O O . ALA A 1 509 ? -24.357 2.057 51.225 1.00 97.00 509 ALA A O 1
ATOM 3994 N N . ASP A 1 510 ? -25.706 0.455 52.041 1.00 97.75 510 ASP A N 1
ATOM 3995 C CA . ASP A 1 510 ? -25.482 -0.516 50.962 1.00 97.75 510 ASP A CA 1
ATOM 3996 C C . ASP A 1 510 ? -26.016 -0.002 49.608 1.00 97.75 510 ASP A C 1
ATOM 3998 O O . ASP A 1 510 ? -25.337 -0.121 48.583 1.00 97.75 510 ASP A O 1
ATOM 4002 N N . TYR A 1 511 ? -27.188 0.648 49.581 1.00 97.56 511 TYR A N 1
ATOM 4003 C CA . TYR A 1 511 ? -27.713 1.293 48.367 1.00 97.56 511 TYR A CA 1
ATOM 4004 C C . TYR A 1 511 ? -26.890 2.518 47.956 1.00 97.56 511 TYR A C 1
ATOM 4006 O O . TYR A 1 511 ? -26.659 2.729 46.764 1.00 97.56 511 TYR A O 1
ATOM 4014 N N . ALA A 1 512 ? -26.411 3.316 48.915 1.00 97.31 512 ALA A N 1
ATOM 4015 C CA . ALA A 1 512 ? -25.513 4.432 48.625 1.00 97.31 512 ALA A CA 1
ATOM 4016 C C . ALA A 1 512 ? -24.177 3.942 48.039 1.00 97.31 512 ALA A C 1
ATOM 4018 O O . ALA A 1 512 ? -23.697 4.505 47.053 1.00 97.31 512 ALA A O 1
ATOM 4019 N N . ALA A 1 513 ? -23.610 2.865 48.590 1.00 97.56 513 ALA A N 1
ATOM 4020 C CA . ALA A 1 513 ? -22.413 2.220 48.059 1.00 97.56 513 ALA A CA 1
ATOM 4021 C C . ALA A 1 513 ? -22.653 1.662 46.646 1.00 97.56 513 ALA A C 1
ATOM 4023 O O . ALA A 1 513 ? -21.863 1.935 45.742 1.00 97.56 513 ALA A O 1
ATOM 4024 N N . SER A 1 514 ? -23.782 0.980 46.424 1.00 95.94 514 SER A N 1
ATOM 4025 C CA . SER A 1 514 ? -24.169 0.442 45.110 1.00 95.94 514 SER A CA 1
ATOM 4026 C C . SER A 1 514 ? -24.364 1.546 44.063 1.00 95.94 514 SER A C 1
ATOM 4028 O O . SER A 1 514 ? -23.954 1.395 42.914 1.00 95.94 514 SER A O 1
ATOM 4030 N N . LEU A 1 515 ? -24.921 2.699 44.451 1.00 97.00 515 LEU A N 1
ATOM 4031 C CA . LEU A 1 515 ? -25.052 3.866 43.575 1.00 97.00 515 LEU A CA 1
ATOM 4032 C C . LEU A 1 515 ? -23.685 4.460 43.198 1.00 97.00 515 LEU A C 1
ATOM 4034 O O . LEU A 1 515 ? -23.456 4.809 42.035 1.00 97.00 515 LEU A O 1
ATOM 4038 N N . ILE A 1 516 ? -22.768 4.579 44.163 1.00 97.19 516 ILE A N 1
ATOM 4039 C CA . ILE A 1 516 ? -21.389 5.027 43.909 1.00 97.19 516 ILE A CA 1
ATOM 4040 C C . ILE A 1 516 ? -20.689 4.052 42.961 1.00 97.19 516 ILE A C 1
ATOM 4042 O O . ILE A 1 516 ? -20.001 4.482 42.038 1.00 97.19 516 ILE A O 1
ATOM 4046 N N . GLU A 1 517 ? -20.900 2.749 43.136 1.00 95.69 517 GLU A N 1
ATOM 4047 C CA . GLU A 1 517 ? -20.326 1.741 42.255 1.00 95.69 517 GLU A CA 1
ATOM 4048 C C . GLU A 1 517 ? -20.898 1.837 40.833 1.00 95.69 517 GLU A C 1
ATOM 4050 O O . GLU A 1 517 ? -20.129 1.950 39.881 1.00 95.69 517 GLU A O 1
ATOM 4055 N N . ALA A 1 518 ? -22.225 1.886 40.667 1.00 95.12 518 ALA A N 1
ATOM 4056 C CA . ALA A 1 518 ? -22.874 1.995 39.357 1.00 95.12 518 ALA A CA 1
ATOM 4057 C C . ALA A 1 518 ? -22.448 3.270 38.603 1.00 95.12 518 ALA A C 1
ATOM 4059 O O . ALA A 1 518 ? -22.088 3.228 37.422 1.00 95.12 518 ALA A O 1
ATOM 4060 N N . THR A 1 519 ? -22.403 4.411 39.298 1.00 96.19 519 THR A N 1
ATOM 4061 C CA . THR A 1 519 ? -21.919 5.675 38.716 1.00 96.19 519 THR A CA 1
ATOM 4062 C C . THR A 1 519 ? -20.417 5.634 38.418 1.00 96.19 519 THR A C 1
ATOM 4064 O O . THR A 1 519 ? -19.985 6.116 37.369 1.00 96.19 519 THR A O 1
ATOM 4067 N N . GLY A 1 520 ? -19.618 5.000 39.279 1.00 96.50 520 GLY A N 1
ATOM 4068 C CA . GLY A 1 520 ? -18.192 4.768 39.061 1.00 96.50 520 GLY A CA 1
ATOM 4069 C C . GLY A 1 520 ? -17.910 3.889 37.839 1.00 96.50 520 GLY A C 1
ATOM 4070 O O . GLY A 1 520 ? -17.030 4.220 37.039 1.00 96.50 520 GLY A O 1
ATOM 4071 N N . ARG A 1 521 ? -18.692 2.818 37.633 1.00 94.44 521 ARG A N 1
ATOM 4072 C CA . ARG A 1 521 ? -18.626 1.967 36.431 1.00 94.44 521 ARG A CA 1
ATOM 4073 C C . ARG A 1 521 ? -18.883 2.789 35.166 1.00 94.44 521 ARG A C 1
ATOM 4075 O O . ARG A 1 521 ? -18.131 2.660 34.201 1.00 94.44 521 ARG A O 1
ATOM 4082 N N . GLU A 1 522 ? -19.880 3.676 35.173 1.00 96.25 522 GLU A N 1
ATOM 4083 C CA . GLU A 1 522 ? -20.188 4.541 34.025 1.00 96.25 522 GLU A CA 1
ATOM 4084 C C . GLU A 1 522 ? -19.065 5.541 33.714 1.00 96.25 522 GLU A C 1
ATOM 4086 O O . GLU A 1 522 ? -18.699 5.711 32.548 1.00 96.25 522 GLU A O 1
ATOM 4091 N N . VAL A 1 523 ? -18.481 6.178 34.733 1.00 97.56 523 VAL A N 1
ATOM 4092 C CA . VAL A 1 523 ? -17.366 7.123 34.550 1.00 97.56 523 VAL A CA 1
ATOM 4093 C C . VAL A 1 523 ? -16.149 6.414 33.952 1.00 97.56 523 VAL A C 1
ATOM 4095 O O . VAL A 1 523 ? -15.595 6.885 32.953 1.00 97.56 523 VAL A O 1
ATOM 4098 N N . SER A 1 524 ? -15.778 5.255 34.499 1.00 95.62 524 SER A N 1
ATOM 4099 C CA . SER A 1 524 ? -14.670 4.436 33.994 1.00 95.62 524 SER A CA 1
ATOM 4100 C C . SER A 1 524 ? -14.925 3.941 32.566 1.00 95.62 524 SER A C 1
ATOM 4102 O O . SER A 1 524 ? -14.055 4.070 31.702 1.00 95.62 524 SER A O 1
ATOM 4104 N N . ALA A 1 525 ? -16.133 3.450 32.269 1.00 96.25 525 ALA A N 1
ATOM 4105 C CA . ALA A 1 525 ? -16.507 3.002 30.928 1.00 96.25 525 ALA A CA 1
ATOM 4106 C C . ALA A 1 525 ? -16.541 4.157 29.909 1.00 96.25 525 ALA A C 1
ATOM 4108 O O . ALA A 1 525 ? -16.128 3.991 28.759 1.00 96.25 525 ALA A O 1
ATOM 4109 N N . SER A 1 526 ? -16.987 5.350 30.316 1.00 96.69 526 SER A N 1
ATOM 4110 C CA . SER A 1 526 ? -16.953 6.551 29.476 1.00 96.69 526 SER A CA 1
ATOM 4111 C C . SER A 1 526 ? -15.521 7.009 29.185 1.00 96.69 526 SER A C 1
ATOM 4113 O O . SER A 1 526 ? -15.242 7.441 28.063 1.00 96.69 526 SER A O 1
ATOM 4115 N N . ALA A 1 527 ? -14.614 6.921 30.162 1.00 97.69 527 ALA A N 1
ATOM 4116 C CA . ALA A 1 527 ? -13.202 7.241 29.967 1.00 97.69 527 ALA A CA 1
ATOM 4117 C C . ALA A 1 527 ? -12.536 6.259 28.988 1.00 97.69 527 ALA A C 1
ATOM 4119 O O . ALA A 1 527 ? -11.933 6.696 28.006 1.00 97.69 527 ALA A O 1
ATOM 4120 N N . ALA A 1 528 ? -12.738 4.950 29.188 1.00 96.94 528 ALA A N 1
ATOM 4121 C CA . ALA A 1 528 ? -12.228 3.905 28.298 1.00 96.94 528 ALA A CA 1
ATOM 4122 C C . ALA A 1 528 ? -12.748 4.067 26.858 1.00 96.94 528 ALA A C 1
ATOM 4124 O O . ALA A 1 528 ? -11.973 4.043 25.904 1.00 96.94 528 ALA A O 1
ATOM 4125 N N . PHE A 1 529 ? -14.046 4.345 26.684 1.00 97.00 529 PHE A N 1
ATOM 4126 C CA . PHE A 1 529 ? -14.620 4.607 25.361 1.00 97.00 529 PHE A CA 1
ATOM 4127 C C . PHE A 1 529 ? -14.038 5.865 24.695 1.00 97.00 529 PHE A C 1
ATOM 4129 O O . PHE A 1 529 ? -13.879 5.914 23.472 1.00 97.00 529 PHE A O 1
ATOM 4136 N N . GLY A 1 530 ? -13.711 6.895 25.482 1.00 97.25 530 GLY A N 1
ATOM 4137 C CA . GLY A 1 530 ? -13.014 8.086 24.999 1.00 97.25 530 GLY A CA 1
ATOM 4138 C C . GLY A 1 530 ? -11.619 7.766 24.457 1.00 97.25 530 GLY A C 1
ATOM 4139 O O . GLY A 1 530 ? -11.251 8.243 23.379 1.00 97.25 530 GLY A O 1
ATOM 4140 N N . GLU A 1 531 ? -10.873 6.915 25.162 1.00 97.44 531 GLU A N 1
ATOM 4141 C CA . GLU A 1 531 ? -9.558 6.442 24.730 1.00 97.44 531 GLU A CA 1
ATOM 4142 C C . GLU A 1 531 ? -9.660 5.604 23.446 1.00 97.44 531 GLU A C 1
ATOM 4144 O O . GLU A 1 531 ? -8.977 5.908 22.463 1.00 97.44 531 GLU A O 1
ATOM 4149 N N . ASP A 1 532 ? -10.577 4.636 23.394 1.00 95.81 532 ASP A N 1
ATOM 4150 C CA . ASP A 1 532 ? -10.823 3.803 22.209 1.00 95.81 532 ASP A CA 1
ATOM 4151 C C . ASP A 1 532 ? -11.231 4.639 20.991 1.00 95.81 532 ASP A C 1
ATOM 4153 O O . ASP A 1 532 ? -10.756 4.407 19.878 1.00 95.81 532 ASP A O 1
ATOM 4157 N N . ARG A 1 533 ? -12.045 5.682 21.194 1.00 97.88 533 ARG A N 1
ATOM 4158 C CA . ARG A 1 533 ? -12.404 6.632 20.134 1.00 97.88 533 ARG A CA 1
ATOM 4159 C C . ARG A 1 533 ? -11.192 7.363 19.584 1.00 97.88 533 ARG A C 1
ATOM 4161 O O . ARG A 1 533 ? -11.102 7.558 18.371 1.00 97.88 533 ARG A O 1
ATOM 4168 N N . SER A 1 534 ? -10.285 7.795 20.455 1.00 96.88 534 SER A N 1
ATOM 4169 C CA . SER A 1 534 ? -9.063 8.478 20.032 1.00 96.88 534 SER A CA 1
ATOM 4170 C C . SER A 1 534 ? -8.141 7.537 19.247 1.00 96.88 534 SER A C 1
ATOM 4172 O O . SER A 1 534 ? -7.670 7.918 18.175 1.00 96.88 534 SER A O 1
ATOM 4174 N N . LYS A 1 535 ? -7.984 6.282 19.698 1.00 96.56 535 LYS A N 1
ATOM 4175 C CA . LYS A 1 535 ? -7.236 5.229 18.992 1.00 96.56 535 LYS A CA 1
ATOM 4176 C C . LYS A 1 535 ? -7.845 4.934 17.624 1.00 96.56 535 LYS A C 1
ATOM 4178 O O . LYS A 1 535 ? -7.141 4.933 16.621 1.00 96.56 535 LYS A O 1
ATOM 4183 N N . PHE A 1 536 ? -9.165 4.776 17.546 1.00 96.69 536 PHE A N 1
ATOM 4184 C CA . PHE A 1 536 ? -9.852 4.574 16.272 1.00 96.69 536 PHE A CA 1
ATOM 4185 C C . PHE A 1 536 ? -9.614 5.739 15.296 1.00 96.69 536 PHE A C 1
ATOM 4187 O O . PHE A 1 536 ? -9.356 5.519 14.112 1.00 96.69 536 PHE A O 1
ATOM 4194 N N . GLN A 1 537 ? -9.656 6.987 15.776 1.00 97.00 537 GLN A N 1
ATOM 4195 C CA . GLN A 1 537 ? -9.394 8.165 14.943 1.00 97.00 537 GLN A CA 1
ATOM 4196 C C . GLN A 1 537 ? -7.949 8.224 14.437 1.00 97.00 537 GLN A C 1
ATOM 4198 O O . GLN A 1 537 ? -7.736 8.548 13.266 1.00 97.00 537 GLN A O 1
ATOM 4203 N N . THR A 1 538 ? -6.962 7.904 15.279 1.00 95.44 538 THR A N 1
ATOM 4204 C CA . THR A 1 538 ? -5.551 7.896 14.866 1.00 95.44 538 THR A CA 1
ATOM 4205 C C . THR A 1 538 ? -5.267 6.778 13.865 1.00 95.44 538 THR A C 1
ATOM 4207 O O . THR A 1 538 ? -4.624 7.021 12.843 1.00 95.44 538 THR A O 1
ATOM 4210 N N . GLU A 1 539 ? -5.819 5.582 14.078 1.00 95.19 539 GLU A N 1
ATOM 4211 C CA . GLU A 1 539 ? -5.731 4.474 13.125 1.00 95.19 539 GLU A CA 1
ATOM 4212 C C . GLU A 1 539 ? -6.414 4.797 11.792 1.00 95.19 539 GLU A C 1
ATOM 4214 O O . GLU A 1 539 ? -5.880 4.496 10.720 1.00 95.19 539 GLU A O 1
ATOM 4219 N N . GLN A 1 540 ? -7.585 5.438 11.832 1.00 96.19 540 GLN A N 1
ATOM 4220 C CA . GLN A 1 540 ? -8.298 5.843 10.625 1.00 96.19 540 GLN A CA 1
ATOM 4221 C C . GLN A 1 540 ? -7.513 6.902 9.838 1.00 96.19 540 GLN A C 1
ATOM 4223 O O . GLN A 1 540 ? -7.420 6.803 8.613 1.00 96.19 540 GLN A O 1
ATOM 4228 N N . ALA A 1 541 ? -6.889 7.864 10.525 1.00 94.75 541 ALA A N 1
ATOM 4229 C CA . ALA A 1 541 ? -5.992 8.833 9.902 1.00 94.75 541 ALA A CA 1
ATOM 4230 C C . ALA A 1 541 ? -4.749 8.159 9.290 1.00 94.75 541 ALA A C 1
ATOM 4232 O O . ALA A 1 541 ? -4.363 8.487 8.168 1.00 94.75 541 ALA A O 1
ATOM 4233 N N . ALA A 1 542 ? -4.158 7.172 9.972 1.00 94.69 542 ALA A N 1
ATOM 4234 C CA . ALA A 1 542 ? -3.018 6.414 9.456 1.00 94.69 542 ALA A CA 1
ATOM 4235 C C . ALA A 1 542 ? -3.370 5.621 8.182 1.00 94.69 542 ALA A C 1
ATOM 4237 O O . ALA A 1 542 ? -2.597 5.608 7.218 1.00 94.69 542 ALA A O 1
ATOM 4238 N N . LEU A 1 543 ? -4.557 5.002 8.134 1.00 94.88 543 LEU A N 1
ATOM 4239 C CA . LEU A 1 543 ? -5.060 4.335 6.929 1.00 94.88 543 LEU A CA 1
ATOM 4240 C C . LEU A 1 543 ? -5.282 5.317 5.772 1.00 94.88 543 LEU A C 1
ATOM 4242 O O . LEU A 1 543 ? -4.983 4.982 4.625 1.00 94.88 543 LEU A O 1
ATOM 4246 N N . ASP A 1 544 ? -5.747 6.532 6.059 1.00 95.50 544 ASP A N 1
ATOM 4247 C CA . ASP A 1 544 ? -5.944 7.566 5.040 1.00 95.50 544 ASP A CA 1
ATOM 4248 C C . ASP A 1 544 ? -4.629 8.070 4.451 1.00 95.50 544 ASP A C 1
ATOM 4250 O O . ASP A 1 544 ? -4.503 8.163 3.227 1.00 95.50 544 ASP A O 1
ATOM 4254 N N . VAL A 1 545 ? -3.615 8.291 5.288 1.00 95.19 545 VAL A N 1
ATOM 4255 C CA . VAL A 1 545 ? -2.257 8.617 4.825 1.00 95.19 545 VAL A CA 1
ATOM 4256 C C . VAL A 1 545 ? -1.692 7.483 3.965 1.00 95.19 545 VAL A C 1
ATOM 4258 O O . VAL A 1 545 ? -1.138 7.727 2.890 1.00 95.19 545 VAL A O 1
ATOM 4261 N N . ARG A 1 546 ? -1.878 6.223 4.379 1.00 94.75 546 ARG A N 1
ATOM 4262 C CA . ARG A 1 546 ? -1.435 5.056 3.602 1.00 94.75 546 ARG A CA 1
ATOM 4263 C C . ARG A 1 546 ? -2.125 4.974 2.240 1.00 94.75 546 ARG A C 1
ATOM 4265 O O . ARG A 1 546 ? -1.458 4.690 1.244 1.00 94.75 546 ARG A O 1
ATOM 4272 N N . LEU A 1 547 ? -3.434 5.222 2.176 1.00 95.81 547 LEU A N 1
ATOM 4273 C CA . LEU A 1 547 ? -4.183 5.254 0.918 1.00 95.81 547 LEU A CA 1
ATOM 4274 C C . LEU A 1 547 ? -3.683 6.368 -0.005 1.00 95.81 547 LEU A C 1
ATOM 4276 O O . LEU A 1 547 ? -3.414 6.095 -1.174 1.00 95.81 547 LEU A O 1
ATOM 4280 N N . GLN A 1 548 ? -3.468 7.577 0.517 1.00 95.25 548 GLN A N 1
ATOM 4281 C CA . GLN A 1 548 ? -2.908 8.692 -0.254 1.00 95.25 548 GLN A CA 1
ATOM 4282 C C . GLN A 1 548 ? -1.516 8.364 -0.805 1.00 95.25 548 GLN A C 1
ATOM 4284 O O . GLN A 1 548 ? -1.242 8.601 -1.981 1.00 95.25 548 GLN A O 1
ATOM 4289 N N . HIS A 1 549 ? -0.648 7.754 0.005 1.00 94.69 549 HIS A N 1
ATOM 4290 C CA . HIS A 1 549 ? 0.670 7.309 -0.444 1.00 94.69 549 HIS A CA 1
ATOM 4291 C C . HIS A 1 549 ? 0.575 6.232 -1.542 1.00 94.69 549 HIS A C 1
ATOM 4293 O O . HIS A 1 549 ? 1.289 6.289 -2.547 1.00 94.69 549 HIS A O 1
ATOM 4299 N N . LEU A 1 550 ? -0.329 5.255 -1.403 1.00 93.38 550 LEU A N 1
ATOM 4300 C CA . LEU A 1 550 ? -0.573 4.243 -2.439 1.00 93.38 550 LEU A CA 1
ATOM 4301 C C . LEU A 1 550 ? -1.110 4.860 -3.741 1.00 93.38 550 LEU A C 1
ATOM 4303 O O . LEU A 1 550 ? -0.738 4.426 -4.830 1.00 93.38 550 LEU A O 1
ATOM 4307 N N . GLU A 1 551 ? -1.957 5.881 -3.655 1.00 95.38 551 GLU A N 1
ATOM 4308 C CA . GLU A 1 551 ? -2.471 6.597 -4.825 1.00 95.38 551 GLU A CA 1
ATOM 4309 C C . GLU A 1 551 ? -1.392 7.445 -5.508 1.00 95.38 551 GLU A C 1
ATOM 4311 O O . GLU A 1 551 ? -1.278 7.406 -6.735 1.00 95.38 551 GLU A O 1
ATOM 4316 N N . ALA A 1 552 ? -0.556 8.139 -4.732 1.00 95.81 552 ALA A N 1
ATOM 4317 C CA . ALA A 1 552 ? 0.573 8.909 -5.244 1.00 95.81 552 ALA A CA 1
ATOM 4318 C C . ALA A 1 552 ? 1.606 8.004 -5.936 1.00 95.81 552 ALA A C 1
ATOM 4320 O O . ALA A 1 552 ? 1.984 8.243 -7.083 1.00 95.81 552 ALA A O 1
ATOM 4321 N N . THR A 1 553 ? 2.001 6.904 -5.290 1.00 92.94 553 THR A N 1
ATOM 4322 C CA . THR A 1 553 ? 2.920 5.920 -5.890 1.00 92.94 553 THR A CA 1
ATOM 4323 C C . THR A 1 553 ? 2.331 5.281 -7.145 1.00 92.94 553 THR A C 1
ATOM 4325 O O . THR A 1 553 ? 3.036 5.122 -8.140 1.00 92.94 553 THR A O 1
ATOM 4328 N N . ARG A 1 554 ? 1.027 4.982 -7.160 1.00 95.69 554 ARG A N 1
ATOM 4329 C CA . ARG A 1 554 ? 0.333 4.503 -8.362 1.00 95.69 554 ARG A CA 1
ATOM 4330 C C . ARG A 1 554 ? 0.362 5.532 -9.492 1.00 95.69 554 ARG A C 1
ATOM 4332 O O . ARG A 1 554 ? 0.531 5.135 -10.644 1.00 95.69 554 ARG A O 1
ATOM 4339 N N . ALA A 1 555 ? 0.174 6.818 -9.198 1.00 95.25 555 ALA A N 1
ATOM 4340 C CA . ALA A 1 555 ? 0.240 7.878 -10.201 1.00 95.25 555 ALA A CA 1
ATOM 4341 C C . ALA A 1 555 ? 1.645 7.983 -10.815 1.00 95.25 555 ALA A C 1
ATOM 4343 O O . ALA A 1 555 ? 1.759 8.019 -12.040 1.00 95.25 555 ALA A O 1
ATOM 4344 N N . ASN A 1 556 ? 2.689 7.917 -9.984 1.00 94.62 556 ASN A N 1
ATOM 4345 C CA . ASN A 1 556 ? 4.083 7.944 -10.431 1.00 94.62 556 ASN A CA 1
ATOM 4346 C C . ASN A 1 556 ? 4.420 6.729 -11.308 1.00 94.62 556 ASN A C 1
ATOM 4348 O O . ASN A 1 556 ? 4.858 6.900 -12.441 1.00 94.62 556 ASN A O 1
ATOM 4352 N N . VAL A 1 557 ? 4.106 5.508 -10.855 1.00 94.19 557 VAL A N 1
ATOM 4353 C CA . VAL A 1 557 ? 4.340 4.278 -11.642 1.00 94.19 557 VAL A CA 1
ATOM 4354 C C . VAL A 1 557 ? 3.564 4.305 -12.961 1.00 94.19 557 VAL A C 1
ATOM 4356 O O . VAL A 1 557 ? 4.062 3.868 -13.995 1.00 94.19 557 VAL A O 1
ATOM 4359 N N . LYS A 1 558 ? 2.342 4.850 -12.966 1.00 95.38 558 LYS A N 1
ATOM 4360 C CA . LYS A 1 558 ? 1.561 5.018 -14.198 1.00 95.38 558 LYS A CA 1
ATOM 4361 C C . LYS A 1 558 ? 2.225 6.001 -15.163 1.00 95.38 558 LYS A C 1
ATOM 4363 O O . LYS A 1 558 ? 2.184 5.765 -16.371 1.00 95.38 558 LYS A O 1
ATOM 4368 N N . GLN A 1 559 ? 2.803 7.087 -14.654 1.00 94.69 559 GLN A N 1
ATOM 4369 C CA . GLN A 1 559 ? 3.548 8.036 -15.473 1.00 94.69 559 GLN A CA 1
ATOM 4370 C C . GLN A 1 559 ? 4.803 7.376 -16.059 1.00 94.69 559 GLN A C 1
ATOM 4372 O O . GLN A 1 559 ? 4.968 7.396 -17.277 1.00 94.69 559 GLN A O 1
ATOM 4377 N N . GLU A 1 560 ? 5.612 6.706 -15.239 1.00 93.25 560 GLU A N 1
ATOM 4378 C CA . GLU A 1 560 ? 6.805 5.975 -15.688 1.00 93.25 560 GLU A CA 1
ATOM 4379 C C . GLU A 1 560 ? 6.466 4.905 -16.739 1.00 93.25 560 GLU A C 1
ATOM 4381 O O . GLU A 1 560 ? 7.119 4.814 -17.779 1.00 93.25 560 GLU A O 1
ATOM 4386 N N . ALA A 1 561 ? 5.385 4.141 -16.537 1.00 92.94 561 ALA A N 1
ATOM 4387 C CA . ALA A 1 561 ? 4.898 3.173 -17.520 1.00 92.94 561 ALA A CA 1
ATOM 4388 C C . ALA A 1 561 ? 4.490 3.848 -18.843 1.00 92.94 561 ALA A C 1
ATOM 4390 O O . ALA A 1 561 ? 4.735 3.312 -19.927 1.00 92.94 561 ALA A O 1
ATOM 4391 N N . SER A 1 562 ? 3.874 5.033 -18.779 1.00 91.12 562 SER A N 1
ATOM 4392 C CA . SER A 1 562 ? 3.491 5.794 -19.974 1.00 91.12 562 SER A CA 1
ATOM 4393 C C . SER A 1 562 ? 4.702 6.351 -20.734 1.00 91.12 562 SER A C 1
ATOM 4395 O O . SER A 1 562 ? 4.698 6.393 -21.963 1.00 91.12 562 SER A O 1
ATOM 4397 N N . GLU A 1 563 ? 5.765 6.721 -20.020 1.00 91.94 563 GLU A N 1
ATOM 4398 C CA . GLU A 1 563 ? 7.026 7.168 -20.612 1.00 91.94 563 GLU A CA 1
ATOM 4399 C C . GLU A 1 563 ? 7.754 5.992 -21.276 1.00 91.94 563 GLU A C 1
ATOM 4401 O O . GLU A 1 563 ? 8.136 6.090 -22.438 1.00 91.94 563 GLU A O 1
ATOM 4406 N N . LYS A 1 564 ? 7.823 4.827 -20.622 1.00 90.06 564 LYS A N 1
ATOM 4407 C CA . LYS A 1 564 ? 8.451 3.625 -21.200 1.00 90.06 564 LYS A CA 1
ATOM 4408 C C . LYS A 1 564 ? 7.702 3.069 -22.408 1.00 90.06 564 LYS A C 1
ATOM 4410 O O . LYS A 1 564 ? 8.317 2.660 -23.389 1.00 90.06 564 LYS A O 1
ATOM 4415 N N . THR A 1 565 ? 6.372 3.096 -22.385 1.00 90.19 565 THR A N 1
ATOM 4416 C CA . THR A 1 565 ? 5.571 2.721 -23.564 1.00 90.19 565 THR A CA 1
ATOM 4417 C C . THR A 1 565 ? 5.737 3.717 -24.714 1.00 90.19 565 THR A C 1
ATOM 4419 O O . THR A 1 565 ? 5.698 3.311 -25.876 1.00 90.19 565 THR A O 1
ATOM 4422 N N . ARG A 1 566 ? 5.984 5.002 -24.420 1.00 88.38 566 ARG A N 1
ATOM 4423 C CA . ARG A 1 566 ? 6.355 6.002 -25.430 1.00 88.38 566 ARG A CA 1
ATOM 4424 C C . ARG A 1 566 ? 7.748 5.739 -26.005 1.00 88.38 566 ARG A C 1
ATOM 4426 O O . ARG A 1 566 ? 7.891 5.814 -27.223 1.00 88.38 566 ARG A O 1
ATOM 4433 N N . ASP A 1 567 ? 8.731 5.399 -25.173 1.00 88.06 567 ASP A N 1
ATOM 4434 C CA . ASP A 1 567 ? 10.082 5.025 -25.620 1.00 88.06 567 ASP A CA 1
ATOM 4435 C C . ASP A 1 567 ? 10.020 3.824 -26.579 1.00 88.06 567 ASP A C 1
ATOM 4437 O O . ASP A 1 567 ? 10.589 3.857 -27.669 1.00 88.06 567 ASP A O 1
ATOM 4441 N N . LEU A 1 568 ? 9.235 2.801 -26.228 1.00 89.69 568 LEU A N 1
ATOM 4442 C CA . LEU A 1 568 ? 9.029 1.620 -27.068 1.00 89.69 568 LEU A CA 1
ATOM 4443 C C . LEU A 1 568 ? 8.334 1.959 -28.398 1.00 89.69 568 LEU A C 1
ATOM 4445 O O . LEU A 1 568 ? 8.706 1.440 -29.449 1.00 89.69 568 LEU A O 1
ATOM 4449 N N . ALA A 1 569 ? 7.358 2.872 -28.382 1.00 88.19 569 ALA A N 1
ATOM 4450 C CA . ALA A 1 569 ? 6.722 3.353 -29.607 1.00 88.19 569 ALA A CA 1
ATOM 4451 C C . ALA A 1 569 ? 7.697 4.130 -30.511 1.00 88.19 569 ALA A C 1
ATOM 4453 O O . ALA A 1 569 ? 7.601 4.023 -31.733 1.00 88.19 569 ALA A O 1
ATOM 4454 N N . MET A 1 570 ? 8.635 4.886 -29.929 1.00 87.00 570 MET A N 1
ATOM 4455 C CA . MET A 1 570 ? 9.683 5.589 -30.675 1.00 87.00 570 MET A CA 1
ATOM 4456 C C . MET A 1 570 ? 10.679 4.610 -31.305 1.00 87.00 570 MET A C 1
ATOM 4458 O O . MET A 1 570 ? 10.956 4.741 -32.493 1.00 87.00 570 MET A O 1
ATOM 4462 N N . LEU A 1 571 ? 11.136 3.593 -30.562 1.00 86.88 571 LEU A N 1
ATOM 4463 C CA . LEU A 1 571 ? 12.024 2.548 -31.090 1.00 86.88 571 LEU A CA 1
ATOM 4464 C C . LEU A 1 571 ? 11.379 1.787 -32.255 1.00 86.88 571 LEU A C 1
ATOM 4466 O O . LEU A 1 571 ? 11.999 1.618 -33.303 1.00 86.88 571 LEU A O 1
ATOM 4470 N N . ASN A 1 572 ? 10.107 1.402 -32.118 1.00 86.06 572 ASN A N 1
ATOM 4471 C CA . ASN A 1 572 ? 9.373 0.725 -33.190 1.00 86.06 572 ASN A CA 1
ATOM 4472 C C . ASN A 1 572 ? 9.193 1.640 -34.417 1.00 86.06 572 ASN A C 1
ATOM 4474 O O . ASN A 1 572 ? 9.331 1.203 -35.558 1.00 86.06 572 ASN A O 1
ATOM 4478 N N . TYR A 1 573 ? 8.940 2.936 -34.203 1.00 86.12 573 TYR A N 1
ATOM 4479 C CA . TYR A 1 573 ? 8.847 3.901 -35.298 1.00 86.12 573 TYR A CA 1
ATOM 4480 C C . TYR A 1 573 ? 10.179 4.080 -36.037 1.00 86.12 573 TYR A C 1
ATOM 4482 O O . TYR A 1 573 ? 10.187 4.095 -37.268 1.00 86.12 573 TYR A O 1
ATOM 4490 N N . ASP A 1 574 ? 11.295 4.196 -35.314 1.00 81.62 574 ASP A N 1
ATOM 4491 C CA . ASP A 1 574 ? 12.627 4.311 -35.915 1.00 81.62 574 ASP A CA 1
ATOM 4492 C C . ASP A 1 574 ? 13.003 3.017 -36.668 1.00 81.62 574 ASP A C 1
ATOM 4494 O O . ASP A 1 574 ? 13.507 3.090 -37.790 1.00 81.62 574 ASP A O 1
ATOM 4498 N N . GLY A 1 575 ? 12.649 1.841 -36.134 1.00 80.56 575 GLY A N 1
ATOM 4499 C CA . GLY A 1 575 ? 12.807 0.555 -36.822 1.00 80.56 575 GLY A CA 1
ATOM 4500 C C . GLY A 1 575 ? 11.993 0.458 -38.120 1.00 80.56 575 GLY A C 1
ATOM 4501 O O . GLY A 1 575 ? 12.524 0.083 -39.168 1.00 80.56 575 GLY A O 1
ATOM 4502 N N . GLN A 1 576 ? 10.718 0.865 -38.098 1.00 82.56 576 GLN A N 1
ATOM 4503 C CA . GLN A 1 576 ? 9.876 0.916 -39.302 1.00 82.56 576 GLN A CA 1
ATOM 4504 C C . GLN A 1 576 ? 10.401 1.915 -40.332 1.00 82.56 576 GLN A C 1
ATOM 4506 O O . GLN A 1 576 ? 10.386 1.632 -41.530 1.00 82.56 576 GLN A O 1
ATOM 4511 N N . PHE A 1 577 ? 10.883 3.073 -39.881 1.00 82.94 577 PHE A N 1
ATOM 4512 C CA . PHE A 1 577 ? 11.485 4.068 -40.759 1.00 82.94 577 PHE A CA 1
ATOM 4513 C C . PHE A 1 577 ? 12.720 3.502 -41.469 1.00 82.94 577 PHE A C 1
ATOM 4515 O O . PHE A 1 577 ? 12.826 3.625 -42.690 1.00 82.94 577 PHE A O 1
ATOM 4522 N N . LEU A 1 578 ? 13.607 2.823 -40.734 1.00 80.19 578 LEU A N 1
ATOM 4523 C CA . LEU A 1 578 ? 14.794 2.185 -41.304 1.00 80.19 578 LEU A CA 1
ATOM 4524 C C . LEU A 1 578 ? 14.414 1.127 -42.352 1.00 80.19 578 LEU A C 1
ATOM 4526 O O . LEU A 1 578 ? 14.981 1.103 -43.444 1.00 80.19 578 LEU A O 1
ATOM 4530 N N . LEU A 1 579 ? 13.400 0.304 -42.061 1.00 79.00 579 LEU A N 1
ATOM 4531 C CA . LEU A 1 579 ? 12.883 -0.706 -42.988 1.00 79.00 579 LEU A CA 1
ATOM 4532 C C . LEU A 1 579 ? 12.364 -0.072 -44.289 1.00 79.00 579 LEU A C 1
ATOM 4534 O O . LEU A 1 579 ? 12.695 -0.538 -45.378 1.00 79.00 579 LEU A O 1
ATOM 4538 N N . VAL A 1 580 ? 11.584 1.010 -44.196 1.00 82.12 580 VAL A N 1
ATOM 4539 C CA . VAL A 1 580 ? 11.064 1.735 -45.370 1.00 82.12 580 VAL A CA 1
ATOM 4540 C C . VAL A 1 580 ? 12.206 2.318 -46.204 1.00 82.12 580 VAL A C 1
ATOM 4542 O O . VAL A 1 580 ? 12.187 2.199 -47.432 1.00 82.12 580 VAL A O 1
ATOM 4545 N N . VAL A 1 581 ? 13.218 2.906 -45.559 1.00 81.56 581 VAL A N 1
ATOM 4546 C CA . VAL A 1 581 ? 14.405 3.441 -46.244 1.00 81.56 581 VAL A CA 1
ATOM 4547 C C . VAL A 1 581 ? 15.165 2.328 -46.971 1.00 81.56 581 VAL A C 1
ATOM 4549 O O . VAL A 1 581 ? 15.494 2.495 -48.146 1.00 81.56 581 VAL A O 1
ATOM 4552 N N . LEU A 1 582 ? 15.379 1.175 -46.330 1.00 79.06 582 LEU A N 1
ATOM 4553 C CA . LEU A 1 582 ? 16.055 0.024 -46.937 1.00 79.06 582 LEU A CA 1
ATOM 4554 C C . LEU A 1 582 ? 15.277 -0.544 -48.131 1.00 79.06 582 LEU A C 1
ATOM 4556 O O . LEU A 1 582 ? 15.860 -0.754 -49.195 1.00 79.06 582 LEU A O 1
ATOM 4560 N N . VAL A 1 583 ? 13.958 -0.730 -48.002 1.00 81.00 583 VAL A N 1
ATOM 4561 C CA . VAL A 1 583 ? 13.097 -1.202 -49.103 1.00 81.00 583 VAL A CA 1
ATOM 4562 C C . VAL A 1 583 ? 13.153 -0.240 -50.291 1.00 81.00 583 VAL A C 1
ATOM 4564 O O . VAL A 1 583 ? 13.263 -0.676 -51.442 1.00 81.00 583 VAL A O 1
ATOM 4567 N N . HIS A 1 584 ? 13.140 1.072 -50.037 1.00 79.56 584 HIS A N 1
ATOM 4568 C CA . HIS A 1 584 ? 13.296 2.066 -51.095 1.00 79.56 584 HIS A CA 1
ATOM 4569 C C . HIS A 1 584 ? 14.675 2.032 -51.745 1.00 79.56 584 HIS A C 1
ATOM 4571 O O . HIS A 1 584 ? 14.752 2.154 -52.969 1.00 79.56 584 HIS A O 1
ATOM 4577 N N . PHE A 1 585 ? 15.740 1.839 -50.967 1.00 80.00 585 PHE A N 1
ATOM 4578 C CA . PHE A 1 585 ? 17.103 1.760 -51.484 1.00 80.00 585 PHE A CA 1
ATOM 4579 C C . PHE A 1 585 ? 17.303 0.531 -52.383 1.00 80.00 585 PHE A C 1
ATOM 4581 O O . PHE A 1 585 ? 17.840 0.657 -53.484 1.00 80.00 585 PHE A O 1
ATOM 4588 N N . VAL A 1 586 ? 16.796 -0.636 -51.970 1.00 80.88 586 VAL A N 1
ATOM 4589 C CA . VAL A 1 586 ? 16.820 -1.868 -52.779 1.00 80.88 586 VAL A CA 1
ATOM 4590 C C . VAL A 1 586 ? 16.021 -1.686 -54.070 1.00 80.88 586 VAL A C 1
ATOM 4592 O O . VAL A 1 586 ? 16.534 -1.972 -55.149 1.00 80.88 586 VAL A O 1
ATOM 4595 N N . SER A 1 587 ? 14.817 -1.112 -53.986 1.00 81.75 587 SER A N 1
ATOM 4596 C CA . SER A 1 587 ? 13.974 -0.838 -55.161 1.00 81.75 587 SER A CA 1
ATOM 4597 C C . SER A 1 587 ? 14.643 0.143 -56.140 1.00 81.75 587 SER A C 1
ATOM 4599 O O . SER A 1 587 ? 14.612 -0.062 -57.353 1.00 81.75 587 SER A O 1
ATOM 4601 N N . CYS A 1 588 ? 15.315 1.179 -55.618 1.00 79.69 588 CYS A N 1
ATOM 4602 C CA . CYS A 1 588 ? 16.171 2.098 -56.381 1.00 79.69 588 CYS A CA 1
ATOM 4603 C C . CYS A 1 588 ? 17.251 1.338 -57.162 1.00 79.69 588 CYS A C 1
ATOM 4605 O O . CYS A 1 588 ? 17.488 1.591 -58.345 1.00 79.69 588 CYS A O 1
ATOM 4607 N N . PHE A 1 589 ? 17.932 0.417 -56.478 1.00 78.81 589 PHE A N 1
ATOM 4608 C CA . PHE A 1 589 ? 19.053 -0.328 -57.032 1.00 78.81 589 PHE A CA 1
ATOM 4609 C C . PHE A 1 589 ? 18.601 -1.331 -58.098 1.00 78.81 589 PHE A C 1
ATOM 4611 O O . PHE A 1 589 ? 19.245 -1.454 -59.141 1.00 78.81 589 PHE A O 1
ATOM 4618 N N . GLU A 1 590 ? 17.471 -2.006 -57.883 1.00 79.06 590 GLU A N 1
ATOM 4619 C CA . GLU A 1 590 ? 16.852 -2.879 -58.881 1.00 79.06 590 GLU A CA 1
ATOM 4620 C C . GLU A 1 590 ? 16.396 -2.100 -60.116 1.00 79.06 590 GLU A C 1
ATOM 4622 O O . GLU A 1 590 ? 16.680 -2.527 -61.236 1.00 79.06 590 GLU A O 1
ATOM 4627 N N . ALA A 1 591 ? 15.782 -0.926 -59.940 1.00 78.69 591 ALA A N 1
ATOM 4628 C CA . ALA A 1 591 ? 15.396 -0.058 -61.052 1.00 78.69 591 ALA A CA 1
ATOM 4629 C C . ALA A 1 591 ? 16.618 0.409 -61.864 1.00 78.69 591 ALA A C 1
ATOM 4631 O O . ALA A 1 591 ? 16.611 0.356 -63.095 1.00 78.69 591 ALA A O 1
ATOM 4632 N N . LEU A 1 592 ? 17.704 0.793 -61.187 1.00 78.31 592 LEU A N 1
ATOM 4633 C CA . LEU A 1 592 ? 18.985 1.131 -61.817 1.00 78.31 592 LEU A CA 1
ATOM 4634 C C . LEU A 1 592 ? 19.604 -0.047 -62.574 1.00 78.31 592 LEU A C 1
ATOM 4636 O O . LEU A 1 592 ? 20.148 0.123 -63.668 1.00 78.31 592 LEU A O 1
ATOM 4640 N N . ARG A 1 593 ? 19.537 -1.246 -61.992 1.00 78.12 593 ARG A N 1
ATOM 4641 C CA . ARG A 1 593 ? 20.028 -2.476 -62.617 1.00 78.12 593 ARG A CA 1
ATOM 4642 C C . ARG A 1 593 ? 19.205 -2.829 -63.855 1.00 78.12 593 ARG A C 1
ATOM 4644 O O . ARG A 1 593 ? 19.793 -3.179 -64.874 1.00 78.12 593 ARG A O 1
ATOM 4651 N N . ALA A 1 594 ? 17.881 -2.697 -63.788 1.00 78.25 594 ALA A N 1
ATOM 4652 C CA . ALA A 1 594 ? 16.980 -2.920 -64.915 1.00 78.25 594 ALA A CA 1
ATOM 4653 C C . ALA A 1 594 ? 17.215 -1.904 -66.046 1.00 78.25 594 ALA A C 1
ATOM 4655 O O . ALA A 1 594 ? 17.268 -2.289 -67.212 1.00 78.25 594 ALA A O 1
ATOM 4656 N N . ALA A 1 595 ? 17.454 -0.632 -65.708 1.00 73.06 595 ALA A N 1
ATOM 4657 C CA . ALA A 1 595 ? 17.759 0.427 -66.674 1.00 73.06 595 ALA A CA 1
ATOM 4658 C C . ALA A 1 595 ? 19.114 0.246 -67.390 1.00 73.06 595 ALA A C 1
ATOM 4660 O O . ALA A 1 595 ? 19.316 0.801 -68.466 1.00 73.06 595 ALA A O 1
ATOM 4661 N N . ARG A 1 596 ? 20.039 -0.544 -66.825 1.00 69.94 596 ARG A N 1
ATOM 4662 C CA . ARG A 1 596 ? 21.306 -0.940 -67.470 1.00 69.94 596 ARG A CA 1
ATOM 4663 C C . ARG A 1 596 ? 21.175 -2.136 -68.424 1.00 69.94 596 ARG A C 1
ATOM 4665 O O . ARG A 1 596 ? 22.187 -2.595 -68.949 1.00 69.94 596 ARG A O 1
ATOM 4672 N N . GLY A 1 597 ? 19.964 -2.652 -68.644 1.00 71.50 597 GLY A N 1
ATOM 4673 C CA . GLY A 1 597 ? 19.711 -3.701 -69.631 1.00 71.50 597 GLY A CA 1
ATOM 4674 C C . GLY A 1 597 ? 20.088 -3.273 -71.066 1.00 71.50 597 GLY A C 1
ATOM 4675 O O . GLY A 1 597 ? 19.995 -2.093 -71.399 1.00 71.50 597 GLY A O 1
ATOM 4676 N N . PRO A 1 598 ? 20.503 -4.212 -71.936 1.00 58.19 598 PRO A N 1
ATOM 4677 C CA . PRO A 1 598 ? 21.198 -3.916 -73.198 1.00 58.19 598 PRO A CA 1
ATOM 4678 C C . PRO A 1 598 ? 20.375 -3.268 -74.335 1.00 58.19 598 PRO A C 1
ATOM 4680 O O . PRO A 1 598 ? 20.894 -3.134 -75.438 1.00 58.19 598 PRO A O 1
ATOM 4683 N N . THR A 1 599 ? 19.117 -2.852 -74.141 1.00 51.31 599 THR A N 1
ATOM 4684 C CA . THR A 1 599 ? 18.194 -2.659 -75.284 1.00 51.31 599 THR A CA 1
ATOM 4685 C C . THR A 1 599 ? 17.525 -1.293 -75.449 1.00 51.31 599 THR A C 1
ATOM 4687 O O . THR A 1 599 ? 16.779 -1.128 -76.411 1.00 51.31 599 THR A O 1
ATOM 4690 N N . THR A 1 600 ? 17.783 -0.272 -74.627 1.00 50.09 600 THR A N 1
ATOM 4691 C CA . THR A 1 600 ? 17.131 1.046 -74.817 1.00 50.09 600 THR A CA 1
ATOM 4692 C C . THR A 1 600 ? 18.139 2.180 -74.970 1.00 50.09 600 THR A C 1
ATOM 4694 O O . THR A 1 600 ? 18.489 2.872 -74.019 1.00 50.09 600 THR A O 1
ATOM 4697 N N . ARG A 1 601 ? 18.582 2.404 -76.212 1.00 54.47 601 ARG A N 1
ATOM 4698 C CA . ARG A 1 601 ? 19.606 3.396 -76.594 1.00 54.47 601 ARG A CA 1
ATOM 4699 C C . ARG A 1 601 ? 19.177 4.872 -76.457 1.00 54.47 601 ARG A C 1
ATOM 4701 O O . ARG A 1 601 ? 19.990 5.737 -76.744 1.00 54.47 601 ARG A O 1
ATOM 4708 N N . ASN A 1 602 ? 17.949 5.171 -76.014 1.00 57.31 602 ASN A N 1
ATOM 4709 C CA . ASN A 1 602 ? 17.392 6.538 -76.022 1.00 57.31 602 ASN A CA 1
ATOM 4710 C C . ASN A 1 602 ? 16.744 7.028 -74.711 1.00 57.31 602 ASN A C 1
ATOM 4712 O O . ASN A 1 602 ? 16.302 8.174 -74.657 1.00 57.31 602 ASN A O 1
ATOM 4716 N N . SER A 1 603 ? 16.680 6.232 -73.641 1.00 58.66 603 SER A N 1
ATOM 4717 C CA . SER A 1 603 ? 16.175 6.723 -72.349 1.00 58.66 603 SER A CA 1
ATOM 4718 C C . SER A 1 603 ? 17.334 7.230 -71.498 1.00 58.66 603 SER A C 1
ATOM 4720 O O . SER A 1 603 ? 18.169 6.438 -71.066 1.00 58.66 603 SER A O 1
ATOM 4722 N N . ASN A 1 604 ? 17.390 8.541 -71.252 1.00 70.62 604 ASN A N 1
ATOM 4723 C CA . ASN A 1 604 ? 18.438 9.150 -70.440 1.00 70.62 604 ASN A CA 1
ATOM 4724 C C . ASN A 1 604 ? 18.323 8.635 -68.984 1.00 70.62 604 ASN A C 1
ATOM 4726 O O . ASN A 1 604 ? 17.353 8.978 -68.300 1.00 70.62 604 ASN A O 1
ATOM 4730 N N . PRO A 1 605 ? 19.262 7.806 -68.487 1.00 67.44 605 PRO A N 1
ATOM 4731 C CA . PRO A 1 605 ? 19.151 7.154 -67.177 1.00 67.44 605 PRO A CA 1
ATOM 4732 C C . PRO A 1 605 ? 19.076 8.162 -66.022 1.00 67.44 605 PRO A C 1
ATOM 4734 O O . PRO A 1 605 ? 18.502 7.868 -64.974 1.00 67.44 605 PRO A O 1
ATOM 4737 N N . PHE A 1 606 ? 19.574 9.382 -66.237 1.00 66.38 606 PHE A N 1
ATOM 4738 C CA . PHE A 1 606 ? 19.461 10.488 -65.293 1.00 66.38 606 PHE A CA 1
ATOM 4739 C C . PHE A 1 606 ? 18.017 10.942 -65.056 1.00 66.38 606 PHE A C 1
ATOM 4741 O O . PHE A 1 606 ? 17.674 11.255 -63.921 1.00 66.38 606 PHE A O 1
ATOM 4748 N N . LEU A 1 607 ? 17.151 10.936 -66.076 1.00 70.62 607 LEU A N 1
ATOM 4749 C CA . LEU A 1 607 ? 15.744 11.338 -65.921 1.00 70.62 607 LEU A CA 1
ATOM 4750 C C . LEU A 1 607 ? 14.947 10.318 -65.099 1.00 70.62 607 LEU A C 1
ATOM 4752 O O . LEU A 1 607 ? 14.107 10.700 -64.285 1.00 70.62 607 LEU A O 1
ATOM 4756 N N . VAL A 1 608 ? 15.247 9.026 -65.261 1.00 71.62 608 VAL A N 1
ATOM 4757 C CA . VAL A 1 608 ? 14.640 7.953 -64.455 1.00 71.62 608 VAL A CA 1
ATOM 4758 C C . VAL A 1 608 ? 15.106 8.053 -63.003 1.00 71.62 608 VAL A C 1
ATOM 4760 O O . VAL A 1 608 ? 14.282 8.007 -62.090 1.00 71.62 608 VAL A O 1
ATOM 4763 N N . LEU A 1 609 ? 16.407 8.277 -62.786 1.00 70.50 609 LEU A N 1
ATOM 4764 C CA . LEU A 1 609 ? 16.965 8.479 -61.451 1.00 70.50 609 LEU A CA 1
ATOM 4765 C C . LEU A 1 609 ? 16.369 9.719 -60.769 1.00 70.50 609 LEU A C 1
ATOM 4767 O O . LEU A 1 609 ? 15.994 9.663 -59.603 1.00 70.50 609 LEU A O 1
ATOM 4771 N N . PHE A 1 610 ? 16.241 10.826 -61.501 1.00 73.19 610 PHE A N 1
ATOM 4772 C CA . PHE A 1 610 ? 15.719 12.088 -60.984 1.00 73.19 610 PHE A CA 1
ATOM 4773 C C . PHE A 1 610 ? 14.234 11.996 -60.604 1.00 73.19 610 PHE A C 1
ATOM 4775 O O . PHE A 1 610 ? 13.849 12.451 -59.525 1.00 73.19 610 PHE A O 1
ATOM 4782 N N . ASN A 1 611 ? 13.400 11.356 -61.431 1.00 74.12 611 ASN A N 1
ATOM 4783 C CA . ASN A 1 611 ? 11.988 11.119 -61.102 1.00 74.12 611 ASN A CA 1
ATOM 4784 C C . ASN A 1 611 ? 11.821 10.190 -59.889 1.00 74.12 611 ASN A C 1
ATOM 4786 O O . ASN A 1 611 ? 10.942 10.404 -59.053 1.00 74.12 611 ASN A O 1
ATOM 4790 N N . TYR A 1 612 ? 12.692 9.192 -59.742 1.00 73.62 612 TYR A N 1
ATOM 4791 C CA . TYR A 1 612 ? 12.649 8.303 -58.585 1.00 73.62 612 TYR A CA 1
ATOM 4792 C C . TYR A 1 612 ? 13.142 8.997 -57.302 1.00 73.62 612 TYR A C 1
ATOM 4794 O O . TYR A 1 612 ? 12.512 8.880 -56.248 1.00 73.62 612 TYR A O 1
ATOM 4802 N N . LEU A 1 613 ? 14.223 9.782 -57.385 1.00 73.44 613 LEU A N 1
ATOM 4803 C CA . LEU A 1 613 ? 14.775 10.561 -56.267 1.00 73.44 613 LEU A CA 1
ATOM 4804 C C . LEU A 1 613 ? 13.809 11.651 -55.784 1.00 73.44 613 LEU A C 1
ATOM 4806 O O . LEU A 1 613 ? 13.672 11.878 -54.585 1.00 73.44 613 LEU A O 1
ATOM 4810 N N . SER A 1 614 ? 13.096 12.309 -56.698 1.00 72.88 614 SER A N 1
ATOM 4811 C CA . SER A 1 614 ? 12.089 13.315 -56.339 1.00 72.88 614 SER A CA 1
ATOM 4812 C C . SER A 1 614 ? 10.858 12.688 -55.671 1.00 72.88 614 SER A C 1
ATOM 4814 O O . SER A 1 614 ? 10.381 13.214 -54.663 1.00 72.88 614 SER A O 1
ATOM 4816 N N . SER A 1 615 ? 10.396 11.527 -56.148 1.00 74.81 615 SER A N 1
ATOM 4817 C CA . SER A 1 615 ? 9.305 10.773 -55.512 1.00 74.81 615 SER A CA 1
ATOM 4818 C C . SER A 1 615 ? 9.682 10.254 -54.114 1.00 74.81 615 SER A C 1
ATOM 4820 O O . SER A 1 615 ? 8.933 10.436 -53.149 1.00 74.81 615 SER A O 1
ATOM 4822 N N . THR A 1 616 ? 10.886 9.693 -53.960 1.00 70.75 616 THR A N 1
ATOM 4823 C CA . THR A 1 616 ? 11.383 9.203 -52.659 1.00 70.75 616 THR A CA 1
ATOM 4824 C C . THR A 1 616 ? 11.607 10.335 -51.662 1.00 70.75 616 THR A C 1
ATOM 4826 O O . THR A 1 616 ? 11.185 10.208 -50.510 1.00 70.75 616 THR A O 1
ATOM 4829 N N . ARG A 1 617 ? 12.167 11.475 -52.092 1.00 73.25 617 ARG A N 1
ATOM 4830 C CA . ARG A 1 617 ? 12.326 12.667 -51.243 1.00 73.25 617 ARG A CA 1
ATOM 4831 C C . ARG A 1 617 ? 10.978 13.189 -50.745 1.00 73.25 617 ARG A C 1
ATOM 4833 O O . ARG A 1 617 ? 10.875 13.542 -49.574 1.00 73.25 617 ARG A O 1
ATOM 4840 N N . LEU A 1 618 ? 9.936 13.173 -51.582 1.00 74.62 618 LEU A N 1
ATOM 4841 C CA . LEU A 1 618 ? 8.577 13.552 -51.179 1.00 74.62 618 LEU A CA 1
ATOM 4842 C C . LEU A 1 618 ? 7.992 12.583 -50.136 1.00 74.62 618 LEU A C 1
ATOM 4844 O O . LEU A 1 618 ? 7.374 13.035 -49.171 1.00 74.62 618 LEU A O 1
ATOM 4848 N N . SER A 1 619 ? 8.224 11.273 -50.285 1.00 74.19 619 SER A N 1
ATOM 4849 C CA . SER A 1 619 ? 7.781 10.268 -49.304 1.00 74.19 619 SER A CA 1
ATOM 4850 C C . SER A 1 619 ? 8.479 10.438 -47.946 1.00 74.19 619 SER A C 1
ATOM 4852 O O . SER A 1 619 ? 7.814 10.450 -46.910 1.00 74.19 619 SER A O 1
ATOM 4854 N N . LEU A 1 620 ? 9.796 10.686 -47.950 1.00 72.38 620 LEU A N 1
ATOM 4855 C CA . LEU A 1 620 ? 10.595 10.961 -46.754 1.00 72.38 620 LEU A CA 1
ATOM 4856 C C . LEU A 1 620 ? 10.115 12.233 -46.053 1.00 72.38 620 LEU A C 1
ATOM 4858 O O . LEU A 1 620 ? 9.944 12.241 -44.834 1.00 72.38 620 LEU A O 1
ATOM 4862 N N . PHE A 1 621 ? 9.816 13.284 -46.819 1.00 73.19 621 PHE A N 1
ATOM 4863 C CA . PHE A 1 621 ? 9.282 14.535 -46.284 1.00 73.19 621 PHE A CA 1
ATOM 4864 C C . PHE A 1 621 ? 7.896 14.351 -45.654 1.00 73.19 621 PHE A C 1
ATOM 4866 O O . PHE A 1 621 ? 7.619 14.890 -44.582 1.00 73.19 621 PHE A O 1
ATOM 4873 N N . GLN A 1 622 ? 7.018 13.563 -46.282 1.00 75.94 622 GLN A N 1
ATOM 4874 C CA . GLN A 1 622 ? 5.721 13.215 -45.699 1.00 75.94 622 GLN A CA 1
ATOM 4875 C C . GLN A 1 622 ? 5.884 12.390 -44.419 1.00 75.94 622 GLN A C 1
ATOM 4877 O O . GLN A 1 622 ? 5.173 12.636 -43.444 1.00 75.94 622 GLN A O 1
ATOM 4882 N N . HIS A 1 623 ? 6.844 11.465 -44.383 1.00 72.31 623 HIS A N 1
ATOM 4883 C CA . HIS A 1 623 ? 7.136 10.661 -43.201 1.00 72.31 623 HIS A CA 1
ATOM 4884 C C . HIS A 1 623 ? 7.666 11.522 -42.044 1.00 72.31 623 HIS A C 1
ATOM 4886 O O . HIS A 1 623 ? 7.162 11.417 -40.926 1.00 72.31 623 HIS A O 1
ATOM 4892 N N . GLN A 1 624 ? 8.601 12.442 -42.307 1.00 74.00 624 GLN A N 1
ATOM 4893 C CA . GLN A 1 624 ? 9.099 13.392 -41.306 1.00 74.00 624 GLN A CA 1
ATOM 4894 C C . GLN A 1 624 ? 8.013 14.360 -40.825 1.00 74.00 624 GLN A C 1
ATOM 4896 O O . GLN A 1 624 ? 7.896 14.616 -39.628 1.00 74.00 624 GLN A O 1
ATOM 4901 N N . ARG A 1 625 ? 7.147 14.844 -41.722 1.00 75.62 625 ARG A N 1
ATOM 4902 C CA . ARG A 1 625 ? 5.997 15.674 -41.341 1.00 75.62 625 ARG A CA 1
ATOM 4903 C C . ARG A 1 625 ? 5.005 14.902 -40.468 1.00 75.62 625 ARG A C 1
ATOM 4905 O O . ARG A 1 625 ? 4.463 15.456 -39.515 1.00 75.62 625 ARG A O 1
ATOM 4912 N N . ASN A 1 626 ? 4.782 13.621 -40.756 1.00 75.88 626 ASN A N 1
ATOM 4913 C CA . ASN A 1 626 ? 3.962 12.750 -39.915 1.00 75.88 626 ASN A CA 1
ATOM 4914 C C . ASN A 1 626 ? 4.616 12.491 -38.548 1.00 75.88 626 ASN A C 1
ATOM 4916 O O . ASN A 1 626 ? 3.892 12.454 -37.554 1.00 75.88 626 ASN A O 1
ATOM 4920 N N . ARG A 1 627 ? 5.953 12.393 -38.478 1.00 71.56 627 ARG A N 1
ATOM 4921 C CA . ARG A 1 627 ? 6.727 12.320 -37.224 1.00 71.56 627 ARG A CA 1
ATOM 4922 C C . ARG A 1 627 ? 6.579 13.590 -36.385 1.00 71.56 627 ARG A C 1
ATOM 4924 O O . ARG A 1 627 ? 6.285 13.502 -35.201 1.00 71.56 627 ARG A O 1
ATOM 4931 N N . ALA A 1 628 ? 6.723 14.766 -36.993 1.00 73.12 628 ALA A N 1
ATOM 4932 C CA . ALA A 1 628 ? 6.544 16.043 -36.301 1.00 73.12 628 ALA A CA 1
ATOM 4933 C C . ALA A 1 628 ? 5.109 16.191 -35.766 1.00 73.12 628 ALA A C 1
ATOM 4935 O O . ALA A 1 628 ? 4.902 16.488 -34.594 1.00 73.12 628 ALA A O 1
ATOM 4936 N N . ASN A 1 629 ? 4.108 15.859 -36.587 1.00 74.38 629 ASN A N 1
ATOM 4937 C CA . ASN A 1 629 ? 2.703 15.900 -36.181 1.00 74.38 629 ASN A CA 1
ATOM 4938 C C . ASN A 1 629 ? 2.347 14.867 -35.097 1.00 74.38 629 ASN A C 1
ATOM 4940 O O . ASN A 1 629 ? 1.410 15.092 -34.324 1.00 74.38 629 ASN A O 1
ATOM 4944 N N . SER A 1 630 ? 3.022 13.711 -35.066 1.00 70.38 630 SER A N 1
ATOM 4945 C CA . SER A 1 630 ? 2.828 12.728 -34.000 1.00 70.38 630 SER A CA 1
ATOM 4946 C C . SER A 1 630 ? 3.454 13.244 -32.706 1.00 70.38 630 SER A C 1
ATOM 4948 O O . SER A 1 630 ? 2.752 13.317 -31.700 1.00 70.38 630 SER A O 1
ATOM 4950 N N . LEU A 1 631 ? 4.705 13.714 -32.745 1.00 68.44 631 LEU A N 1
ATOM 4951 C CA . LEU A 1 631 ? 5.404 14.309 -31.604 1.00 68.44 631 LEU A CA 1
ATOM 4952 C C . LEU A 1 631 ? 4.640 15.493 -30.999 1.00 68.44 631 LEU A C 1
ATOM 4954 O O . LEU A 1 631 ? 4.486 15.527 -29.780 1.00 68.44 631 LEU A O 1
ATOM 4958 N N . ASP A 1 632 ? 4.073 16.381 -31.818 1.00 67.50 632 ASP A N 1
ATOM 4959 C CA . ASP A 1 632 ? 3.251 17.504 -31.345 1.00 67.50 632 ASP A CA 1
ATOM 4960 C C . ASP A 1 632 ? 1.961 17.036 -30.664 1.00 67.50 632 ASP A C 1
ATOM 4962 O O . ASP A 1 632 ? 1.613 17.521 -29.587 1.00 67.50 632 ASP A O 1
ATOM 4966 N N . LYS A 1 633 ? 1.271 16.031 -31.220 1.00 66.69 633 LYS A N 1
ATOM 4967 C CA . LYS A 1 633 ? 0.115 15.414 -30.543 1.00 66.69 633 LYS A CA 1
ATOM 4968 C C . LYS A 1 633 ? 0.501 14.752 -29.220 1.00 66.69 633 LYS A C 1
ATOM 4970 O O . LYS A 1 633 ? -0.307 14.757 -28.293 1.00 66.69 633 LYS A O 1
ATOM 4975 N N . TYR A 1 634 ? 1.707 14.195 -29.124 1.00 59.38 634 TYR A N 1
ATOM 4976 C CA . TYR A 1 634 ? 2.217 13.559 -27.908 1.00 59.38 634 TYR A CA 1
ATOM 4977 C C . TYR A 1 634 ? 2.771 14.556 -26.880 1.00 59.38 634 TYR A C 1
ATOM 4979 O O . TYR A 1 634 ? 2.793 14.245 -25.690 1.00 59.38 634 TYR A O 1
ATOM 4987 N N . LEU A 1 635 ? 3.212 15.745 -27.294 1.00 57.19 635 LEU A N 1
ATOM 4988 C CA . LEU A 1 635 ? 3.629 16.830 -26.399 1.00 57.19 635 LEU A CA 1
ATOM 4989 C C . LEU A 1 635 ? 2.425 17.597 -25.840 1.00 57.19 635 LEU A C 1
ATOM 4991 O O . LEU A 1 635 ? 2.427 17.951 -24.665 1.00 57.19 635 LEU A O 1
ATOM 4995 N N . PHE A 1 636 ? 1.348 17.743 -26.618 1.00 52.75 636 PHE A N 1
ATOM 4996 C CA . PHE A 1 636 ? 0.114 18.410 -26.179 1.00 52.75 636 PHE A CA 1
ATOM 4997 C C . PHE A 1 636 ? -0.650 17.657 -25.066 1.00 52.75 636 PHE A C 1
ATOM 4999 O O . PHE A 1 636 ? -1.546 18.216 -24.437 1.00 52.75 636 PHE A O 1
ATOM 5006 N N . LEU A 1 637 ? -0.308 16.388 -24.798 1.00 50.88 637 LEU A N 1
ATOM 5007 C CA . LEU A 1 637 ? -0.867 15.595 -23.691 1.00 50.88 637 LEU A CA 1
ATOM 5008 C C . LEU A 1 637 ? -0.208 15.884 -22.328 1.00 50.88 637 LEU A C 1
ATOM 5010 O O . LEU A 1 637 ? -0.754 15.476 -21.301 1.00 50.88 637 LEU A O 1
ATOM 5014 N N . ARG A 1 638 ? 0.909 16.627 -22.279 1.00 50.78 638 ARG A N 1
ATOM 5015 C CA . ARG A 1 638 ? 1.375 17.274 -21.042 1.00 50.78 638 ARG A CA 1
ATOM 5016 C C . ARG A 1 638 ? 0.489 18.500 -20.805 1.00 50.78 638 ARG A C 1
ATOM 5018 O O . ARG A 1 638 ? 0.705 19.557 -21.387 1.00 50.78 638 ARG A O 1
ATOM 5025 N N . GLY A 1 639 ? -0.558 18.340 -19.997 1.00 43.12 639 GLY A N 1
ATOM 5026 C CA . GLY A 1 639 ? -1.421 19.453 -19.600 1.00 43.12 639 GLY A CA 1
ATOM 5027 C C . GLY A 1 639 ? -0.629 20.589 -18.920 1.00 43.12 639 GLY A C 1
ATOM 5028 O O . GLY A 1 639 ? 0.404 20.323 -18.307 1.00 43.12 639 GLY A O 1
ATOM 5029 N N . PRO A 1 640 ? -1.116 21.841 -18.973 1.00 48.19 640 PRO A N 1
ATOM 5030 C CA . PRO A 1 640 ? -0.378 23.049 -18.569 1.00 48.19 640 PRO A CA 1
ATOM 5031 C C . PRO A 1 640 ? -0.075 23.194 -17.061 1.00 48.19 640 PRO A C 1
ATOM 5033 O O . PRO A 1 640 ? 0.387 24.246 -16.639 1.00 48.19 640 PRO A O 1
ATOM 5036 N N . ASN A 1 641 ? -0.316 22.174 -16.231 1.00 47.06 641 ASN A N 1
ATOM 5037 C CA . ASN A 1 641 ? -0.349 22.331 -14.771 1.00 47.06 641 ASN A CA 1
ATOM 5038 C C . ASN A 1 641 ? 0.896 21.839 -14.019 1.00 47.06 641 ASN A C 1
ATOM 5040 O O . ASN A 1 641 ? 0.888 21.877 -12.797 1.00 47.06 641 ASN A O 1
ATOM 5044 N N . ASN A 1 642 ? 1.962 21.417 -14.697 1.00 45.81 642 ASN A N 1
ATOM 5045 C CA . ASN A 1 642 ? 3.227 21.076 -14.041 1.00 45.81 642 ASN A CA 1
ATOM 5046 C C . ASN A 1 642 ? 4.388 21.660 -14.848 1.00 45.81 642 ASN A C 1
ATOM 5048 O O . ASN A 1 642 ? 4.775 21.040 -15.834 1.00 45.81 642 ASN A O 1
ATOM 5052 N N . LEU A 1 643 ? 4.890 22.841 -14.452 1.00 41.69 643 LEU A N 1
ATOM 5053 C CA . LEU A 1 643 ? 6.304 23.276 -14.503 1.00 41.69 643 LEU A CA 1
ATOM 5054 C C . LEU A 1 643 ? 6.421 24.803 -14.308 1.00 41.69 643 LEU A C 1
ATOM 5056 O O . LEU A 1 643 ? 6.438 25.573 -15.264 1.00 41.69 643 LEU A O 1
ATOM 5060 N N . SER A 1 644 ? 6.587 25.234 -13.056 1.00 40.38 644 SER A N 1
ATOM 5061 C CA . SER A 1 644 ? 7.390 26.413 -12.716 1.00 40.38 644 SER A CA 1
ATOM 5062 C C . SER A 1 644 ? 8.781 25.919 -12.316 1.00 40.38 644 SER A C 1
ATOM 5064 O O . SER A 1 644 ? 9.069 25.739 -11.137 1.00 40.38 644 SER A O 1
ATOM 5066 N N . PHE A 1 645 ? 9.623 25.608 -13.299 1.00 36.31 645 PHE A N 1
ATOM 5067 C CA . PHE A 1 645 ? 11.055 25.415 -13.068 1.00 36.31 645 PHE A CA 1
ATOM 5068 C C . PHE A 1 645 ? 11.807 25.924 -14.297 1.00 36.31 645 PHE A C 1
ATOM 5070 O O . PHE A 1 645 ? 12.087 25.203 -15.251 1.00 36.31 645 PHE A O 1
ATOM 5077 N N . THR A 1 646 ? 12.037 27.232 -14.305 1.00 38.66 646 THR A N 1
ATOM 5078 C CA . THR A 1 646 ? 12.893 27.917 -15.268 1.00 38.66 646 THR A CA 1
ATOM 5079 C C . THR A 1 646 ? 14.343 27.744 -14.830 1.00 38.66 646 THR A C 1
ATOM 5081 O O . THR A 1 646 ? 14.774 28.394 -13.883 1.00 38.66 646 THR A O 1
ATOM 5084 N N . HIS A 1 647 ? 15.105 26.908 -15.532 1.00 33.16 647 HIS A N 1
ATOM 5085 C CA . HIS A 1 647 ? 16.558 27.041 -15.572 1.00 33.16 647 HIS A CA 1
ATOM 5086 C C . HIS A 1 647 ? 17.010 27.247 -17.015 1.00 33.16 647 HIS A C 1
ATOM 5088 O O . HIS A 1 647 ? 16.702 26.464 -17.912 1.00 33.16 647 HIS A O 1
ATOM 5094 N N . HIS A 1 648 ? 17.720 28.357 -17.204 1.00 40.62 648 HIS A N 1
ATOM 5095 C CA . HIS A 1 648 ? 18.424 28.745 -18.412 1.00 40.62 648 HIS A CA 1
ATOM 5096 C C . HIS A 1 648 ? 19.432 27.673 -18.836 1.00 40.62 648 HIS A C 1
ATOM 5098 O O . HIS A 1 648 ? 20.463 27.512 -18.193 1.00 40.62 648 HIS A O 1
ATOM 5104 N N . LEU A 1 649 ? 19.183 27.028 -19.973 1.00 32.75 649 LEU A N 1
ATOM 5105 C CA . LEU A 1 649 ? 20.236 26.503 -20.838 1.00 32.75 649 LEU A CA 1
ATOM 5106 C C . LEU A 1 649 ? 19.892 26.891 -22.274 1.00 32.75 649 LEU A C 1
ATOM 5108 O O . LEU A 1 649 ? 19.207 26.180 -23.002 1.00 32.75 649 LEU A O 1
ATOM 5112 N N . SER A 1 650 ? 20.351 28.082 -22.649 1.00 37.94 650 SER A N 1
ATOM 5113 C CA . SER A 1 650 ? 20.526 28.460 -24.044 1.00 37.94 650 SER A CA 1
ATOM 5114 C C . SER A 1 650 ? 21.847 27.840 -24.507 1.00 37.94 650 SER A C 1
ATOM 5116 O O . SER A 1 650 ? 22.903 28.157 -23.958 1.00 37.94 650 SER A O 1
ATOM 5118 N N . SER A 1 651 ? 21.803 26.962 -25.504 1.00 30.00 651 SER A N 1
ATOM 5119 C CA . SER A 1 651 ? 22.962 26.662 -26.348 1.00 30.00 651 SER A CA 1
ATOM 5120 C C . SER A 1 651 ? 22.494 26.432 -27.788 1.00 30.00 651 SER A C 1
ATOM 5122 O O . SER A 1 651 ? 21.570 25.643 -27.997 1.00 30.00 651 SER A O 1
ATOM 5124 N N . PRO A 1 652 ? 23.094 27.121 -28.776 1.00 42.97 652 PRO A N 1
ATOM 5125 C CA . PRO A 1 652 ? 22.737 27.014 -30.183 1.00 42.97 652 PRO A CA 1
ATOM 5126 C C . PRO A 1 652 ? 23.644 25.980 -30.861 1.00 42.97 652 PRO A C 1
ATOM 5128 O O . PRO A 1 652 ? 24.820 26.244 -31.079 1.00 42.97 652 PRO A O 1
ATOM 5131 N N . ILE A 1 653 ? 23.134 24.786 -31.177 1.00 36.00 653 ILE A N 1
ATOM 5132 C CA . ILE A 1 653 ? 23.905 23.784 -31.953 1.00 36.00 653 ILE A CA 1
ATOM 5133 C C . ILE A 1 653 ? 23.123 23.253 -33.173 1.00 36.00 653 ILE A C 1
ATOM 5135 O O . ILE A 1 653 ? 23.637 22.442 -33.933 1.00 36.00 653 ILE A O 1
ATOM 5139 N N . HIS A 1 654 ? 21.909 23.736 -33.459 1.00 36.97 654 HIS A N 1
ATOM 5140 C CA . HIS A 1 654 ? 21.077 23.096 -34.490 1.00 36.97 654 HIS A CA 1
ATOM 5141 C C . HIS A 1 654 ? 21.117 23.662 -35.920 1.00 36.97 654 HIS A C 1
ATOM 5143 O O . HIS A 1 654 ? 20.515 23.043 -36.795 1.00 36.97 654 HIS A O 1
ATOM 5149 N N . ASP A 1 655 ? 21.887 24.715 -36.209 1.00 33.69 655 ASP A N 1
ATOM 5150 C CA . ASP A 1 655 ? 21.863 25.356 -37.542 1.00 33.69 655 ASP A CA 1
ATOM 5151 C C . ASP A 1 655 ? 22.982 24.921 -38.515 1.00 33.69 655 ASP A C 1
ATOM 5153 O O . ASP A 1 655 ? 23.097 25.463 -39.609 1.00 33.69 655 ASP A O 1
ATOM 5157 N N . GLY A 1 656 ? 23.796 23.913 -38.180 1.00 32.75 656 GLY A N 1
ATOM 5158 C CA . GLY A 1 656 ? 24.966 23.533 -38.994 1.00 32.75 656 GLY A CA 1
ATOM 5159 C C . GLY A 1 656 ? 24.801 22.388 -40.006 1.00 32.75 656 GLY A C 1
ATOM 5160 O O . GLY A 1 656 ? 25.747 22.103 -40.728 1.00 32.75 656 GLY A O 1
ATOM 5161 N N . LEU A 1 657 ? 23.658 21.696 -40.063 1.00 30.31 657 LEU A N 1
ATOM 5162 C CA . LEU A 1 657 ? 23.526 20.409 -40.785 1.00 30.31 657 LEU A CA 1
ATOM 5163 C C . LEU A 1 657 ? 22.511 20.426 -41.943 1.00 30.31 657 LEU A C 1
ATOM 5165 O O . LEU A 1 657 ? 21.929 19.397 -42.282 1.00 30.31 657 LEU A O 1
ATOM 5169 N N . TYR A 1 658 ? 22.284 21.599 -42.541 1.00 37.00 658 TYR A N 1
ATOM 5170 C CA . TYR A 1 658 ? 21.365 21.779 -43.677 1.00 37.00 658 TYR A CA 1
ATOM 5171 C C . TYR A 1 658 ? 22.018 22.270 -44.982 1.00 37.00 658 TYR A C 1
ATOM 5173 O O . TYR A 1 658 ? 21.304 22.613 -45.928 1.00 37.00 658 TYR A O 1
ATOM 5181 N N . HIS A 1 659 ? 23.348 22.234 -45.067 1.00 33.78 659 HIS A N 1
ATOM 5182 C CA . HIS A 1 659 ? 24.090 22.245 -46.331 1.00 33.78 659 HIS A CA 1
ATOM 5183 C C . HIS A 1 659 ? 24.724 20.878 -46.557 1.00 33.78 659 HIS A C 1
ATOM 5185 O O . HIS A 1 659 ? 24.757 20.466 -47.739 1.00 33.78 659 HIS A O 1
#

Secondary structure (DSSP, 8-state):
-HHHHHHHHHHHHHHHHHHHHHHHHHHHHHHHHHHHHHHHHHHHHHHHHHHHHHHHHHHHHHHHHHHHHHHHHHHHHHHHHHHHHHHHHHHHHHHHHHHHHHHHHHHHHHHHHHHHHHHHHHHHHHHHHHTTS-SS----------------------------------------------------------------------------------SSTHHHHHHHHHHHHHHHHHHHHHHHHHTTSSSSS---------SSSSSHHHHHHHHHHHHHHHHHHHHHHHHTTS---S---THHHHHHHHHHHHHHHHHHHHHHHHHHHHHHHHHHHHHHHHHHHHHHHHHHHHHHHHHHTTS-S-HHHHHHHHHHHHHHHHHHHHHHHHHHHHHHHHHHHHHHHHHHHHHHHHHHHHHHHHHHHHHHHHHHHHHHHHHHHHHHHHHHHHHHHHHHHHHHHHHHHHHHHHHHHHHHHHHHHHHHHHHHTTS---HHHHHHHHHHHHHHHHHHHHHHHHHHHHHHHHHHHHHHHHHHHHHHHHHHHHHHHHHHHHHHHHHHHHHHHHHHHHHHHHHHHHHHHHHHHHHHHHHHHHHTSTT-TT--HHHHHHHHHHHHHHHHHHHHHHHHHHHHHHHTTS-TTS-----------TTSS--

pLDDT: mean 72.55, std 22.71, range [28.47, 97.88]

Radius of gyration: 56.47 Å; chains: 1; bounding box: 155×88×168 Å

Foldseek 3Di:
DVVVVVVVVVVVVVVVVVVVVVVVVVVVVVVVVVVVVVVVVVVVVVVVVVVVVVVVVVVVVVVVVVVVVVVVVVVVVVVVVVVVVVVVVVVVVVVVVVVVVVVVVVVVVVVVVVVVVVVVVVVVVVVVVVVVPPPDDDDDDDDDDDDDDDDDDDDDDDDDDDDDDDDDDDDDDDDDDDDDDDDDDDDDDDDDDDDDDDDDDDDDDDDDDDDDDDDDDDDPPVPVVVVVVVVVVVVVVVVVVVVVVVVPPPPPDDDDDDDDDPDPPPPVVVVVVVVVVVVVVVVVVVVVVVVVVPPDPDDDDPVVVVVVVVVVVVVVVVVVVVVVVVVVVVVVVVVVVVVVVVVVVVVVVVVVLVVVLVVCVVPPDCPVVVVVVVVVVVVVVVVVVVVVVVVVVVVVVVVVVVVVVVVVVLVVVLVVLVVVLVVLVVVLVVLVVVLVVLVVVLVVLVVVLVVVVVVLVVVLVVLVVQLVVLVVVLVVLVVVLVVLCVVQVVDPDDPVSVVVNVVSVVSNVVSVVVSCVSVVVNVVSVVVNVVVVVVSVVVSVVSVVVSVVSVVVSVVSVVVSVVSVVVSVVSVLVVVVVVVVVVLVVVLVVVLVVVPDDPDPPDDVVVVNVVSVVVVVVVVVVSVVVVVVVVVVVVPVPDPPDDPDDDDDDDDDPPPPPD